Protein 4W4R (pdb70)

Secondary structure (DSSP, 8-state):
---HHHHHHHHHHHHTTSTT--HHHHHHHHHHHHHHHHHHHHHHHHHHHHH---TT-HHHHHHHHHHHHHHHHHHHHHHH--S-HHHHHHHHHHHHHTS--SSSS-HHHHHHHHHHHHH-SSTHHHHHHHHHHHHHHHHHHHHHHHHSSS----HHHHHHHHHHHT-HHHHHHHHHHHHT--HHHHTTSHHHHHHHHHHHHHHHHHHHH---HHHHHHTT-TTS-HHHHHHHHHHHHHHHHHHHHHH--PPTTHHHHHHHHHH--HHHH-/-HHHHHHHHHHHHTTSTT--HHHHHHHHHHHHHHHHHHHHHHHHHHHHH---TT-HHHHHHHHHHHHHHHHHHHHHHH-SS-HHHHHHHHHHHHHTS--SSTT-HHHHHHHHHHHHH-SSHHHHHHHHHHHHHHHHHHHHHHHHSSSSS---HHHHHHHHHHHT-HHHHHHHHHHHHT--HHHHTTSHHHHHHHHHHHHHHHHHHHT--HHHHHHHH-TTS-HHHHHHHHHHHHHHHHHHHHHH----TTHHHHHHHHHH--GGGTTTS-------

Radius of gyration: 25.9 Å; Cα contacts (8 Å, |Δi|>4): 731; chains: 2; bounding box: 73×61×70 Å

Nearest PDB structures (foldseek):
  4w4s-assembly1_A  TM=1.001E+00  e=7.995E-36  Bradyrhizobium diazoefficiens USDA 110
  4xlx-assembly2_C  TM=9.967E-01  e=1.686E-34  Bradyrhizobium diazoefficiens USDA 110
  4xlx-assembly1_B  TM=9.965E-01  e=1.294E-34  Bradyrhizobium diazoefficiens USDA 110
  4w4s-assembly1_B  TM=9.927E-01  e=1.470E-33  Bradyrhizobium diazoefficiens USDA 110
  4xlx-assembly2_D  TM=9.654E-01  e=4.823E-32  Bradyrhizobium diazoefficiens USDA 110

Structure (mmCIF, N/CA/C/O backbone):
data_4W4R
#
_entry.id   4W4R
#
_cell.length_a   65.796
_cell.length_b   65.796
_cell.length_c   135.160
_cell.angle_alpha   90.00
_cell.angle_beta   90.00
_cell.angle_gamma   90.00
#
_symmetry.space_group_name_H-M   'P 41'
#
loop_
_entity.id
_entity.type
_entity.pdbx_description
1 polymer 'Uncharacterized protein blr2150'
2 water water
#
loop_
_atom_site.group_PDB
_atom_site.id
_atom_site.type_symbol
_atom_site.label_atom_id
_atom_site.label_alt_id
_atom_site.label_comp_id
_atom_site.label_asym_id
_atom_site.label_entity_id
_atom_site.label_seq_id
_atom_site.pdbx_PDB_ins_code
_atom_site.Cartn_x
_atom_site.Cartn_y
_atom_site.Cartn_z
_atom_site.occupancy
_atom_site.B_iso_or_equiv
_atom_site.auth_seq_id
_atom_site.auth_comp_id
_atom_site.auth_asym_id
_atom_site.auth_atom_id
_atom_site.pdbx_PDB_model_num
ATOM 1 N N . MET A 1 1 ? 22.985 -9.032 -2.947 1.00 61.27 1 MET A N 1
ATOM 2 C CA . MET A 1 1 ? 23.993 -7.952 -3.156 1.00 60.67 1 MET A CA 1
ATOM 3 C C . MET A 1 1 ? 23.758 -7.215 -4.462 1.00 59.00 1 MET A C 1
ATOM 4 O O . MET A 1 1 ? 24.091 -6.036 -4.580 1.00 60.10 1 MET A O 1
ATOM 9 N N . ILE A 1 2 ? 23.193 -7.909 -5.445 1.00 55.54 2 ILE A N 1
ATOM 10 C CA . ILE A 1 2 ? 22.919 -7.287 -6.732 1.00 51.36 2 ILE A CA 1
ATOM 11 C C . ILE A 1 2 ? 22.102 -6.026 -6.458 1.00 49.25 2 ILE A C 1
ATOM 12 O O . ILE A 1 2 ? 21.222 -6.014 -5.597 1.00 48.96 2 ILE A O 1
ATOM 17 N N . GLN A 1 3 ? 22.420 -4.962 -7.184 1.00 47.01 3 GLN A N 1
ATOM 18 C CA . GLN A 1 3 ? 21.758 -3.677 -7.023 1.00 43.76 3 GLN A CA 1
ATOM 19 C C . GLN A 1 3 ? 20.353 -3.728 -7.611 1.00 41.22 3 GLN A C 1
ATOM 20 O O . GLN A 1 3 ? 20.113 -4.423 -8.595 1.00 38.90 3 GLN A O 1
ATOM 26 N N . THR A 1 4 ? 19.424 -2.996 -7.004 1.00 37.84 4 THR A N 1
ATOM 27 C CA . THR A 1 4 ? 18.049 -3.006 -7.460 1.00 35.46 4 THR A CA 1
ATOM 28 C C . THR A 1 4 ? 17.823 -2.827 -8.954 1.00 33.97 4 THR A C 1
ATOM 29 O O . THR A 1 4 ? 17.184 -3.667 -9.573 1.00 30.53 4 THR A O 1
ATOM 33 N N . GLU A 1 5 ? 18.358 -1.766 -9.554 1.00 32.00 5 GLU A N 1
ATOM 34 C CA . GLU A 1 5 ? 18.108 -1.550 -10.978 1.00 29.81 5 GLU A CA 1
ATOM 35 C C . GLU A 1 5 ? 18.767 -2.567 -11.893 1.00 28.57 5 GLU A C 1
ATOM 36 O O . GLU A 1 5 ? 18.203 -2.927 -12.919 1.00 28.04 5 GLU A O 1
ATOM 42 N N . ARG A 1 6 ? 19.960 -3.027 -11.555 1.00 29.31 6 ARG A N 1
ATOM 43 C CA . ARG A 1 6 ? 20.562 -4.046 -12.405 1.00 31.80 6 ARG A CA 1
ATOM 44 C C . ARG A 1 6 ? 19.678 -5.301 -12.359 1.00 28.68 6 ARG A C 1
ATOM 45 O O . ARG A 1 6 ? 19.506 -5.986 -13.361 1.00 29.28 6 ARG A O 1
ATOM 53 N N . ALA A 1 7 ? 19.134 -5.610 -11.186 1.00 26.64 7 ALA A N 1
ATOM 54 C CA . ALA A 1 7 ? 18.237 -6.764 -11.077 1.00 26.15 7 ALA A CA 1
ATOM 55 C C . ALA A 1 7 ? 17.005 -6.543 -11.967 1.00 25.09 7 ALA A C 1
ATOM 56 O O . ALA A 1 7 ? 16.570 -7.449 -12.658 1.00 25.38 7 ALA A O 1
ATOM 58 N N . VAL A 1 8 ? 16.436 -5.339 -11.957 1.00 25.04 8 VAL A N 1
ATOM 59 C CA . VAL A 1 8 ? 15.268 -5.076 -12.801 1.00 23.30 8 VAL A CA 1
ATOM 60 C C . VAL A 1 8 ? 15.597 -5.286 -14.284 1.00 23.07 8 VAL A C 1
ATOM 61 O O . VAL A 1 8 ? 14.792 -5.860 -15.028 1.00 22.34 8 VAL A O 1
ATOM 65 N N . GLN A 1 9 ? 16.776 -4.828 -14.699 1.00 21.16 9 GLN A N 1
ATOM 66 C CA . GLN A 1 9 ? 17.203 -4.939 -16.082 1.00 22.63 9 GLN A CA 1
ATOM 67 C C . GLN A 1 9 ? 17.351 -6.391 -16.510 1.00 23.45 9 GLN A C 1
ATOM 68 O O . GLN A 1 9 ? 16.998 -6.736 -17.636 1.00 22.60 9 GLN A O 1
ATOM 74 N N . GLN A 1 10 ? 17.899 -7.213 -15.615 1.00 25.19 10 GLN A N 1
ATOM 75 C CA . GLN A 1 10 ? 18.094 -8.643 -15.876 1.00 29.29 10 GLN A CA 1
ATOM 76 C C . GLN A 1 10 ? 16.758 -9.359 -16.009 1.00 28.06 10 GLN A C 1
ATOM 77 O O . GLN A 1 10 ? 16.601 -10.298 -16.806 1.00 29.70 10 GLN A O 1
ATOM 83 N N . VAL A 1 11 ? 15.801 -8.943 -15.190 1.00 25.63 11 VAL A N 1
ATOM 84 C CA . VAL A 1 11 ? 14.476 -9.537 -15.258 1.00 23.43 11 VAL A CA 1
ATOM 85 C C . VAL A 1 11 ? 13.808 -9.079 -16.546 1.00 25.16 11 VAL A C 1
ATOM 86 O O . VAL A 1 11 ? 13.190 -9.878 -17.248 1.00 23.87 11 VAL A O 1
ATOM 90 N N . LEU A 1 12 ? 13.944 -7.787 -16.862 1.00 23.47 12 LEU A N 1
ATOM 91 C CA . LEU A 1 12 ? 13.326 -7.237 -18.061 1.00 26.31 12 LEU A CA 1
ATOM 92 C C . LEU A 1 12 ? 13.912 -7.854 -19.326 1.00 26.07 12 LEU A C 1
ATOM 93 O O . LEU A 1 12 ? 13.189 -8.089 -20.296 1.00 25.69 12 LEU A O 1
ATOM 98 N N . GLU A 1 13 ? 15.214 -8.119 -19.305 1.00 27.30 13 GLU A N 1
ATOM 99 C CA . GLU A 1 13 ? 15.907 -8.721 -20.441 1.00 31.24 13 GLU A CA 1
ATOM 100 C C . GLU A 1 13 ? 15.253 -10.040 -20.842 1.00 29.14 13 GLU A C 1
ATOM 101 O O . GLU A 1 13 ? 15.016 -10.312 -22.026 1.00 28.83 13 GLU A O 1
ATOM 107 N N . TRP A 1 14 ? 14.975 -10.863 -19.843 1.00 25.73 14 TRP A N 1
ATOM 108 C CA . TRP A 1 14 ? 14.330 -12.138 -20.069 1.00 22.58 14 TRP A CA 1
ATOM 109 C C . TRP A 1 14 ? 12.844 -11.910 -20.393 1.00 22.63 14 TRP A C 1
ATOM 110 O O . TRP A 1 14 ? 12.278 -12.535 -21.304 1.00 20.62 14 TRP A O 1
ATOM 121 N N . GLY A 1 15 ? 12.220 -10.994 -19.656 1.00 22.70 15 GLY A N 1
ATOM 122 C CA . GLY A 1 15 ? 10.807 -10.717 -19.843 1.00 23.05 15 GLY A CA 1
ATOM 123 C C . GLY A 1 15 ? 10.397 -10.336 -21.248 1.00 23.44 15 GLY A C 1
ATOM 124 O O . GLY A 1 15 ? 9.269 -10.600 -21.664 1.00 22.29 15 GLY A O 1
ATOM 125 N N . ARG A 1 16 ? 11.302 -9.714 -21.997 1.00 25.62 16 ARG A N 1
ATOM 126 C CA . ARG A 1 16 ? 10.968 -9.326 -23.364 1.00 30.13 16 ARG A CA 1
ATOM 127 C C . ARG A 1 16 ? 10.703 -10.510 -24.269 1.00 29.69 16 ARG A C 1
ATOM 128 O O . ARG A 1 16 ? 10.179 -10.342 -25.366 1.00 31.54 16 ARG A O 1
ATOM 136 N N . SER A 1 17 ? 11.067 -11.707 -23.810 1.00 27.51 17 SER A N 1
ATOM 137 C CA . SER A 1 17 ? 10.828 -12.905 -24.599 1.00 25.54 17 SER A CA 1
ATOM 138 C C . SER A 1 17 ? 9.437 -13.481 -24.303 1.00 25.25 17 SER A C 1
ATOM 139 O O . SER A 1 17 ? 9.143 -14.613 -24.660 1.00 24.40 17 SER A O 1
ATOM 142 N N . LEU A 1 18 ? 8.599 -12.699 -23.623 1.00 23.03 18 LEU A N 1
ATOM 143 C CA . LEU A 1 18 ? 7.228 -13.105 -23.317 1.00 23.97 18 LEU A CA 1
ATOM 144 C C . LEU A 1 18 ? 6.293 -12.044 -23.849 1.00 24.77 18 LEU A C 1
ATOM 145 O O . LEU A 1 18 ? 6.398 -10.889 -23.445 1.00 27.31 18 LEU A O 1
ATOM 150 N N . THR A 1 19 ? 5.372 -12.419 -24.737 1.00 23.96 19 THR A N 1
ATOM 151 C CA . THR A 1 19 ? 4.415 -11.444 -25.287 1.00 24.84 19 THR A CA 1
ATOM 152 C C . THR A 1 19 ? 3.553 -10.910 -24.137 1.00 25.72 19 THR A C 1
ATOM 153 O O . THR A 1 19 ? 3.095 -11.683 -23.297 1.00 23.24 19 THR A O 1
ATOM 157 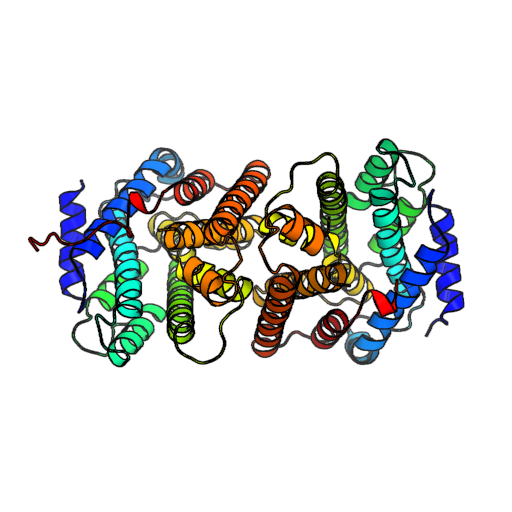N N . GLY A 1 20 ? 3.368 -9.592 -24.083 1.00 23.80 20 GLY A N 1
ATOM 158 C CA . GLY A 1 20 ? 2.562 -9.008 -23.024 1.00 25.18 20 GLY A CA 1
ATOM 159 C C . GLY A 1 20 ? 3.324 -8.578 -21.775 1.00 26.51 20 GLY A C 1
ATOM 160 O O . GLY A 1 20 ? 2.762 -7.898 -20.911 1.00 26.82 20 GLY A O 1
ATOM 161 N N . PHE A 1 21 ? 4.588 -8.966 -21.663 1.00 22.95 21 PHE A N 1
ATOM 162 C CA . PHE A 1 21 ? 5.389 -8.594 -20.501 1.00 25.52 21 PHE A CA 1
ATOM 163 C C . PHE A 1 21 ? 5.555 -7.077 -20.473 1.00 25.93 21 PHE A C 1
ATOM 164 O O . PHE A 1 21 ? 5.802 -6.465 -21.505 1.00 27.10 21 PHE A O 1
ATOM 172 N N . ALA A 1 22 ? 5.424 -6.477 -19.293 1.00 25.54 22 ALA A N 1
ATOM 173 C CA . ALA A 1 22 ? 5.553 -5.031 -19.151 1.00 24.06 22 ALA A CA 1
ATOM 174 C C . ALA A 1 22 ? 6.613 -4.725 -18.103 1.00 26.04 22 ALA A C 1
ATOM 175 O O . ALA A 1 22 ? 6.847 -5.546 -17.209 1.00 22.51 22 ALA A O 1
ATOM 177 N N . ASP A 1 23 ? 7.228 -3.542 -18.204 1.00 25.05 23 ASP A N 1
ATOM 1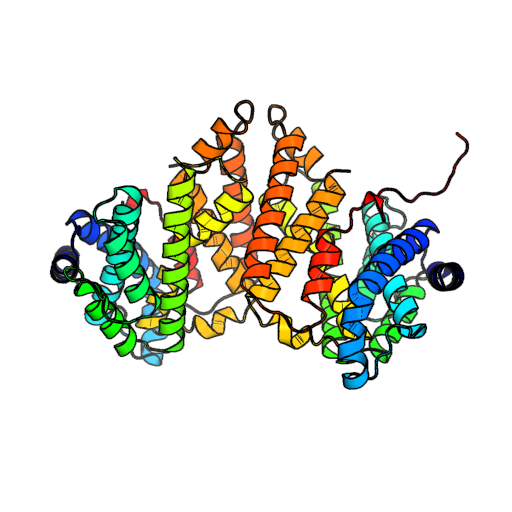78 C CA . ASP A 1 23 ? 8.268 -3.108 -17.272 1.00 27.38 23 ASP A CA 1
ATOM 179 C C . ASP A 1 23 ? 7.770 -3.263 -15.839 1.00 28.73 23 ASP A C 1
ATOM 180 O O . ASP A 1 23 ? 8.519 -3.679 -14.948 1.00 28.61 23 ASP A O 1
ATOM 185 N N . GLU A 1 24 ? 6.494 -2.946 -15.636 1.00 26.55 24 GLU A N 1
ATOM 186 C CA . GLU A 1 24 ? 5.838 -3.044 -14.323 1.00 29.86 24 GLU A CA 1
ATOM 187 C C . GLU A 1 24 ? 6.041 -4.444 -13.702 1.00 27.79 24 GLU A C 1
ATOM 188 O O . GLU A 1 24 ? 6.248 -4.590 -12.489 1.00 26.76 24 GLU A O 1
ATOM 194 N N . HIS A 1 25 ? 6.002 -5.471 -14.540 1.00 23.35 25 HIS A N 1
ATOM 195 C CA . HIS A 1 25 ? 6.154 -6.850 -14.054 1.00 24.02 25 HIS A CA 1
ATOM 196 C C . HIS A 1 25 ? 7.532 -7.094 -13.459 1.00 23.91 25 HIS A C 1
ATOM 197 O O . HIS A 1 25 ? 7.666 -7.754 -12.416 1.00 24.55 25 HIS A O 1
ATOM 204 N N . ALA A 1 26 ? 8.550 -6.552 -14.119 1.00 21.28 26 ALA A N 1
ATOM 205 C CA . ALA A 1 26 ? 9.923 -6.681 -13.655 1.00 21.33 26 ALA A CA 1
ATOM 206 C C . ALA A 1 26 ? 10.115 -5.877 -12.371 1.00 23.12 26 ALA A C 1
ATOM 207 O O . ALA A 1 26 ? 10.712 -6.345 -11.394 1.00 20.20 26 ALA A O 1
ATOM 209 N N . VAL A 1 27 ? 9.602 -4.651 -12.360 1.00 23.08 27 VAL A N 1
ATOM 210 C CA . VAL A 1 27 ? 9.742 -3.817 -11.163 1.00 23.21 27 VAL A CA 1
ATOM 211 C C . VAL A 1 27 ? 9.111 -4.428 -9.899 1.00 21.95 27 VAL A C 1
ATOM 212 O O . VAL A 1 27 ? 9.751 -4.476 -8.850 1.00 23.43 27 VAL A O 1
ATOM 216 N N . GLU A 1 28 ? 7.865 -4.876 -10.009 1.00 22.40 28 GLU A N 1
ATOM 217 C CA . GLU A 1 28 ? 7.100 -5.473 -8.910 1.00 23.70 28 GLU A CA 1
ATOM 218 C C . GLU A 1 28 ? 7.810 -6.716 -8.412 1.00 24.60 28 GLU A C 1
ATOM 219 O O . GLU A 1 28 ? 7.836 -6.994 -7.201 1.00 23.08 28 GLU A O 1
ATOM 225 N N . ALA A 1 29 ? 8.312 -7.498 -9.369 1.00 22.21 29 ALA A N 1
ATOM 226 C CA . ALA A 1 29 ? 9.024 -8.737 -9.058 1.00 23.04 29 ALA A CA 1
ATOM 227 C C . ALA A 1 29 ? 10.246 -8.467 -8.195 1.00 22.19 29 ALA A C 1
ATOM 228 O O . ALA A 1 29 ? 10.466 -9.146 -7.195 1.00 25.61 29 ALA A O 1
ATOM 230 N N . VAL A 1 30 ? 11.051 -7.490 -8.589 1.00 23.50 30 VAL A N 1
ATOM 231 C CA . VAL A 1 30 ? 12.248 -7.161 -7.832 1.00 21.45 30 VAL A CA 1
ATOM 232 C C . VAL A 1 30 ? 11.879 -6.567 -6.458 1.00 24.23 30 VAL A C 1
ATOM 233 O O . VAL A 1 30 ? 12.489 -6.913 -5.440 1.00 22.73 30 VAL A O 1
ATOM 237 N N . ARG A 1 31 ? 10.875 -5.693 -6.423 1.00 23.62 31 ARG A N 1
ATOM 238 C CA . ARG A 1 31 ? 10.455 -5.083 -5.155 1.00 26.84 31 ARG A CA 1
ATOM 239 C C . ARG A 1 31 ? 9.947 -6.136 -4.148 1.00 23.95 31 ARG A C 1
ATOM 240 O O . ARG A 1 31 ? 10.347 -6.126 -2.976 1.00 23.21 31 ARG A O 1
ATOM 248 N N . GLY A 1 32 ? 9.068 -7.028 -4.607 1.00 20.66 32 GLY A N 1
ATOM 249 C CA . GLY A 1 32 ? 8.538 -8.089 -3.754 1.00 21.63 32 GLY A CA 1
ATOM 250 C C . GLY A 1 32 ? 9.657 -9.062 -3.386 1.00 23.69 32 GLY A C 1
ATOM 251 O O . GLY A 1 32 ? 9.822 -9.452 -2.215 1.00 23.79 32 GLY A O 1
ATOM 252 N N . GLY A 1 33 ? 10.439 -9.451 -4.390 1.00 23.64 33 GLY A N 1
ATOM 253 C CA . GLY A 1 33 ? 11.547 -10.354 -4.160 1.00 24.09 33 GLY A CA 1
ATOM 254 C C . GLY A 1 33 ? 12.616 -9.842 -3.194 1.00 24.40 33 GLY A C 1
ATOM 255 O O . GLY A 1 33 ? 13.133 -10.611 -2.362 1.00 23.54 33 GLY A O 1
ATOM 256 N N . GLN A 1 34 ? 12.977 -8.563 -3.293 1.00 23.24 34 GLN A N 1
ATOM 257 C CA . GLN A 1 34 ? 13.997 -8.013 -2.386 1.00 25.02 34 GLN A CA 1
ATOM 258 C C . GLN A 1 34 ? 13.464 -7.998 -0.962 1.00 25.24 34 GLN A C 1
ATOM 259 O O . GLN A 1 34 ? 14.193 -8.247 -0.008 1.00 28.10 34 GLN A O 1
ATOM 265 N N . TYR A 1 35 ? 12.191 -7.672 -0.829 1.00 25.25 35 TYR A N 1
ATOM 266 C CA . TYR A 1 35 ? 11.560 -7.621 0.476 1.00 26.86 35 TYR A CA 1
ATOM 267 C C . TYR A 1 35 ? 11.745 -8.977 1.168 1.00 27.41 35 TYR A C 1
ATOM 268 O O . TYR A 1 35 ? 12.148 -9.049 2.328 1.00 26.36 35 TYR A O 1
ATOM 277 N N . ILE A 1 36 ? 11.453 -10.059 0.451 1.00 25.01 36 ILE A N 1
ATOM 278 C CA . ILE A 1 36 ? 11.602 -11.395 1.017 1.00 24.35 36 ILE A CA 1
ATOM 279 C C . ILE A 1 36 ? 13.064 -11.773 1.254 1.00 22.62 36 ILE A C 1
ATOM 280 O O . ILE A 1 36 ? 13.451 -12.187 2.366 1.00 25.19 36 ILE A O 1
ATOM 285 N N . LEU A 1 37 ? 13.890 -11.654 0.226 1.00 21.78 37 LEU A N 1
ATOM 286 C CA . LEU A 1 37 ? 15.280 -12.044 0.378 1.00 22.86 37 LEU A CA 1
ATOM 287 C C . LEU A 1 37 ? 15.993 -11.315 1.508 1.00 23.64 37 LEU A C 1
ATOM 288 O O . LEU A 1 37 ? 16.789 -11.919 2.228 1.00 25.37 37 LEU A O 1
ATOM 293 N N . GLN A 1 38 ? 15.711 -10.025 1.668 1.00 23.11 38 GLN A N 1
ATOM 294 C CA . GLN A 1 38 ? 16.338 -9.237 2.737 1.00 25.91 38 GLN A CA 1
ATOM 295 C C . GLN A 1 38 ? 15.944 -9.766 4.121 1.00 26.54 38 GLN A C 1
ATOM 296 O O . GLN A 1 38 ? 16.774 -9.836 5.037 1.00 28.05 38 GLN A O 1
ATOM 302 N N . ARG A 1 39 ? 14.691 -10.159 4.273 1.00 26.09 39 ARG A N 1
ATOM 303 C CA . ARG A 1 39 ? 14.234 -10.666 5.554 1.00 27.40 39 ARG A CA 1
ATOM 304 C C . ARG A 1 39 ? 14.704 -12.072 5.925 1.00 27.85 39 ARG A C 1
ATOM 305 O O . ARG A 1 39 ? 14.707 -12.433 7.106 1.00 26.64 39 ARG A O 1
ATOM 313 N N . ILE A 1 40 ? 15.131 -12.858 4.940 1.00 24.53 40 ILE A N 1
ATOM 314 C CA . ILE A 1 40 ? 15.662 -14.183 5.239 1.00 25.51 40 ILE A CA 1
ATOM 315 C C . ILE A 1 40 ? 17.184 -14.209 5.056 1.00 26.57 40 ILE A C 1
ATOM 316 O O . ILE A 1 40 ? 17.822 -15.253 5.187 1.00 27.31 40 ILE A O 1
ATOM 321 N N . HIS A 1 41 ? 17.778 -13.051 4.794 1.00 28.62 41 HIS A N 1
ATOM 322 C CA . HIS A 1 41 ? 19.220 -13.002 4.570 1.00 29.28 41 HIS A CA 1
ATOM 323 C C . HIS A 1 41 ? 20.036 -13.560 5.744 1.00 31.09 41 HIS A C 1
ATOM 324 O O . HIS A 1 41 ? 20.918 -14.386 5.531 1.00 31.14 41 HIS A O 1
ATOM 331 N N . PRO A 1 42 ? 19.753 -13.130 6.993 1.00 31.63 42 PRO A N 1
ATOM 332 C CA . PRO A 1 42 ? 20.523 -13.656 8.128 1.00 33.94 42 PRO A CA 1
ATOM 333 C C . PRO A 1 42 ? 20.491 -15.177 8.204 1.00 35.27 42 PRO A C 1
ATOM 334 O O . PRO A 1 42 ? 21.504 -15.809 8.485 1.00 37.08 42 PRO A O 1
ATOM 338 N N . SER A 1 43 ? 19.333 -15.760 7.930 1.00 37.93 43 SER A N 1
ATOM 339 C CA . SER A 1 43 ? 19.189 -17.215 7.963 1.00 39.18 43 SER A CA 1
ATOM 340 C C . SER A 1 43 ? 19.924 -17.899 6.825 1.00 39.57 43 SER A C 1
ATOM 341 O O . SER A 1 43 ? 20.636 -18.882 7.043 1.00 41.94 43 SER A O 1
ATOM 344 N N . LEU A 1 44 ? 19.742 -17.400 5.608 1.00 37.93 44 LEU A N 1
ATOM 345 C CA . LEU A 1 44 ? 20.416 -17.976 4.454 1.00 37.38 44 LEU A CA 1
ATOM 346 C C . LEU A 1 44 ? 21.931 -18.008 4.664 1.00 38.50 44 LEU A C 1
ATOM 347 O O . LEU A 1 44 ? 22.622 -18.908 4.182 1.00 38.55 44 LEU A O 1
ATOM 352 N N . ARG A 1 45 ? 22.437 -17.018 5.388 1.00 39.45 45 ARG A N 1
ATOM 353 C CA . ARG A 1 45 ? 23.860 -16.924 5.697 1.00 40.55 45 ARG A CA 1
ATOM 354 C C . ARG A 1 45 ? 24.260 -18.166 6.519 1.00 39.85 45 ARG A C 1
ATOM 355 O O . ARG A 1 45 ? 25.323 -18.742 6.319 1.00 39.71 45 ARG A O 1
ATOM 363 N N . GLY A 1 46 ? 23.383 -18.596 7.421 1.00 40.50 46 GLY A N 1
ATOM 364 C CA . GLY A 1 46 ? 23.684 -19.746 8.260 1.00 40.01 46 GLY A CA 1
ATOM 365 C C . GLY A 1 46 ? 23.549 -21.125 7.640 1.00 41.49 46 GLY A C 1
ATOM 366 O O . GLY A 1 46 ? 24.100 -22.107 8.151 1.00 40.64 46 GLY A O 1
ATOM 367 N N . THR A 1 47 ? 22.815 -21.219 6.540 1.00 40.03 47 THR A N 1
ATOM 368 C CA . THR A 1 47 ? 22.633 -22.501 5.885 1.00 39.44 47 THR A CA 1
ATOM 369 C C . THR A 1 47 ? 23.581 -22.628 4.705 1.00 38.83 47 THR A C 1
ATOM 370 O O . THR A 1 47 ? 23.738 -23.718 4.157 1.00 38.47 47 THR A O 1
ATOM 374 N N . SER A 1 48 ? 24.220 -21.519 4.335 1.00 37.78 48 SER A N 1
ATOM 375 C CA . SER A 1 48 ? 25.102 -21.483 3.167 1.00 38.93 48 SER A CA 1
ATOM 376 C C . SER A 1 48 ? 26.312 -22.418 3.106 1.00 38.82 48 SER A C 1
ATOM 377 O O . SER A 1 48 ? 26.590 -22.993 2.051 1.00 37.72 48 SER A O 1
ATOM 380 N N . ALA A 1 49 ? 27.047 -22.563 4.204 1.00 38.32 49 ALA A N 1
ATOM 381 C CA . ALA A 1 49 ? 28.216 -23.450 4.193 1.00 39.33 49 ALA A CA 1
ATOM 382 C C . ALA A 1 49 ? 27.763 -24.860 3.812 1.00 38.52 49 ALA A C 1
ATOM 383 O O . ALA A 1 49 ? 28.361 -25.506 2.952 1.00 39.54 49 ALA A O 1
ATOM 385 N N . ARG A 1 50 ? 26.691 -25.302 4.463 1.00 37.50 50 ARG A N 1
ATOM 386 C CA . ARG A 1 50 ? 26.079 -26.613 4.248 1.00 38.70 50 ARG A CA 1
ATOM 387 C C . ARG A 1 50 ? 25.615 -26.869 2.803 1.00 36.39 50 ARG A C 1
ATOM 388 O O . ARG A 1 50 ? 26.003 -27.855 2.187 1.00 36.68 50 ARG A O 1
ATOM 396 N N . THR A 1 51 ? 24.780 -25.973 2.276 1.00 33.55 51 THR A N 1
ATOM 397 C CA . THR A 1 51 ? 24.218 -26.095 0.926 1.00 29.02 51 THR A CA 1
ATOM 398 C C . THR A 1 51 ? 25.118 -25.709 -0.235 1.00 29.92 51 THR A C 1
ATOM 399 O O . THR A 1 51 ? 24.991 -26.252 -1.330 1.00 28.96 51 THR A O 1
ATOM 403 N N . GLY A 1 52 ? 26.021 -24.761 -0.009 1.00 28.66 52 GLY A N 1
ATOM 404 C CA . GLY A 1 52 ? 26.867 -24.303 -1.093 1.00 29.02 52 GLY A CA 1
ATOM 405 C C . GLY A 1 52 ? 26.136 -23.251 -1.936 1.00 28.45 52 GLY A C 1
ATOM 406 O O . GLY A 1 52 ? 26.618 -22.864 -2.998 1.00 29.16 52 GLY A O 1
ATOM 407 N N . ARG A 1 53 ? 24.972 -22.801 -1.463 1.00 27.81 53 ARG A N 1
ATOM 408 C CA . ARG A 1 53 ? 24.176 -21.780 -2.153 1.00 29.90 53 ARG A CA 1
ATOM 409 C C . ARG A 1 53 ? 24.333 -20.440 -1.416 1.00 29.75 53 ARG A C 1
ATOM 410 O O . ARG A 1 53 ? 23.926 -20.290 -0.268 1.00 31.02 53 ARG A O 1
ATOM 418 N N . ASP A 1 54 ? 24.943 -19.481 -2.097 1.00 30.52 54 ASP A N 1
ATOM 419 C CA . ASP A 1 54 ? 25.216 -18.160 -1.540 1.00 33.28 54 ASP A CA 1
ATOM 420 C C . ASP A 1 54 ? 24.014 -17.211 -1.590 1.00 32.37 54 ASP A C 1
ATOM 421 O O . ASP A 1 54 ? 23.416 -17.018 -2.640 1.00 30.62 54 ASP A O 1
ATOM 426 N N . PRO A 1 55 ? 23.667 -16.589 -0.450 1.00 32.41 55 PRO A N 1
ATOM 427 C CA . PRO A 1 55 ? 22.537 -15.655 -0.391 1.00 32.36 55 PRO A CA 1
ATOM 428 C C . PRO A 1 55 ? 22.705 -14.504 -1.383 1.00 31.08 55 PRO A C 1
ATOM 429 O O . PRO A 1 55 ? 21.728 -13.879 -1.795 1.00 31.88 55 PRO A O 1
ATOM 433 N N . GLN A 1 56 ? 23.947 -14.236 -1.775 1.00 30.80 56 GLN A N 1
ATOM 434 C CA . GLN A 1 56 ? 24.244 -13.141 -2.693 1.00 30.06 56 GLN A CA 1
ATOM 435 C C . GLN A 1 56 ? 24.549 -13.587 -4.127 1.00 30.88 56 GLN A C 1
ATOM 436 O O . GLN A 1 56 ? 24.988 -12.779 -4.947 1.00 27.47 56 GLN A O 1
ATOM 442 N N . ASP A 1 57 ? 24.309 -14.862 -4.434 1.00 27.26 57 ASP A N 1
ATOM 443 C CA . ASP A 1 57 ? 24.579 -15.387 -5.771 1.00 27.39 57 ASP A CA 1
ATOM 444 C C . ASP A 1 57 ? 23.609 -14.738 -6.761 1.00 27.95 57 ASP A C 1
ATOM 445 O O . ASP A 1 57 ? 22.405 -15.014 -6.738 1.00 26.28 57 ASP A O 1
ATOM 450 N N . GLU A 1 58 ? 24.143 -13.897 -7.639 1.00 28.65 58 GLU A N 1
ATOM 451 C CA . GLU A 1 58 ? 23.325 -13.194 -8.610 1.00 28.05 58 GLU A CA 1
ATOM 452 C C . GLU A 1 58 ? 22.480 -14.145 -9.458 1.00 27.83 58 GLU A C 1
ATOM 453 O O . GLU A 1 58 ? 21.320 -13.862 -9.737 1.00 26.25 58 GLU A O 1
ATOM 459 N N . THR A 1 59 ? 23.055 -15.280 -9.855 1.00 26.69 59 THR A N 1
ATOM 460 C CA . THR A 1 59 ? 22.325 -16.253 -10.666 1.00 24.49 59 THR A CA 1
ATOM 461 C C . THR A 1 59 ? 21.068 -16.771 -9.970 1.00 22.75 59 THR A C 1
ATOM 462 O O . THR A 1 59 ? 20.012 -16.902 -10.603 1.00 23.98 59 THR A O 1
ATOM 466 N N . LEU A 1 60 ? 21.172 -17.048 -8.674 1.00 21.67 60 LEU A N 1
ATOM 467 C CA . LEU A 1 60 ? 20.030 -17.548 -7.899 1.00 22.47 60 LEU A CA 1
ATOM 468 C C . LEU A 1 60 ? 19.020 -16.412 -7.659 1.00 22.83 60 LEU A C 1
ATOM 469 O O . LEU A 1 60 ? 17.798 -16.566 -7.794 1.00 20.76 60 LEU A O 1
ATOM 474 N N . ILE A 1 61 ? 19.548 -15.259 -7.298 1.00 23.48 61 ILE A N 1
ATOM 475 C CA . ILE A 1 61 ? 18.697 -14.110 -7.049 1.00 22.10 61 ILE A CA 1
ATOM 476 C C . ILE A 1 61 ? 17.869 -13.715 -8.275 1.00 21.27 61 ILE A C 1
ATOM 477 O O . ILE A 1 61 ? 16.662 -13.594 -8.175 1.00 21.14 61 ILE A O 1
ATOM 482 N N . VAL A 1 62 ? 18.507 -13.513 -9.429 1.00 20.06 62 VAL A N 1
ATOM 483 C CA . VAL A 1 62 ? 17.741 -13.105 -10.604 1.00 22.90 62 VAL A CA 1
ATOM 484 C C . VAL A 1 62 ? 16.742 -14.172 -11.060 1.00 21.53 62 VAL A C 1
ATOM 485 O O . VAL A 1 62 ? 15.680 -13.834 -11.555 1.00 23.24 62 VAL A O 1
ATOM 489 N N . THR A 1 63 ? 17.076 -15.453 -10.886 1.00 21.77 63 THR A N 1
ATOM 490 C CA . THR A 1 63 ? 16.155 -16.536 -11.272 1.00 19.62 63 THR A CA 1
ATOM 491 C C . THR A 1 63 ? 14.916 -16.434 -10.395 1.00 19.53 63 THR A C 1
ATOM 492 O O . THR A 1 63 ? 13.788 -16.538 -10.874 1.00 18.63 63 THR A O 1
ATOM 496 N N . PHE A 1 64 ? 15.116 -16.218 -9.103 1.00 18.11 64 PHE A N 1
ATOM 497 C CA . PHE A 1 64 ? 13.978 -16.042 -8.204 1.00 19.87 64 PHE A CA 1
ATOM 498 C C . PHE A 1 64 ? 13.077 -14.844 -8.646 1.00 17.98 64 PHE A C 1
ATOM 499 O O . PHE A 1 64 ? 11.851 -14.937 -8.672 1.00 18.53 64 PHE A O 1
ATOM 507 N N . TYR A 1 65 ? 13.690 -13.716 -8.979 1.00 18.79 65 TYR A N 1
ATOM 508 C CA . TYR A 1 65 ? 12.921 -12.550 -9.410 1.00 18.55 65 TYR A CA 1
ATOM 509 C C . TYR A 1 65 ? 12.207 -12.846 -10.721 1.00 18.76 65 TYR A C 1
ATOM 510 O O . TYR A 1 65 ? 11.094 -12.406 -10.945 1.00 18.12 65 TYR A O 1
ATOM 519 N N . ARG A 1 66 ? 12.848 -13.611 -11.594 1.00 18.28 66 ARG A N 1
ATOM 520 C CA . ARG A 1 66 ? 12.183 -13.943 -12.838 1.00 19.12 66 ARG A CA 1
ATOM 521 C C . ARG A 1 66 ? 10.965 -14.779 -12.579 1.00 18.30 66 ARG A C 1
ATOM 522 O O . ARG A 1 66 ? 9.967 -14.589 -13.249 1.00 17.69 66 ARG A O 1
ATOM 530 N N . GLU A 1 67 ? 11.018 -15.707 -11.616 1.00 18.52 67 GLU A N 1
ATOM 531 C CA . GLU A 1 67 ? 9.817 -16.520 -11.354 1.00 18.74 67 GLU A CA 1
ATOM 532 C C . GLU A 1 67 ? 8.688 -15.625 -10.816 1.00 18.04 67 GLU A C 1
ATOM 533 O O . GLU A 1 67 ? 7.498 -15.785 -11.158 1.00 18.79 67 GLU A O 1
ATOM 539 N N . LEU A 1 68 ? 9.045 -14.695 -9.945 1.00 19.13 68 LEU A N 1
ATOM 540 C CA . LEU A 1 68 ? 8.026 -13.795 -9.423 1.00 16.68 68 LEU A CA 1
ATOM 541 C C . LEU A 1 68 ? 7.433 -13.003 -10.592 1.00 18.30 68 LEU A C 1
ATOM 542 O O . LEU A 1 68 ? 6.211 -12.841 -10.669 1.00 19.95 68 LEU A O 1
ATOM 547 N N . ALA A 1 69 ? 8.287 -12.500 -11.485 1.00 18.18 69 ALA A N 1
ATOM 548 C CA . ALA A 1 69 ? 7.794 -11.712 -12.647 1.00 17.52 69 ALA A CA 1
ATOM 549 C C . ALA A 1 69 ? 6.865 -12.522 -13.512 1.00 17.47 69 ALA A C 1
ATOM 550 O O . ALA A 1 69 ? 5.879 -12.020 -14.017 1.00 19.36 69 ALA A O 1
ATOM 552 N N . LEU A 1 70 ? 7.208 -13.784 -13.707 1.00 17.31 70 LEU A N 1
ATOM 553 C CA . LEU A 1 70 ? 6.367 -14.676 -14.492 1.00 16.07 70 LEU A CA 1
ATOM 554 C C . LEU A 1 70 ? 4.981 -14.745 -13.849 1.00 15.83 70 LEU A C 1
ATOM 555 O O . LEU A 1 70 ? 3.950 -14.704 -14.530 1.00 16.28 70 LEU A O 1
ATOM 560 N N . LEU A 1 71 ? 4.947 -14.860 -12.525 1.00 14.75 71 LEU A N 1
ATOM 561 C CA . LEU A 1 71 ? 3.658 -14.965 -11.838 1.00 18.12 71 LEU A CA 1
ATOM 562 C C . LEU A 1 71 ? 2.854 -13.680 -11.961 1.00 16.79 71 LEU A C 1
ATOM 563 O O . LEU A 1 71 ? 1.634 -13.725 -12.154 1.00 20.46 71 LEU A O 1
ATOM 568 N N . PHE A 1 72 ? 3.521 -12.538 -11.840 1.00 19.25 72 PHE A N 1
ATOM 569 C CA . PHE A 1 72 ? 2.808 -11.263 -11.999 1.00 20.54 72 PHE A CA 1
ATOM 570 C C . PHE A 1 72 ? 2.261 -11.171 -13.431 1.00 21.89 72 PHE A C 1
ATOM 571 O O . PHE A 1 72 ? 1.111 -10.808 -13.656 1.00 23.07 72 PHE A O 1
ATOM 579 N N . TRP A 1 73 ? 3.106 -11.497 -14.399 1.00 21.07 73 TRP A N 1
ATOM 580 C CA . TRP A 1 73 ? 2.718 -11.442 -15.824 1.00 21.09 73 TRP A CA 1
ATOM 581 C C . TRP A 1 73 ? 1.516 -12.347 -16.105 1.00 19.73 73 TRP A C 1
ATOM 582 O O . TRP A 1 73 ? 0.558 -11.927 -16.744 1.00 22.73 73 TRP A O 1
ATOM 593 N N . LEU A 1 74 ? 1.560 -13.595 -15.644 1.00 21.01 74 LEU A N 1
ATOM 594 C CA . LEU A 1 74 ? 0.447 -14.548 -15.835 1.00 21.31 74 LEU A CA 1
ATOM 595 C C . LEU A 1 74 ? -0.876 -14.024 -15.267 1.00 22.92 74 LEU A C 1
ATOM 596 O O . LEU A 1 74 ? -1.934 -14.151 -15.886 1.00 23.82 74 LEU A O 1
ATOM 601 N N . ASP A 1 75 ? -0.808 -13.441 -14.080 1.00 22.06 75 ASP A N 1
ATOM 602 C CA . ASP A 1 75 ? -1.998 -12.886 -13.451 1.00 23.51 75 ASP A CA 1
ATOM 603 C C . ASP A 1 75 ? -2.575 -11.806 -14.373 1.00 24.12 75 ASP A C 1
ATOM 604 O O . ASP A 1 75 ? -3.769 -11.754 -14.605 1.00 26.25 75 ASP A O 1
ATOM 609 N N . ASP A 1 76 ? -1.724 -10.943 -14.901 1.00 25.56 76 ASP A N 1
ATOM 610 C CA . ASP A 1 76 ? -2.227 -9.899 -15.795 1.00 26.13 76 ASP A CA 1
ATOM 611 C C . ASP A 1 76 ? -2.735 -10.495 -17.107 1.00 25.15 76 ASP A C 1
ATOM 612 O O . ASP A 1 76 ? -3.723 -10.026 -17.659 1.00 26.76 76 ASP A O 1
ATOM 617 N N . CYS A 1 77 ? -2.059 -11.524 -17.612 1.00 24.59 77 CYS A N 1
ATOM 618 C CA . CYS A 1 77 ? -2.499 -12.171 -18.838 1.00 26.24 77 CYS A CA 1
ATOM 619 C C . CYS A 1 77 ? -3.927 -12.694 -18.665 1.00 29.49 77 CYS A C 1
ATOM 620 O O . CYS A 1 77 ? -4.792 -12.517 -19.537 1.00 27.89 77 CYS A O 1
ATOM 623 N N . ASN A 1 78 ? -4.158 -13.330 -17.516 1.00 28.77 78 ASN A N 1
ATOM 624 C CA . ASN A 1 78 ? -5.439 -13.909 -17.173 1.00 30.90 78 ASN A CA 1
ATOM 625 C C . ASN A 1 78 ? -6.529 -12.867 -16.939 1.00 32.88 78 ASN A C 1
ATOM 626 O O . ASN A 1 78 ? -7.625 -12.961 -17.501 1.00 31.89 78 ASN A O 1
ATOM 631 N N . ASP A 1 79 ? -6.234 -11.875 -16.105 1.00 32.89 79 ASP A N 1
ATOM 632 C CA . ASP A 1 79 ? -7.231 -10.867 -15.773 1.00 34.15 79 ASP A CA 1
ATOM 633 C C . ASP A 1 79 ? -7.424 -9.727 -16.751 1.00 32.35 79 ASP A C 1
ATOM 634 O O . ASP A 1 79 ? -8.522 -9.176 -16.849 1.00 30.98 79 ASP A O 1
ATOM 639 N N . LEU A 1 80 ? -6.355 -9.336 -17.436 1.00 30.61 80 LEU A N 1
ATOM 640 C CA . LEU A 1 80 ? -6.462 -8.221 -18.351 1.00 30.75 80 LEU A CA 1
ATOM 641 C C . LEU A 1 80 ? -6.472 -8.645 -19.808 1.00 31.25 80 LEU A C 1
ATOM 642 O O . LEU A 1 80 ? -6.484 -7.801 -20.698 1.00 31.78 80 LEU A O 1
ATOM 647 N N . GLY A 1 81 ? -6.468 -9.956 -20.036 1.00 31.11 81 GLY A N 1
ATOM 648 C CA . GLY A 1 81 ? -6.485 -10.509 -21.380 1.00 28.82 81 GLY A CA 1
ATOM 649 C C . GLY A 1 81 ? -5.382 -9.993 -22.285 1.00 28.99 81 GLY A C 1
ATOM 650 O O . GLY A 1 81 ? -5.651 -9.677 -23.443 1.00 27.48 81 GLY A O 1
ATOM 651 N N . LEU A 1 82 ? -4.150 -9.933 -21.765 1.00 27.47 82 LEU A N 1
ATOM 652 C CA . LEU A 1 82 ? -2.995 -9.441 -22.521 1.00 27.54 82 LEU A CA 1
ATOM 653 C C . LEU A 1 82 ? -2.608 -10.336 -23.697 1.00 27.62 82 LEU A C 1
ATOM 654 O O . LEU A 1 82 ? -1.897 -9.886 -24.593 1.00 27.85 82 LEU A O 1
ATOM 659 N N . ILE A 1 83 ? -3.030 -11.601 -23.670 1.00 26.62 83 ILE A N 1
ATOM 660 C CA . ILE A 1 83 ? -2.764 -12.535 -24.773 1.00 26.67 83 ILE A CA 1
ATOM 661 C C . ILE A 1 83 ? -4.060 -13.308 -24.977 1.00 26.87 83 ILE A C 1
ATOM 662 O O . ILE A 1 83 ? -4.964 -13.201 -24.159 1.00 28.10 83 ILE A O 1
ATOM 667 N N . SER A 1 84 ? -4.182 -14.059 -26.067 1.00 25.12 84 SER A N 1
ATOM 668 C CA . SER A 1 84 ? -5.411 -14.799 -26.329 1.00 25.72 84 SER A CA 1
ATOM 669 C C . SER A 1 84 ? -5.561 -16.045 -25.466 1.00 26.87 84 SER A C 1
ATOM 670 O O . SER A 1 84 ? -4.598 -16.511 -24.884 1.00 28.13 84 SER A O 1
ATOM 673 N N . PRO A 1 85 ? -6.784 -16.593 -25.374 1.00 27.03 85 PRO A N 1
ATOM 674 C CA . PRO A 1 85 ? -7.031 -17.799 -24.588 1.00 27.16 85 PRO A CA 1
ATOM 675 C C . PRO A 1 85 ? -6.140 -18.943 -25.083 1.00 28.29 85 PRO A C 1
ATOM 676 O O . PRO A 1 85 ? -5.585 -19.677 -24.281 1.00 27.47 85 PRO A O 1
ATOM 680 N N . GLU A 1 86 ? -6.000 -19.089 -26.401 1.00 25.84 86 GLU A N 1
ATOM 681 C CA . GLU A 1 86 ? -5.136 -20.131 -26.987 1.00 28.28 86 GLU A CA 1
ATOM 682 C C . GLU A 1 86 ? -3.687 -20.008 -26.502 1.00 24.47 86 GLU A C 1
ATOM 683 O O . GLU A 1 86 ? -3.014 -21.004 -26.216 1.00 24.00 86 GLU A O 1
ATOM 689 N N . GLN A 1 87 ? -3.209 -18.774 -26.471 1.00 25.32 87 GLN A N 1
ATOM 690 C CA . GLN A 1 87 ? -1.851 -18.483 -26.049 1.00 24.31 87 GLN A CA 1
ATOM 691 C C . GLN A 1 87 ? -1.668 -18.740 -24.547 1.00 25.79 87 GLN A C 1
ATOM 692 O O . GLN A 1 87 ? -0.666 -19.330 -24.127 1.00 23.02 87 GLN A O 1
ATOM 698 N N . LEU A 1 88 ? -2.633 -18.303 -23.746 1.00 23.00 88 LEU A N 1
ATOM 699 C CA . LEU A 1 88 ? -2.565 -18.510 -22.298 1.00 25.04 88 LEU A CA 1
ATOM 700 C C . LEU A 1 88 ? -2.524 -20.022 -21.987 1.00 24.01 88 LEU A C 1
ATOM 701 O O . LEU A 1 88 ? -1.740 -20.483 -21.145 1.00 22.79 88 LEU A O 1
ATOM 706 N N . ALA A 1 89 ? -3.361 -20.788 -22.682 1.00 22.11 89 ALA A N 1
ATOM 707 C CA . ALA A 1 89 ? -3.419 -22.241 -22.500 1.00 24.57 89 ALA A CA 1
ATOM 708 C C . ALA A 1 89 ? -2.080 -22.897 -22.834 1.00 26.34 89 ALA A C 1
ATOM 709 O O . ALA A 1 89 ? -1.589 -23.757 -22.096 1.00 23.71 89 ALA A O 1
ATOM 711 N N . ALA A 1 90 ? -1.492 -22.480 -23.950 1.00 24.70 90 ALA A N 1
ATOM 712 C CA . ALA A 1 90 ? -0.211 -23.019 -24.402 1.00 24.19 90 ALA A CA 1
ATOM 713 C C . ALA A 1 90 ? 0.898 -22.646 -23.400 1.00 24.23 90 ALA A C 1
ATOM 714 O O . ALA A 1 90 ? 1.787 -23.451 -23.069 1.00 23.30 90 ALA A O 1
ATOM 716 N N . VAL A 1 91 ? 0.836 -21.414 -22.919 1.00 23.85 91 VAL A N 1
ATOM 717 C CA . VAL A 1 91 ? 1.790 -20.927 -21.930 1.00 22.49 91 VAL A CA 1
ATOM 718 C C . VAL A 1 91 ? 1.663 -21.735 -20.624 1.00 23.08 91 VAL A C 1
ATOM 719 O O . VAL A 1 91 ? 2.661 -22.203 -20.070 1.00 21.36 91 VAL A O 1
ATOM 723 N N . GLU A 1 92 ? 0.434 -21.898 -20.134 1.00 24.71 92 GLU A N 1
ATOM 724 C CA . GLU A 1 92 ? 0.216 -22.633 -18.891 1.00 25.06 92 GLU A CA 1
ATOM 725 C C . GLU A 1 92 ? 0.609 -24.109 -19.009 1.00 27.06 92 GLU A C 1
ATOM 726 O O . GLU A 1 92 ? 1.108 -24.695 -18.050 1.00 24.48 92 GLU A O 1
ATOM 732 N N . GLN A 1 93 ? 0.425 -24.705 -20.183 1.00 26.00 93 GLN A N 1
ATOM 733 C CA . GLN A 1 93 ? 0.826 -26.101 -20.354 1.00 29.70 93 GLN A CA 1
ATOM 734 C C . GLN A 1 93 ? 2.344 -26.212 -20.261 1.00 26.86 93 GLN A C 1
ATOM 735 O O . GLN A 1 93 ? 2.886 -27.120 -19.631 1.00 29.64 93 GLN A O 1
ATOM 741 N N . ALA A 1 94 ? 3.029 -25.280 -20.901 1.00 27.55 94 ALA A N 1
ATOM 742 C CA . ALA A 1 94 ? 4.488 -25.250 -20.896 1.00 26.88 94 ALA A CA 1
ATOM 743 C C . ALA A 1 94 ? 5.047 -25.018 -19.498 1.00 25.91 94 ALA A C 1
ATOM 744 O O . ALA A 1 94 ? 5.959 -25.713 -19.046 1.00 25.91 94 ALA A O 1
ATOM 746 N N . LEU A 1 95 ? 4.519 -24.029 -18.804 1.00 22.29 95 LEU A N 1
ATOM 747 C CA . LEU A 1 95 ? 5.052 -23.751 -17.483 1.00 22.95 95 LEU A CA 1
ATOM 748 C C . LEU A 1 95 ? 4.669 -24.835 -16.475 1.00 21.51 95 LEU A C 1
ATOM 749 O O . LEU A 1 95 ? 5.398 -25.081 -15.503 1.00 20.43 95 LEU A O 1
ATOM 754 N N . GLY A 1 96 ? 3.521 -25.463 -16.716 1.00 21.42 96 GLY A N 1
ATOM 755 C CA . GLY A 1 96 ? 3.021 -26.497 -15.817 1.00 25.22 96 GLY A CA 1
ATOM 756 C C . GLY A 1 96 ? 3.638 -27.865 -16.043 1.00 26.40 96 GLY A C 1
ATOM 757 O O . GLY A 1 96 ? 3.660 -28.682 -15.135 1.00 28.43 96 GLY A O 1
ATOM 758 N N . GLN A 1 97 ? 4.134 -28.127 -17.246 1.00 27.65 97 GLN A N 1
ATOM 759 C CA . GLN A 1 97 ? 4.755 -29.429 -17.525 1.00 30.85 97 GLN A CA 1
ATOM 760 C C . GLN A 1 97 ? 6.261 -29.334 -17.630 1.00 30.06 97 GLN A C 1
ATOM 761 O O . GLN A 1 97 ? 6.948 -30.351 -17.635 1.00 30.86 97 GLN A O 1
ATOM 767 N N . GLY A 1 98 ? 6.769 -28.109 -17.716 1.00 29.69 98 GLY A N 1
ATOM 768 C CA . GLY A 1 98 ? 8.199 -27.890 -17.830 1.00 32.33 98 GLY A CA 1
ATOM 769 C C . GLY A 1 98 ? 8.740 -28.119 -19.238 1.00 34.27 98 GLY A C 1
ATOM 770 O O . GLY A 1 98 ? 9.910 -28.489 -19.414 1.00 35.06 98 GLY A O 1
ATOM 771 N N . VAL A 1 99 ? 7.901 -27.893 -20.242 1.00 32.34 99 VAL A N 1
ATOM 772 C CA . VAL A 1 99 ? 8.297 -28.079 -21.645 1.00 32.80 99 VAL A CA 1
ATOM 773 C C . VAL A 1 99 ? 8.268 -26.737 -22.388 1.00 32.72 99 VAL A C 1
ATOM 774 O O . VAL A 1 99 ? 7.753 -25.748 -21.878 1.00 33.17 99 VAL A O 1
ATOM 778 N N . PRO A 1 100 ? 8.828 -26.682 -23.606 1.00 32.32 100 PRO A N 1
ATOM 779 C CA . PRO A 1 100 ? 8.807 -25.402 -24.324 1.00 30.66 100 PRO A CA 1
ATOM 780 C C . PRO A 1 100 ? 7.386 -25.097 -24.767 1.00 28.66 100 PRO A C 1
ATOM 781 O O . PRO A 1 100 ? 6.614 -26.014 -25.019 1.00 27.69 100 PRO A O 1
ATOM 785 N N . CYS A 1 101 ? 7.031 -23.822 -24.860 1.00 28.70 101 CYS A N 1
ATOM 786 C CA . CYS A 1 101 ? 5.684 -23.467 -25.304 1.00 28.14 101 CYS A CA 1
ATOM 787 C C . CYS A 1 101 ? 5.508 -23.889 -26.783 1.00 28.81 101 CYS A C 1
ATOM 788 O O . CYS A 1 101 ? 6.417 -23.715 -27.592 1.00 27.47 101 CYS A O 1
ATOM 791 N N . ALA A 1 102 ? 4.346 -24.444 -27.130 1.00 31.26 102 ALA A N 1
ATOM 792 C CA . ALA A 1 102 ? 4.112 -24.886 -28.509 1.00 31.13 102 ALA A CA 1
ATOM 793 C C . ALA A 1 102 ? 3.769 -23.752 -29.476 1.00 30.17 102 ALA A C 1
ATOM 794 O O . ALA A 1 102 ? 3.817 -23.936 -30.688 1.00 30.55 102 ALA A O 1
ATOM 796 N N . LEU A 1 103 ? 3.412 -22.589 -28.947 1.00 27.79 103 LEU A N 1
ATOM 797 C CA . LEU A 1 103 ? 3.086 -21.433 -29.791 1.00 27.50 103 LEU A CA 1
ATOM 798 C C . LEU A 1 103 ? 4.204 -20.410 -29.674 1.00 25.50 103 LEU A C 1
ATOM 799 O O . LEU A 1 103 ? 4.830 -20.291 -28.631 1.00 28.19 103 LEU A O 1
ATOM 804 N N . PRO A 1 104 ? 4.461 -19.640 -30.740 1.00 26.40 104 PRO A N 1
ATOM 805 C CA . PRO A 1 104 ? 5.531 -18.650 -30.660 1.00 26.01 104 PRO A CA 1
ATOM 806 C C . PRO A 1 104 ? 5.208 -17.423 -29.814 1.00 26.66 104 PRO A C 1
ATOM 807 O O . PRO A 1 104 ? 4.052 -17.178 -29.463 1.00 28.17 104 PRO A O 1
ATOM 811 N N . GLY A 1 105 ? 6.255 -16.681 -29.479 1.00 24.24 105 GLY A N 1
ATOM 812 C CA . GLY A 1 105 ? 6.101 -15.449 -28.731 1.00 24.91 105 GLY A CA 1
ATOM 813 C C . GLY A 1 105 ? 6.229 -15.599 -27.231 1.00 23.82 105 GLY A C 1
ATOM 814 O O . GLY A 1 105 ? 6.025 -14.626 -26.502 1.00 24.08 105 GLY A O 1
ATOM 815 N N . PHE A 1 106 ? 6.577 -16.801 -26.776 1.00 20.95 106 PHE A N 1
ATOM 816 C CA . PHE A 1 106 ? 6.709 -17.065 -25.338 1.00 21.66 106 PHE A CA 1
ATOM 817 C C . PHE A 1 106 ? 7.961 -17.848 -25.013 1.00 21.41 106 PHE A C 1
ATOM 818 O O . PHE A 1 106 ? 7.948 -18.694 -24.120 1.00 20.60 106 PHE A O 1
ATOM 826 N N . GLU A 1 107 ? 9.054 -17.539 -25.707 1.00 21.52 107 GLU A N 1
ATOM 827 C CA . GLU A 1 107 ? 10.299 -18.290 -25.498 1.00 22.65 107 GLU A CA 1
ATOM 828 C C . GLU A 1 107 ? 10.791 -18.259 -24.065 1.00 22.27 107 GLU A C 1
ATOM 829 O O . GLU A 1 107 ? 11.408 -19.212 -23.590 1.00 22.72 107 GLU A O 1
ATOM 835 N N . GLY A 1 108 ? 10.504 -17.173 -23.366 1.00 19.82 108 GLY A N 1
ATOM 836 C CA . GLY A 1 108 ? 10.952 -17.071 -21.996 1.00 19.24 108 GLY A CA 1
ATOM 837 C C . GLY A 1 108 ? 10.473 -18.208 -21.123 1.00 18.90 108 GLY A C 1
ATOM 838 O O . GLY A 1 108 ? 11.121 -18.511 -20.127 1.00 19.22 108 GLY A O 1
ATOM 839 N N . CYS A 1 109 ? 9.344 -18.833 -21.460 1.00 19.95 109 CYS A N 1
ATOM 840 C CA . CYS A 1 109 ? 8.845 -19.928 -20.634 1.00 21.66 109 CYS A CA 1
ATOM 841 C C . CYS A 1 109 ? 9.836 -21.074 -20.580 1.00 23.25 109 CYS A C 1
ATOM 842 O O . CYS A 1 109 ? 10.204 -21.528 -19.506 1.00 24.85 109 CYS A O 1
ATOM 845 N N . ALA A 1 110 ? 10.259 -21.540 -21.746 1.00 24.80 110 ALA A N 1
ATOM 846 C CA . ALA A 1 110 ? 11.213 -22.653 -21.818 1.00 27.56 110 ALA A CA 1
ATOM 847 C C . ALA A 1 110 ? 12.541 -22.282 -21.179 1.00 24.97 110 ALA A C 1
ATOM 848 O O . ALA A 1 110 ? 13.162 -23.100 -20.509 1.00 25.69 110 ALA A O 1
ATOM 850 N N . VAL A 1 111 ? 12.977 -21.043 -21.372 1.00 24.41 111 VAL A N 1
ATOM 851 C CA . VAL A 1 111 ? 14.257 -20.631 -20.813 1.00 24.57 111 VAL A CA 1
ATOM 852 C C . VAL A 1 111 ? 14.288 -20.616 -19.280 1.00 23.98 111 VAL A C 1
ATOM 853 O O . VAL A 1 111 ? 15.244 -21.105 -18.654 1.00 23.21 111 VAL A O 1
ATOM 857 N N . LEU A 1 112 ? 13.250 -20.063 -18.669 1.00 21.16 112 LEU A N 1
ATOM 858 C CA . LEU A 1 112 ? 13.212 -20.006 -17.199 1.00 21.17 112 LEU A CA 1
ATOM 859 C C . LEU A 1 112 ? 13.045 -21.393 -16.557 1.00 22.22 112 LEU A C 1
ATOM 860 O O . LEU A 1 112 ? 13.713 -21.719 -15.564 1.00 18.48 112 LEU A O 1
ATOM 865 N N . ARG A 1 113 ? 12.151 -22.204 -17.121 1.00 19.40 113 ARG A N 1
ATOM 866 C CA . ARG A 1 113 ? 11.910 -23.535 -16.578 1.00 22.86 113 ARG A CA 1
ATOM 867 C C . ARG A 1 113 ? 13.190 -24.382 -16.677 1.00 24.58 113 ARG A C 1
ATOM 868 O O . ARG A 1 113 ? 13.501 -25.146 -15.757 1.00 25.01 113 ARG A O 1
ATOM 876 N N . ALA A 1 114 ? 13.946 -24.216 -17.762 1.00 25.19 114 ALA A N 1
ATOM 877 C CA . ALA A 1 114 ? 15.207 -24.956 -17.923 1.00 28.05 114 ALA A CA 1
ATOM 878 C C . ALA A 1 114 ? 16.235 -24.510 -16.876 1.00 27.83 114 ALA A C 1
ATOM 879 O O . ALA A 1 114 ? 16.926 -25.349 -16.274 1.00 25.46 114 ALA A O 1
ATOM 881 N N . SER A 1 115 ? 16.339 -23.198 -16.635 1.00 25.62 115 SER A N 1
ATOM 882 C CA . SER A 1 115 ? 17.271 -22.719 -15.616 1.00 24.63 115 SER A CA 1
ATOM 883 C C . SER A 1 115 ? 16.898 -23.262 -14.243 1.00 22.24 115 SER A C 1
ATOM 884 O O . SER A 1 115 ? 17.762 -23.709 -13.495 1.00 22.99 115 SER A O 1
ATOM 887 N N . LEU A 1 116 ? 15.615 -23.202 -13.899 1.00 20.91 116 LEU A N 1
ATOM 888 C CA . LEU A 1 116 ? 15.161 -23.697 -12.606 1.00 21.29 116 LEU A CA 1
ATOM 889 C C . LEU A 1 116 ? 15.526 -25.175 -12.466 1.00 21.76 116 LEU A C 1
ATOM 890 O O . LEU A 1 116 ? 16.057 -25.608 -11.441 1.00 22.68 116 LEU A O 1
ATOM 895 N N . ALA A 1 117 ? 15.221 -25.946 -13.498 1.00 21.48 117 ALA A N 1
ATOM 896 C CA . ALA A 1 117 ? 15.556 -27.375 -13.484 1.00 25.29 117 ALA A CA 1
ATOM 897 C C . ALA A 1 117 ? 17.060 -27.573 -13.224 1.00 23.25 117 ALA A C 1
ATOM 898 O O . ALA A 1 117 ? 17.464 -28.327 -12.329 1.00 25.85 117 ALA A O 1
ATOM 900 N N . THR A 1 118 ? 17.873 -26.875 -13.998 1.00 26.08 118 THR A N 1
ATOM 901 C CA . THR A 1 118 ? 19.331 -26.937 -13.897 1.00 28.22 118 THR A CA 1
ATOM 902 C C . THR A 1 118 ? 19.858 -26.512 -12.524 1.00 28.34 118 THR A C 1
ATOM 903 O O . THR A 1 118 ? 20.765 -27.145 -11.972 1.00 28.15 118 THR A O 1
ATOM 907 N N . LEU A 1 119 ? 19.269 -25.457 -11.958 1.00 26.90 119 LEU A N 1
ATOM 908 C CA . LEU A 1 119 ? 19.726 -24.916 -10.674 1.00 23.99 119 LEU A CA 1
ATOM 909 C C . LEU A 1 119 ? 19.168 -25.567 -9.418 1.00 23.55 119 LEU A C 1
ATOM 910 O O . LEU A 1 119 ? 19.656 -25.314 -8.316 1.00 22.02 119 LEU A O 1
ATOM 915 N N . ALA A 1 120 ? 18.145 -26.402 -9.572 1.00 21.79 120 ALA A N 1
ATOM 916 C CA . ALA A 1 120 ? 17.513 -27.016 -8.421 1.00 23.66 120 ALA A CA 1
ATOM 917 C C . ALA A 1 120 ? 18.483 -27.732 -7.499 1.00 24.81 120 ALA A C 1
ATOM 918 O O . ALA A 1 120 ? 19.268 -28.565 -7.939 1.00 23.08 120 ALA A O 1
ATOM 920 N N . TYR A 1 121 ? 18.432 -27.378 -6.220 1.00 22.53 121 TYR A N 1
ATOM 921 C CA . TYR A 1 121 ? 19.275 -28.023 -5.225 1.00 23.88 121 TYR A CA 1
ATOM 922 C C . TYR A 1 121 ? 18.748 -29.458 -5.016 1.00 24.66 121 TYR A C 1
ATOM 923 O O . TYR A 1 121 ? 19.496 -30.434 -5.091 1.00 24.39 121 TYR A O 1
ATOM 932 N N . ASP A 1 122 ? 17.453 -29.559 -4.744 1.00 21.99 122 ASP A N 1
ATOM 933 C CA . ASP A 1 122 ? 16.755 -30.836 -4.576 1.00 23.06 122 ASP A CA 1
ATOM 934 C C . ASP A 1 122 ? 15.735 -30.796 -5.715 1.00 23.90 122 ASP A C 1
ATOM 935 O O . ASP A 1 122 ? 14.769 -30.032 -5.656 1.00 21.29 122 ASP A O 1
ATOM 940 N N . ARG A 1 123 ? 15.943 -31.607 -6.747 1.00 22.39 123 ARG A N 1
ATOM 941 C CA . ARG A 1 123 ? 15.044 -31.576 -7.884 1.00 24.07 123 ARG A CA 1
ATOM 942 C C . ARG A 1 123 ? 13.587 -31.876 -7.582 1.00 23.11 123 ARG A C 1
ATOM 943 O O . ARG A 1 123 ? 12.723 -31.597 -8.407 1.00 25.05 123 ARG A O 1
ATOM 951 N N . ARG A 1 124 ? 13.293 -32.424 -6.408 1.00 23.62 124 ARG A N 1
ATOM 952 C CA . ARG A 1 124 ? 11.891 -32.656 -6.059 1.00 22.59 124 ARG A CA 1
ATOM 953 C C . ARG A 1 124 ? 11.190 -31.291 -6.032 1.00 23.61 124 ARG A C 1
ATOM 954 O O . ARG A 1 124 ? 9.992 -31.177 -6.347 1.00 21.98 124 ARG A O 1
ATOM 962 N N . ASP A 1 125 ? 11.938 -30.266 -5.624 1.00 22.00 125 ASP A N 1
ATOM 963 C CA . ASP A 1 125 ? 11.380 -28.911 -5.549 1.00 20.89 125 ASP A CA 1
ATOM 964 C C . ASP A 1 125 ? 11.011 -28.372 -6.927 1.00 21.26 125 ASP A C 1
ATOM 965 O O . ASP A 1 125 ? 10.140 -27.511 -7.026 1.00 21.61 125 ASP A O 1
ATOM 970 N N . TYR A 1 126 ? 11.681 -28.838 -7.982 1.00 21.88 126 TYR A N 1
ATOM 971 C CA . TYR A 1 126 ? 11.328 -28.389 -9.332 1.00 21.35 126 TYR A CA 1
ATOM 972 C C . TYR A 1 126 ? 9.982 -28.998 -9.745 1.00 21.39 126 TYR A C 1
ATOM 973 O O . TYR A 1 126 ? 9.116 -28.300 -10.308 1.00 21.35 126 TYR A O 1
ATOM 982 N N . ALA A 1 127 ? 9.785 -30.290 -9.452 1.00 23.32 127 ALA A N 1
ATOM 983 C CA . ALA A 1 127 ? 8.524 -30.970 -9.797 1.00 24.05 127 ALA A CA 1
ATOM 984 C C . ALA A 1 127 ? 7.408 -30.332 -8.998 1.00 22.56 127 ALA A C 1
ATOM 985 O O . ALA A 1 127 ? 6.295 -30.192 -9.475 1.00 20.90 127 ALA A O 1
ATOM 987 N N . GLN A 1 128 ? 7.710 -29.954 -7.763 1.00 21.36 128 GLN A N 1
ATOM 988 C CA . GLN A 1 128 ? 6.700 -29.301 -6.924 1.00 21.48 128 GLN A CA 1
ATOM 989 C C . GLN A 1 128 ? 6.350 -27.937 -7.544 1.00 21.84 128 GLN A C 1
ATOM 990 O O . GLN A 1 128 ? 5.179 -27.566 -7.620 1.00 21.34 128 GLN A O 1
ATOM 996 N N . LEU A 1 129 ? 7.367 -27.177 -7.951 1.00 20.72 129 LEU A N 1
ATOM 997 C CA . LEU A 1 129 ? 7.104 -25.875 -8.592 1.00 21.09 129 LEU A CA 1
ATOM 998 C C . LEU A 1 129 ? 6.189 -26.010 -9.834 1.00 22.66 129 LEU A C 1
ATOM 999 O O . LEU A 1 129 ? 5.320 -25.170 -10.074 1.00 19.50 129 LEU A O 1
ATOM 1004 N N . LEU A 1 130 ? 6.359 -27.073 -10.617 1.00 22.01 130 LEU A N 1
ATOM 1005 C CA . LEU A 1 130 ? 5.506 -27.277 -11.803 1.00 21.30 130 LEU A CA 1
ATOM 1006 C C . LEU A 1 130 ? 4.057 -27.553 -11.354 1.00 24.05 130 LEU A C 1
ATOM 1007 O O . LEU A 1 130 ? 3.095 -27.068 -11.963 1.00 23.16 130 LEU A O 1
ATOM 1012 N N . ASP A 1 131 ? 3.919 -28.328 -10.278 1.00 25.72 131 ASP A N 1
ATOM 1013 C CA . ASP A 1 131 ? 2.612 -28.665 -9.680 1.00 27.62 131 ASP A CA 1
ATOM 1014 C C . ASP A 1 131 ? 1.918 -27.379 -9.188 1.00 26.04 131 ASP A C 1
ATOM 1015 O O . ASP A 1 131 ? 0.746 -27.143 -9.485 1.00 24.15 131 ASP A O 1
ATOM 1020 N N . ASP A 1 132 ? 2.655 -26.563 -8.436 1.00 24.83 132 ASP A N 1
ATOM 1021 C CA . ASP A 1 132 ? 2.159 -25.300 -7.896 1.00 24.77 132 ASP A CA 1
ATOM 1022 C C . ASP A 1 132 ? 1.769 -24.335 -9.014 1.00 25.18 132 ASP A C 1
ATOM 1023 O O . ASP A 1 132 ? 0.834 -23.546 -8.852 1.00 23.03 132 ASP A O 1
ATOM 1028 N N . THR A 1 133 ? 2.519 -24.376 -10.121 1.00 24.13 133 THR A N 1
ATOM 1029 C CA . THR A 1 133 ? 2.237 -23.532 -11.283 1.00 25.60 133 THR A CA 1
ATOM 1030 C C . THR A 1 133 ? 0.897 -23.945 -11.917 1.00 26.81 133 THR A C 1
ATOM 1031 O O . THR A 1 133 ? 0.095 -23.085 -12.293 1.00 25.17 133 THR A O 1
ATOM 1035 N N . ARG A 1 134 ? 0.668 -25.253 -12.046 1.00 26.43 134 ARG A N 1
ATOM 1036 C CA . ARG A 1 134 ? -0.590 -25.747 -12.595 1.00 26.81 134 ARG A CA 1
ATOM 1037 C C . ARG A 1 134 ? -1.733 -25.337 -11.650 1.00 27.37 134 ARG A C 1
ATOM 1038 O O . ARG A 1 134 ? -2.802 -24.934 -12.109 1.00 27.47 134 ARG A O 1
ATOM 1046 N N . CYS A 1 135 ? -1.514 -25.434 -10.335 1.00 26.63 135 CYS A N 1
ATOM 1047 C CA . CYS A 1 135 ? -2.540 -25.032 -9.373 1.00 27.41 135 CYS A CA 1
ATOM 1048 C C . CYS A 1 135 ? -2.808 -23.543 -9.496 1.00 25.54 135 CYS A C 1
ATOM 1049 O O . CYS A 1 135 ? -3.970 -23.104 -9.463 1.00 26.48 135 CYS A O 1
ATOM 1052 N N . TYR A 1 136 ? -1.733 -22.769 -9.626 1.00 23.08 136 TYR A N 1
ATOM 1053 C CA . TYR A 1 136 ? -1.835 -21.319 -9.777 1.00 27.55 136 TYR A CA 1
ATOM 1054 C C . TYR A 1 136 ? -2.649 -20.990 -11.033 1.00 28.21 136 TYR A C 1
ATOM 1055 O O . TYR A 1 136 ? -3.581 -20.190 -10.973 1.00 28.51 136 TYR A O 1
ATOM 1064 N N . SER A 1 137 ? -2.301 -21.612 -12.160 1.00 29.32 137 SER A N 1
ATOM 1065 C CA . SER A 1 137 ? -3.016 -21.367 -13.424 1.00 29.36 137 SER A CA 1
ATOM 1066 C C . SER A 1 137 ? -4.507 -21.696 -13.336 1.00 30.76 137 SER A C 1
ATOM 1067 O O . SER A 1 137 ? -5.363 -20.912 -13.775 1.00 32.55 137 SER A O 1
ATOM 1070 N N . ALA A 1 138 ? -4.817 -22.860 -12.779 1.00 31.86 138 ALA A N 1
ATOM 1071 C CA . ALA A 1 138 ? -6.204 -23.290 -12.622 1.00 32.94 138 ALA A CA 1
ATOM 1072 C C . ALA A 1 138 ? -7.013 -22.271 -11.806 1.00 32.29 138 ALA A C 1
ATOM 1073 O O . ALA A 1 138 ? -8.144 -21.931 -12.164 1.00 31.86 138 ALA A O 1
ATOM 1075 N N . ALA A 1 139 ? -6.409 -21.771 -10.730 1.00 31.49 139 ALA A N 1
ATOM 1076 C CA . ALA A 1 139 ? -7.041 -20.802 -9.827 1.00 30.76 139 ALA A CA 1
ATOM 1077 C C . ALA A 1 139 ? -7.270 -19.436 -10.466 1.00 32.53 139 ALA A C 1
ATOM 1078 O O . ALA A 1 139 ? -8.295 -18.793 -10.208 1.00 31.90 139 ALA A O 1
ATOM 1080 N N . LEU A 1 140 ? -6.301 -18.974 -11.253 1.00 31.15 140 LEU A N 1
ATOM 1081 C CA . LEU A 1 140 ? -6.426 -17.686 -11.934 1.00 31.51 140 LEU A CA 1
ATOM 1082 C C . LEU A 1 140 ? -7.586 -17.713 -12.903 1.00 32.25 140 LEU A C 1
ATOM 1083 O O . LEU A 1 140 ? -8.325 -16.735 -13.031 1.00 33.42 140 LEU A O 1
ATOM 1088 N N . ARG A 1 141 ? -7.729 -18.826 -13.606 1.00 32.78 141 ARG A N 1
ATOM 1089 C CA . ARG A 1 141 ? -8.812 -18.946 -14.568 1.00 36.86 141 ARG A CA 1
ATOM 1090 C C . ARG A 1 141 ? -10.165 -19.184 -13.889 1.00 36.75 141 ARG A C 1
ATOM 1091 O O . ARG A 1 141 ? -11.184 -18.690 -14.351 1.00 37.86 141 ARG A O 1
ATOM 1099 N N . ALA A 1 142 ? -10.187 -19.915 -12.782 1.00 37.59 142 ALA A N 1
ATOM 1100 C CA . ALA A 1 142 ? -11.453 -20.154 -12.097 1.00 37.08 142 ALA A CA 1
ATOM 1101 C C . ALA A 1 142 ? -11.917 -18.865 -11.417 1.00 38.00 142 ALA A C 1
ATOM 1102 O O . ALA A 1 142 ? -13.112 -18.553 -11.384 1.00 38.78 142 ALA A O 1
ATOM 1104 N N . GLY A 1 143 ? -10.966 -18.114 -10.876 1.00 36.32 143 GLY A N 1
ATOM 1105 C CA . GLY A 1 143 ? -11.308 -16.878 -10.207 1.00 38.93 143 GLY A CA 1
ATOM 1106 C C . GLY A 1 143 ? -11.807 -15.892 -11.239 1.00 42.20 143 GLY A C 1
ATOM 1107 O O . GLY A 1 143 ? -12.799 -15.191 -11.028 1.00 42.78 143 GLY A O 1
ATOM 1108 N N . HIS A 1 144 ? -11.129 -15.849 -12.379 1.00 42.91 144 HIS A N 1
ATOM 1109 C CA . HIS A 1 144 ? -11.526 -14.927 -13.424 1.00 45.35 144 HIS A CA 1
ATOM 1110 C C . HIS A 1 144 ? -12.919 -15.251 -13.948 1.00 46.63 144 HIS A C 1
ATOM 1111 O O . HIS A 1 144 ? -13.677 -14.349 -14.295 1.00 48.05 144 HIS A O 1
ATOM 1118 N N . ALA A 1 145 ? -13.255 -16.536 -14.004 1.00 49.01 145 ALA A N 1
ATOM 1119 C CA . ALA A 1 145 ? -14.576 -16.950 -14.464 1.00 50.94 145 ALA A CA 1
ATOM 1120 C C . ALA A 1 145 ? -15.643 -16.376 -13.531 1.00 53.01 145 ALA A C 1
ATOM 1121 O O . ALA A 1 145 ? -16.636 -15.793 -13.973 1.00 52.99 145 ALA A O 1
ATOM 1123 N N . GLN A 1 146 ? -15.419 -16.541 -12.233 1.00 55.44 146 GLN A N 1
ATOM 1124 C CA . GLN A 1 146 ? -16.346 -16.074 -11.206 1.00 58.20 146 GLN A CA 1
ATOM 1125 C C . GLN A 1 146 ? -16.803 -14.627 -11.283 1.00 60.47 146 GLN A C 1
ATOM 1126 O O . GLN A 1 146 ? -18.000 -14.350 -11.314 1.00 61.03 146 GLN A O 1
ATOM 1132 N N . ALA A 1 147 ? -15.851 -13.705 -11.299 1.00 63.68 147 ALA A N 1
ATOM 1133 C CA . ALA A 1 147 ? -16.173 -12.285 -11.334 1.00 66.54 147 ALA A CA 1
ATOM 1134 C C . ALA A 1 147 ? -17.155 -11.853 -12.428 1.00 68.28 147 ALA A C 1
ATOM 1135 O O . ALA A 1 147 ? -17.848 -10.846 -12.268 1.00 68.22 147 ALA A O 1
ATOM 1137 N N . VAL A 1 148 ? -17.238 -12.607 -13.522 1.00 70.37 148 VAL A N 1
ATOM 1138 C CA . VAL A 1 148 ? -18.137 -12.221 -14.609 1.00 72.14 148 VAL A CA 1
ATOM 1139 C C . VAL A 1 148 ? -19.103 -13.276 -15.154 1.00 72.68 148 VAL A C 1
ATOM 1140 O O . VAL A 1 148 ? -20.207 -13.432 -14.632 1.00 73.07 148 VAL A O 1
ATOM 1144 N N . ALA A 1 149 ? -18.700 -13.986 -16.204 1.00 72.87 149 ALA A N 1
ATOM 1145 C CA . ALA A 1 149 ? -19.558 -14.989 -16.828 1.00 72.97 149 ALA A CA 1
ATOM 1146 C C . ALA A 1 149 ? -19.983 -16.083 -15.857 1.00 72.90 149 ALA A C 1
ATOM 1147 O O . ALA A 1 149 ? -20.103 -17.248 -16.240 1.00 73.67 149 ALA A O 1
ATOM 1149 N N . ALA A 1 150 ? -20.242 -15.707 -14.608 1.00 71.99 150 ALA A N 1
ATOM 1150 C CA . ALA A 1 150 ? -20.614 -16.687 -13.603 1.00 70.59 150 ALA A CA 1
ATOM 1151 C C . ALA A 1 150 ? -21.900 -16.473 -12.818 1.00 69.76 150 ALA A C 1
ATOM 1152 O O . ALA A 1 150 ? -22.783 -15.691 -13.176 1.00 69.01 150 ALA A O 1
ATOM 1154 N N . GLU A 1 151 ? -21.950 -17.232 -11.730 1.00 68.99 151 GLU A N 1
ATOM 1155 C CA . GLU A 1 151 ? -23.021 -17.293 -10.750 1.00 67.55 151 GLU A CA 1
ATOM 1156 C C . GLU A 1 151 ? -22.190 -17.675 -9.527 1.00 65.20 151 GLU A C 1
ATOM 1157 O O . GLU A 1 151 ? -21.945 -18.850 -9.272 1.00 65.61 151 GLU A O 1
ATOM 1163 N N . ARG A 1 152 ? -21.734 -16.659 -8.804 1.00 62.57 152 ARG A N 1
ATOM 1164 C CA . ARG A 1 152 ? -20.870 -16.809 -7.633 1.00 58.92 152 ARG A CA 1
ATOM 1165 C C . ARG A 1 152 ? -20.958 -18.061 -6.763 1.00 55.12 152 ARG A C 1
ATOM 1166 O O . ARG A 1 152 ? -22.031 -18.499 -6.348 1.00 54.25 152 ARG A O 1
ATOM 1174 N N . TRP A 1 153 ? -19.788 -18.622 -6.485 1.00 50.83 153 TRP A N 1
ATOM 1175 C CA . TRP A 1 153 ? -19.680 -19.800 -5.647 1.00 45.35 153 TRP A CA 1
ATOM 1176 C C . TRP A 1 153 ? -19.653 -19.381 -4.182 1.00 42.56 153 TRP A C 1
ATOM 1177 O O . TRP A 1 153 ? -19.785 -18.199 -3.855 1.00 41.62 153 TRP A O 1
ATOM 1188 N N . SER A 1 154 ? -19.474 -20.359 -3.303 1.00 41.13 154 SER A N 1
ATOM 1189 C CA . SER A 1 154 ? -19.432 -20.117 -1.865 1.00 39.99 154 SER A CA 1
ATOM 1190 C C . SER A 1 154 ? -18.127 -19.461 -1.440 1.00 39.93 154 SER A C 1
ATOM 1191 O O . SER A 1 154 ? -17.130 -19.505 -2.159 1.00 38.60 154 SER A O 1
ATOM 1194 N N . TYR A 1 155 ? -18.149 -18.865 -0.252 1.00 38.15 155 TYR A N 1
ATOM 1195 C CA . TYR A 1 155 ? -16.985 -18.231 0.327 1.00 37.02 155 TYR A CA 1
ATOM 1196 C C . TYR A 1 155 ? -15.893 -19.293 0.474 1.00 36.79 155 TYR A C 1
ATOM 1197 O O . TYR A 1 155 ? -14.707 -19.002 0.337 1.00 37.24 155 TYR A O 1
ATOM 1206 N N . ALA A 1 156 ? -16.314 -20.523 0.753 1.00 35.06 156 ALA A N 1
ATOM 1207 C CA . ALA A 1 156 ? -15.403 -21.661 0.916 1.00 34.08 156 ALA A CA 1
ATOM 1208 C C . ALA A 1 156 ? -14.625 -21.918 -0.364 1.00 33.78 156 ALA A C 1
ATOM 1209 O O . ALA A 1 156 ? -13.409 -22.104 -0.347 1.00 32.96 156 ALA A O 1
ATOM 1211 N N . GLU A 1 157 ? -15.351 -21.978 -1.468 1.00 35.02 157 GLU A N 1
ATOM 1212 C CA . GLU A 1 157 ? -14.740 -22.203 -2.768 1.00 36.20 157 GLU A CA 1
ATOM 1213 C C . GLU A 1 157 ? -13.830 -21.039 -3.092 1.00 35.67 157 GLU A C 1
ATOM 1214 O O . GLU A 1 157 ? -12.711 -21.223 -3.571 1.00 34.94 157 GLU A O 1
ATOM 1220 N N . TYR A 1 158 ? -14.323 -19.838 -2.813 1.00 34.41 158 TYR A N 1
ATOM 1221 C CA . TYR A 1 158 ? -13.567 -18.627 -3.039 1.00 34.23 158 TYR A CA 1
ATOM 1222 C C . TYR A 1 158 ? -12.196 -18.653 -2.354 1.00 34.27 158 TYR A C 1
ATOM 1223 O O . TYR A 1 158 ? -11.177 -18.345 -2.968 1.00 30.43 158 TYR A O 1
ATOM 1232 N N . LEU A 1 159 ? -12.191 -18.976 -1.060 1.00 31.91 159 LEU A N 1
ATOM 1233 C CA . LEU A 1 159 ? -10.961 -18.991 -0.288 1.00 30.32 159 LEU A CA 1
ATOM 1234 C C . LEU A 1 159 ? -10.030 -20.119 -0.702 1.00 29.45 159 LEU A C 1
ATOM 1235 O O . LEU A 1 159 ? -8.807 -19.937 -0.758 1.00 26.79 159 LEU A O 1
ATOM 1240 N N . HIS A 1 160 ? -10.591 -21.292 -0.980 1.00 28.73 160 HIS A N 1
ATOM 1241 C CA . HIS A 1 160 ? -9.754 -22.399 -1.388 1.00 31.56 160 HIS A CA 1
ATOM 1242 C C . HIS A 1 160 ? -9.035 -21.996 -2.685 1.00 32.04 160 HIS A C 1
ATOM 1243 O O . HIS A 1 160 ? -7.838 -22.221 -2.839 1.00 32.08 160 HIS A O 1
ATOM 1250 N N . ASN A 1 161 ? -9.765 -21.381 -3.605 1.00 29.51 161 ASN A N 1
ATOM 1251 C CA . ASN A 1 161 ? -9.164 -20.964 -4.886 1.00 30.76 161 ASN A CA 1
ATOM 1252 C C . ASN A 1 161 ? -8.145 -19.839 -4.684 1.00 29.88 161 ASN A C 1
ATOM 1253 O O . ASN A 1 161 ? -7.060 -19.823 -5.309 1.00 27.56 161 ASN A O 1
ATOM 1258 N N . GLY A 1 162 ? -8.494 -18.912 -3.793 1.00 28.70 162 GLY A N 1
ATOM 1259 C CA . GLY A 1 162 ? -7.651 -17.768 -3.510 1.00 26.51 162 GLY A CA 1
ATOM 1260 C C . GLY A 1 162 ? -6.348 -18.149 -2.854 1.00 27.77 162 GLY A C 1
ATOM 1261 O O . GLY A 1 162 ? -5.359 -17.413 -2.947 1.00 25.83 162 GLY A O 1
ATOM 1262 N N . ILE A 1 163 ? -6.357 -19.285 -2.158 1.00 27.01 163 ILE A N 1
ATOM 1263 C CA . ILE A 1 163 ? -5.158 -19.792 -1.496 1.00 28.88 163 ILE A CA 1
ATOM 1264 C C . ILE A 1 163 ? -4.163 -20.232 -2.565 1.00 26.09 163 ILE A C 1
ATOM 1265 O O . ILE A 1 163 ? -2.964 -20.059 -2.409 1.00 28.77 163 ILE A O 1
ATOM 1270 N N . ASP A 1 164 ? -4.674 -20.810 -3.648 1.00 25.42 164 ASP A N 1
ATOM 1271 C CA . ASP A 1 164 ? -3.821 -21.240 -4.754 1.00 26.27 164 ASP A CA 1
ATOM 1272 C C . ASP A 1 164 ? -3.405 -20.033 -5.605 1.00 26.83 164 ASP A C 1
ATOM 1273 O O . ASP A 1 164 ? -2.245 -19.895 -6.000 1.00 27.68 164 ASP A O 1
ATOM 1278 N N . SER A 1 165 ? -4.347 -19.133 -5.866 1.00 26.23 165 SER A N 1
ATOM 1279 C CA . SER A 1 165 ? -4.038 -17.962 -6.681 1.00 27.75 165 SER A CA 1
ATOM 1280 C C . SER A 1 165 ? -3.089 -16.955 -6.015 1.00 26.92 165 SER A C 1
ATOM 1281 O O . SER A 1 165 ? -2.475 -16.138 -6.709 1.00 28.22 165 SER A O 1
ATOM 1284 N N . ILE A 1 166 ? -2.953 -16.987 -4.689 1.00 24.13 166 ILE A N 1
ATOM 1285 C CA . ILE A 1 166 ? -2.074 -16.010 -4.052 1.00 23.82 166 ILE A CA 1
ATOM 1286 C C . ILE A 1 166 ? -0.613 -16.378 -4.313 1.00 21.51 166 ILE A C 1
ATOM 1287 O O . ILE A 1 166 ? 0.283 -15.554 -4.136 1.00 21.80 166 ILE A O 1
ATOM 1292 N N . ALA A 1 167 ? -0.392 -17.626 -4.724 1.00 21.73 167 ALA A N 1
ATOM 1293 C CA . ALA A 1 167 ? 0.945 -18.129 -5.091 1.00 20.20 167 ALA A CA 1
ATOM 1294 C C . ALA A 1 167 ? 2.058 -18.164 -4.051 1.00 20.53 167 ALA A C 1
ATOM 1295 O O . ALA A 1 167 ? 3.235 -18.268 -4.409 1.00 21.11 167 ALA A O 1
ATOM 1297 N N . TYR A 1 168 ? 1.723 -18.103 -2.770 1.00 21.80 168 TYR A N 1
ATOM 1298 C CA . TYR A 1 168 ? 2.765 -18.162 -1.742 1.00 20.97 168 TYR A CA 1
ATOM 1299 C C . TYR A 1 168 ? 3.459 -19.532 -1.809 1.00 22.32 168 TYR A C 1
ATOM 1300 O O . TYR A 1 168 ? 4.666 -19.643 -1.585 1.00 22.13 168 TYR A O 1
ATOM 1309 N N . ALA A 1 169 ? 2.697 -20.570 -2.141 1.00 22.09 169 ALA A N 1
ATOM 1310 C CA . ALA A 1 169 ? 3.296 -21.900 -2.253 1.00 24.76 169 ALA A CA 1
ATOM 1311 C C . ALA A 1 169 ? 4.416 -21.860 -3.299 1.00 23.28 169 ALA A C 1
ATOM 1312 O O . ALA A 1 169 ? 5.495 -22.440 -3.116 1.00 21.76 169 ALA A O 1
ATOM 1314 N N . ASN A 1 170 ? 4.134 -21.192 -4.418 1.00 23.47 170 ASN A N 1
ATOM 1315 C CA . ASN A 1 170 ? 5.095 -21.071 -5.502 1.00 22.84 170 ASN A CA 1
ATOM 1316 C C . ASN A 1 170 ? 6.359 -20.353 -5.036 1.00 22.62 170 ASN A C 1
ATOM 1317 O O . ASN A 1 170 ? 7.468 -20.787 -5.311 1.00 21.37 170 ASN A O 1
ATOM 1322 N N . VAL A 1 171 ? 6.176 -19.233 -4.352 1.00 21.66 171 VAL A N 1
ATOM 1323 C CA . VAL A 1 171 ? 7.297 -18.452 -3.852 1.00 19.47 171 VAL A CA 1
ATOM 1324 C C . VAL A 1 171 ? 8.170 -19.310 -2.942 1.00 21.27 171 VAL A C 1
ATOM 1325 O O . VAL A 1 171 ? 9.390 -19.346 -3.088 1.00 19.76 171 VAL A O 1
ATOM 1329 N N . PHE A 1 172 ? 7.539 -20.009 -2.005 1.00 21.49 172 PHE A N 1
ATOM 1330 C CA . PHE A 1 172 ? 8.293 -20.838 -1.073 1.00 23.88 172 PHE A CA 1
ATOM 1331 C C . PHE A 1 172 ? 9.067 -21.932 -1.789 1.00 22.22 172 PHE A C 1
ATOM 1332 O O . PHE A 1 172 ? 10.251 -22.157 -1.517 1.00 22.59 172 PHE A O 1
ATOM 1340 N N . CYS A 1 173 ? 8.387 -22.605 -2.704 1.00 21.69 173 CYS A N 1
ATOM 1341 C CA . CYS A 1 173 ? 9.008 -23.685 -3.444 1.00 21.14 173 CYS A CA 1
ATOM 1342 C C . CYS A 1 173 ? 10.200 -23.168 -4.248 1.00 19.85 173 CYS A C 1
ATOM 1343 O O . CYS A 1 173 ? 11.269 -23.761 -4.229 1.00 19.95 173 CYS A O 1
ATOM 1346 N N . CYS A 1 174 ? 10.029 -22.049 -4.947 1.00 16.87 174 CYS A N 1
ATOM 1347 C CA . CYS A 1 174 ? 11.132 -21.503 -5.711 1.00 17.03 174 CYS A CA 1
ATOM 1348 C C . CYS A 1 174 ? 12.330 -21.184 -4.791 1.00 19.48 174 CYS A C 1
ATOM 1349 O O . CYS A 1 174 ? 13.470 -21.474 -5.127 1.00 18.60 174 CYS A O 1
ATOM 1352 N N . LEU A 1 175 ? 12.080 -20.575 -3.637 1.00 18.83 175 LEU A N 1
ATOM 1353 C CA . LEU A 1 175 ? 13.206 -20.288 -2.729 1.00 17.73 175 LEU A CA 1
ATOM 1354 C C . LEU A 1 175 ? 13.885 -21.598 -2.304 1.00 18.36 175 LEU A C 1
ATOM 1355 O O . LEU A 1 175 ? 15.109 -21.684 -2.248 1.00 17.18 175 LEU A O 1
ATOM 1360 N N . SER A 1 176 ? 13.083 -22.605 -1.966 1.00 20.21 176 SER A N 1
ATOM 1361 C CA . SER A 1 176 ? 13.665 -23.877 -1.560 1.00 19.84 176 SER A CA 1
ATOM 1362 C C . SER A 1 176 ? 14.504 -24.480 -2.674 1.00 19.92 176 SER A C 1
ATOM 1363 O O . SER A 1 176 ? 15.586 -25.040 -2.433 1.00 21.46 176 SER A O 1
ATOM 1366 N N . LEU A 1 177 ? 14.020 -24.365 -3.901 1.00 18.88 177 LEU A N 1
ATOM 1367 C CA . LEU A 1 177 ? 14.738 -24.898 -5.060 1.00 21.22 177 LEU A CA 1
ATOM 1368 C C . LEU A 1 177 ? 16.140 -24.281 -5.250 1.00 20.10 177 LEU A C 1
ATOM 1369 O O . LEU A 1 177 ? 17.131 -24.967 -5.535 1.00 19.23 177 LEU A O 1
ATOM 1374 N N . LEU A 1 178 ? 16.197 -22.964 -5.099 1.00 18.68 178 LEU A N 1
ATOM 1375 C CA . LEU A 1 178 ? 17.402 -22.183 -5.297 1.00 19.44 178 LEU A CA 1
ATOM 1376 C C . LEU A 1 178 ? 18.438 -22.182 -4.173 1.00 20.83 178 LEU A C 1
ATOM 1377 O O . LEU A 1 178 ? 19.630 -22.197 -4.429 1.00 20.89 178 LEU A O 1
ATOM 1382 N N . TRP A 1 179 ? 17.963 -22.139 -2.941 1.00 23.48 179 TRP A N 1
ATOM 1383 C CA . TRP A 1 179 ? 18.836 -22.083 -1.789 1.00 23.69 179 TRP A CA 1
ATOM 1384 C C . TRP A 1 179 ? 18.935 -23.361 -0.942 1.00 24.79 179 TRP A C 1
ATOM 1385 O O . TRP A 1 179 ? 19.573 -23.365 0.121 1.00 25.38 179 TRP A O 1
ATOM 1396 N N . GLY A 1 180 ? 18.295 -24.424 -1.425 1.00 24.80 180 GLY A N 1
ATOM 1397 C CA . GLY A 1 180 ? 18.318 -25.727 -0.773 1.00 24.49 180 GLY A CA 1
ATOM 1398 C C . GLY A 1 180 ? 17.715 -25.761 0.607 1.00 25.61 180 GLY A C 1
ATOM 1399 O O . GLY A 1 180 ? 18.336 -26.239 1.565 1.00 24.17 180 GLY A O 1
ATOM 1400 N N . LEU A 1 181 ? 16.474 -25.307 0.693 1.00 24.14 181 LEU A N 1
ATOM 1401 C CA . LEU A 1 181 ? 15.772 -25.213 1.957 1.00 24.57 181 LEU A CA 1
ATOM 1402 C C . LEU A 1 181 ? 14.978 -26.445 2.403 1.00 25.47 181 LEU A C 1
ATOM 1403 O O . LEU A 1 181 ? 14.236 -26.395 3.393 1.00 25.89 181 LEU A O 1
ATOM 1408 N N . ASP A 1 182 ? 15.119 -27.539 1.659 1.00 23.37 182 ASP A N 1
ATOM 1409 C CA . ASP A 1 182 ? 14.490 -28.810 2.022 1.00 26.64 182 ASP A CA 1
ATOM 1410 C C . ASP A 1 182 ? 12.977 -28.795 2.244 1.00 26.65 182 ASP A C 1
ATOM 1411 O O . ASP A 1 182 ? 12.458 -29.482 3.131 1.00 27.44 182 ASP A O 1
ATOM 1416 N N . MET A 1 183 ? 12.265 -28.026 1.430 1.00 25.54 183 MET A N 1
ATOM 1417 C CA . MET A 1 183 ? 10.827 -27.949 1.554 1.00 24.81 183 MET A CA 1
ATOM 1418 C C . MET A 1 183 ? 10.138 -29.282 1.266 1.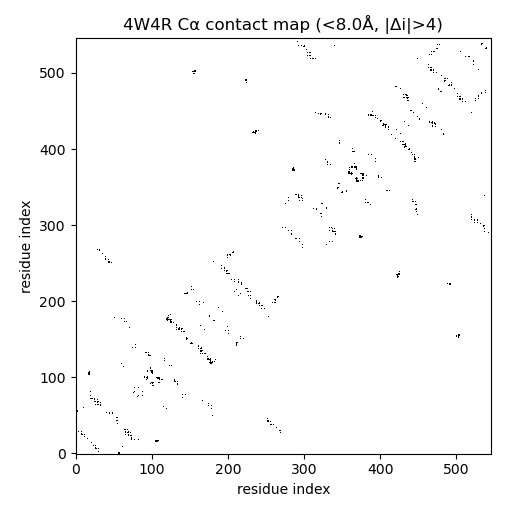00 25.25 183 MET A C 1
ATOM 1419 O O . MET A 1 183 ? 9.089 -29.570 1.834 1.00 23.53 183 MET A O 1
ATOM 1424 N N . ALA A 1 184 ? 10.729 -30.103 0.393 1.00 26.99 184 ALA A N 1
ATOM 1425 C CA . ALA A 1 184 ? 10.120 -31.383 0.047 1.00 28.69 184 ALA A CA 1
ATOM 1426 C C . ALA A 1 184 ? 10.035 -32.290 1.257 1.00 31.02 184 ALA A C 1
ATOM 1427 O O . ALA A 1 184 ? 9.106 -33.076 1.385 1.00 32.57 184 ALA A O 1
ATOM 1429 N N . THR A 1 185 ? 11.010 -32.184 2.146 1.00 32.67 185 THR A N 1
ATOM 1430 C CA . THR A 1 185 ? 11.015 -33.020 3.337 1.00 33.79 185 THR A CA 1
ATOM 1431 C C . THR A 1 185 ? 10.097 -32.420 4.396 1.00 34.92 185 THR A C 1
ATOM 1432 O O . THR A 1 185 ? 9.282 -33.116 5.019 1.00 32.65 185 THR A O 1
ATOM 1436 N N . LEU A 1 186 ? 10.225 -31.113 4.588 1.00 35.18 186 LEU A N 1
ATOM 1437 C CA . LEU A 1 186 ? 9.410 -30.403 5.555 1.00 35.92 186 LEU A CA 1
ATOM 1438 C C . LEU A 1 186 ? 7.914 -30.639 5.382 1.00 36.49 186 LEU A C 1
ATOM 1439 O O . LEU A 1 186 ? 7.179 -30.678 6.364 1.00 38.37 186 LEU A O 1
ATOM 1444 N N . ARG A 1 187 ? 7.476 -30.781 4.135 1.00 36.66 187 ARG A N 1
ATOM 1445 C CA . ARG A 1 187 ? 6.074 -31.026 3.797 1.00 38.07 187 ARG A CA 1
ATOM 1446 C C . ARG A 1 187 ? 5.520 -32.326 4.354 1.00 39.05 187 ARG A C 1
ATOM 1447 O O . ARG A 1 187 ? 4.316 -32.584 4.264 1.00 38.83 187 ARG A O 1
ATOM 1455 N N . ALA A 1 188 ? 6.393 -33.179 4.865 1.00 40.08 188 ALA A N 1
ATOM 1456 C CA . ALA A 1 188 ? 5.919 -34.438 5.414 1.00 40.81 188 ALA A CA 1
ATOM 1457 C C . ALA A 1 188 ? 5.274 -34.135 6.760 1.00 40.50 188 ALA A C 1
ATOM 1458 O O . ALA A 1 188 ? 4.556 -34.959 7.307 1.00 42.32 188 ALA A O 1
ATOM 1460 N N . ARG A 1 189 ? 5.529 -32.942 7.286 1.00 39.53 189 ARG A N 1
ATOM 1461 C CA . ARG A 1 189 ? 4.952 -32.541 8.563 1.00 40.21 189 ARG A CA 1
ATOM 1462 C C . ARG A 1 189 ? 3.563 -31.939 8.353 1.00 40.99 189 ARG A C 1
ATOM 1463 O O . ARG A 1 189 ? 3.371 -31.089 7.485 1.00 40.58 189 ARG A O 1
ATOM 1471 N N . PRO A 1 190 ? 2.580 -32.353 9.164 1.00 40.51 190 PRO A N 1
ATOM 1472 C CA . PRO A 1 190 ? 1.221 -31.820 9.020 1.00 39.87 190 PRO A CA 1
ATOM 1473 C C . PRO A 1 190 ? 1.170 -30.344 9.404 1.00 39.55 190 PRO A C 1
ATOM 1474 O O . PRO A 1 190 ? 0.472 -29.541 8.781 1.00 40.14 190 PRO A O 1
ATOM 1478 N N . ALA A 1 191 ? 1.912 -30.000 10.447 1.00 38.86 191 ALA A N 1
ATOM 1479 C CA . ALA A 1 191 ? 1.960 -28.633 10.929 1.00 38.11 191 ALA A CA 1
ATOM 1480 C C . ALA A 1 191 ? 2.510 -27.705 9.841 1.00 36.70 191 ALA A C 1
ATOM 1481 O O . ALA A 1 191 ? 2.096 -26.551 9.745 1.00 33.13 191 ALA A O 1
ATOM 1483 N N . PHE A 1 192 ? 3.438 -28.215 9.032 1.00 34.96 192 PHE A N 1
ATOM 1484 C CA . PHE A 1 192 ? 4.024 -27.408 7.952 1.00 35.31 192 PHE A CA 1
ATOM 1485 C C . PHE A 1 192 ? 2.976 -27.166 6.869 1.00 34.99 192 PHE A C 1
ATOM 1486 O O . PHE A 1 192 ? 2.730 -26.031 6.475 1.00 32.67 192 PHE A O 1
ATOM 1494 N N . ARG A 1 193 ? 2.362 -28.245 6.387 1.00 35.89 193 ARG A N 1
ATOM 1495 C CA . ARG A 1 193 ? 1.343 -28.124 5.365 1.00 34.86 193 ARG A CA 1
ATOM 1496 C C . ARG A 1 193 ? 0.274 -27.136 5.833 1.00 36.30 193 ARG A C 1
ATOM 1497 O O . ARG A 1 193 ? -0.173 -26.283 5.071 1.00 33.26 193 ARG A O 1
ATOM 1505 N N . GLN A 1 194 ? -0.125 -27.244 7.095 1.00 34.83 194 GLN A N 1
ATOM 1506 C CA . GLN A 1 194 ? -1.134 -26.336 7.638 1.00 34.27 194 GLN A CA 1
ATOM 1507 C C . GLN A 1 194 ? -0.655 -24.880 7.640 1.00 31.58 194 GLN A C 1
ATOM 1508 O O . GLN A 1 194 ? -1.421 -23.974 7.328 1.00 32.97 194 GLN A O 1
ATOM 1514 N N . VAL A 1 195 ? 0.596 -24.625 8.001 1.00 31.12 195 VAL A N 1
ATOM 1515 C CA . VAL A 1 195 ? 1.007 -23.227 8.002 1.00 32.08 195 VAL A CA 1
ATOM 1516 C C . VAL A 1 195 ? 1.046 -22.692 6.583 1.00 30.69 195 VAL A C 1
ATOM 1517 O O . VAL A 1 195 ? 0.820 -21.507 6.373 1.00 32.05 195 VAL A O 1
ATOM 1521 N N . LEU A 1 196 ? 1.329 -23.557 5.611 1.00 30.72 196 LEU A N 1
ATOM 1522 C CA . LEU A 1 196 ? 1.353 -23.112 4.225 1.00 31.67 196 LEU A CA 1
ATOM 1523 C C . LEU A 1 196 ? -0.026 -22.607 3.844 1.00 31.89 196 LEU A C 1
ATOM 1524 O O . LEU A 1 196 ? -0.166 -21.550 3.232 1.00 31.93 196 LEU A O 1
ATOM 1529 N N . ARG A 1 197 ? -1.045 -23.380 4.205 1.00 31.05 197 ARG A N 1
ATOM 1530 C CA . ARG A 1 197 ? -2.407 -23.000 3.911 1.00 29.73 197 ARG A CA 1
ATOM 1531 C C . ARG A 1 197 ? -2.760 -21.710 4.635 1.00 28.95 197 ARG A C 1
ATOM 1532 O O . ARG A 1 197 ? -3.398 -20.828 4.063 1.00 28.13 197 ARG A O 1
ATOM 1540 N N . LEU A 1 198 ? -2.330 -21.594 5.891 1.00 27.25 198 LEU A N 1
ATOM 1541 C CA . LEU A 1 198 ? -2.659 -20.420 6.692 1.00 27.89 198 LEU A CA 1
ATOM 1542 C C . LEU A 1 198 ? -2.038 -19.135 6.164 1.00 26.69 198 LEU A C 1
ATOM 1543 O O . LEU A 1 198 ? -2.734 -18.145 5.974 1.00 26.46 198 LEU A O 1
ATOM 1548 N N . ILE A 1 199 ? -0.734 -19.140 5.934 1.00 24.82 199 ILE A N 1
ATOM 1549 C CA . ILE A 1 199 ? -0.122 -17.924 5.435 1.00 26.43 199 ILE A CA 1
ATOM 1550 C C . ILE A 1 199 ? -0.716 -17.590 4.051 1.00 24.11 199 ILE A C 1
ATOM 1551 O O . ILE A 1 199 ? -0.889 -16.422 3.696 1.00 24.03 199 ILE A O 1
ATOM 1556 N N . SER A 1 200 ? -1.070 -18.601 3.280 1.00 25.21 200 SER A N 1
ATOM 1557 C CA . SER A 1 200 ? -1.678 -18.306 1.978 1.00 25.90 200 SER A CA 1
ATOM 1558 C C . SER A 1 200 ? -3.063 -17.677 2.147 1.00 28.62 200 SER A C 1
ATOM 1559 O O . SER A 1 200 ? -3.423 -16.757 1.410 1.00 28.17 200 SER A O 1
ATOM 1562 N N . ALA A 1 201 ? -3.832 -18.146 3.131 1.00 26.00 201 ALA A N 1
ATOM 1563 C CA . ALA A 1 201 ? -5.162 -17.580 3.371 1.00 27.78 201 ALA A CA 1
ATOM 1564 C C . ALA A 1 201 ? -5.019 -16.134 3.869 1.00 26.56 201 ALA A C 1
ATOM 1565 O O . ALA A 1 201 ? -5.780 -15.244 3.478 1.00 27.49 201 ALA A O 1
ATOM 1567 N N . ILE A 1 202 ? -4.042 -15.917 4.744 1.00 27.80 202 ILE A N 1
ATOM 1568 C CA . ILE A 1 202 ? -3.762 -14.594 5.293 1.00 29.38 202 ILE A CA 1
ATOM 1569 C C . ILE A 1 202 ? -3.470 -13.628 4.133 1.00 31.09 202 ILE A C 1
ATOM 1570 O O . ILE A 1 202 ? -4.032 -12.527 4.066 1.00 29.09 202 ILE A O 1
ATOM 1575 N N . GLY A 1 203 ? -2.609 -14.063 3.212 1.00 30.30 203 GLY A N 1
ATOM 1576 C CA . GLY A 1 203 ? -2.259 -13.228 2.069 1.00 31.94 203 GLY A CA 1
ATOM 1577 C C . GLY A 1 203 ? -3.429 -12.907 1.153 1.00 31.11 203 GLY A C 1
ATOM 1578 O O . GLY A 1 203 ? -3.553 -11.787 0.670 1.00 32.27 203 GLY A O 1
ATOM 1579 N N . ARG A 1 204 ? -4.282 -13.896 0.909 1.00 31.85 204 ARG A N 1
ATOM 1580 C CA . ARG A 1 204 ? -5.451 -13.729 0.052 1.00 31.92 204 ARG A CA 1
ATOM 1581 C C . ARG A 1 204 ? -6.450 -12.747 0.678 1.00 34.95 204 ARG A C 1
ATOM 1582 O O . ARG A 1 204 ? -6.970 -11.861 -0.013 1.00 33.24 204 ARG A O 1
ATOM 1590 N N . LEU A 1 205 ? -6.701 -12.898 1.982 1.00 34.32 205 LEU A N 1
ATOM 1591 C CA . LEU A 1 205 ? -7.624 -12.020 2.709 1.00 37.18 205 LEU A CA 1
ATOM 1592 C C . LEU A 1 205 ? -7.132 -10.567 2.738 1.00 38.15 205 LEU A C 1
ATOM 1593 O O . LEU A 1 205 ? -7.887 -9.634 2.440 1.00 37.53 205 LEU A O 1
ATOM 1598 N N . GLN A 1 206 ? -5.871 -10.382 3.110 1.00 38.54 206 GLN A N 1
ATOM 1599 C CA . GLN A 1 206 ? -5.274 -9.054 3.161 1.00 40.65 206 GLN A CA 1
ATOM 1600 C C . GLN A 1 206 ? -5.313 -8.340 1.799 1.00 40.24 206 GLN A C 1
ATOM 1601 O O . GLN A 1 206 ? -5.696 -7.177 1.702 1.00 41.40 206 GLN A O 1
ATOM 1607 N N . ASN A 1 207 ? -4.920 -9.040 0.746 1.00 40.31 207 ASN A N 1
ATOM 1608 C CA . ASN A 1 207 ? -4.933 -8.457 -0.594 1.00 41.36 207 ASN A CA 1
ATOM 1609 C C . ASN A 1 207 ? -6.343 -7.992 -0.988 1.00 41.02 207 ASN A C 1
ATOM 1610 O O . ASN A 1 207 ? -6.532 -6.873 -1.468 1.00 38.74 207 ASN A O 1
ATOM 1615 N N . ASP A 1 208 ? -7.331 -8.859 -0.784 1.00 40.64 208 ASP A N 1
ATOM 1616 C CA . ASP A 1 208 ? -8.716 -8.548 -1.136 1.00 42.21 208 ASP A CA 1
ATOM 1617 C C . ASP A 1 208 ? -9.328 -7.390 -0.343 1.00 43.66 208 ASP A C 1
ATOM 1618 O O . ASP A 1 208 ? -10.151 -6.640 -0.865 1.00 42.73 208 ASP A O 1
ATOM 1623 N N . LEU A 1 209 ? -8.947 -7.264 0.922 1.00 45.23 209 LEU A N 1
ATOM 1624 C CA . LEU A 1 209 ? -9.459 -6.182 1.745 1.00 48.00 209 LEU A CA 1
ATOM 1625 C C . LEU A 1 209 ? -8.850 -4.867 1.262 1.00 50.59 209 LEU A C 1
ATOM 1626 O O . LEU A 1 209 ? -9.519 -3.832 1.234 1.00 50.62 209 LEU A O 1
ATOM 1631 N N . HIS A 1 210 ? -7.582 -4.911 0.863 1.00 53.09 210 HIS A N 1
ATOM 1632 C CA . HIS A 1 210 ? -6.922 -3.712 0.366 1.00 54.79 210 HIS A CA 1
ATOM 1633 C C . HIS A 1 210 ? -7.091 -3.602 -1.148 1.00 55.58 210 HIS A C 1
ATOM 1634 O O . HIS A 1 210 ? -8.188 -3.337 -1.646 1.00 55.89 210 HIS A O 1
ATOM 1641 N N . ASP A 1 222 ? -11.881 -12.272 -8.934 1.00 53.25 222 ASP A N 1
ATOM 1642 C CA . ASP A 1 222 ? -12.648 -12.790 -7.808 1.00 53.19 222 ASP A CA 1
ATOM 1643 C C . ASP A 1 222 ? -12.106 -12.107 -6.546 1.00 51.82 222 ASP A C 1
ATOM 1644 O O . ASP A 1 222 ? -10.900 -12.122 -6.291 1.00 53.12 222 ASP A O 1
ATOM 1649 N N . ASN A 1 223 ? -12.998 -11.494 -5.771 1.00 48.56 223 ASN A N 1
ATOM 1650 C CA . ASN A 1 223 ? -12.615 -10.763 -4.563 1.00 46.42 223 ASN A CA 1
ATOM 1651 C C . ASN A 1 223 ? -13.604 -11.101 -3.430 1.00 46.53 223 ASN A C 1
ATOM 1652 O O . ASN A 1 223 ? -14.818 -11.142 -3.646 1.00 44.64 223 ASN A O 1
ATOM 1657 N N . ALA A 1 224 ? -13.079 -11.363 -2.233 1.00 45.84 224 ALA A N 1
ATOM 1658 C CA . ALA A 1 224 ? -13.907 -11.738 -1.086 1.00 46.52 224 ALA A CA 1
ATOM 1659 C C . ALA A 1 224 ? -14.995 -10.734 -0.711 1.00 47.30 224 ALA A C 1
ATOM 1660 O O . ALA A 1 224 ? -16.137 -11.122 -0.443 1.00 46.55 224 ALA A O 1
ATOM 1662 N N . VAL A 1 225 ? -14.645 -9.451 -0.681 1.00 47.50 225 VAL A N 1
ATOM 1663 C CA . VAL A 1 225 ? -15.615 -8.415 -0.328 1.00 48.38 225 VAL A CA 1
ATOM 1664 C C . VAL A 1 225 ? -16.751 -8.352 -1.349 1.00 49.01 225 VAL A C 1
ATOM 1665 O O . VAL A 1 225 ? -17.928 -8.476 -0.999 1.00 48.86 225 VAL A O 1
ATOM 1669 N N . ILE A 1 226 ? -16.385 -8.156 -2.611 1.00 49.61 226 ILE A N 1
ATOM 1670 C CA . ILE A 1 226 ? -17.349 -8.062 -3.701 1.00 51.79 226 ILE A CA 1
ATOM 1671 C C . ILE A 1 226 ? -18.275 -9.276 -3.738 1.00 51.52 226 ILE A C 1
ATOM 1672 O O . ILE A 1 226 ? -19.483 -9.148 -3.935 1.00 52.19 226 ILE A O 1
ATOM 1677 N N . LEU A 1 227 ? -17.699 -10.455 -3.545 1.00 51.24 227 LEU A N 1
ATOM 1678 C CA . LEU A 1 227 ? -18.464 -11.691 -3.552 1.00 50.88 227 LEU A CA 1
ATOM 1679 C C . LEU A 1 227 ? -19.515 -11.713 -2.442 1.00 51.27 227 LEU A C 1
ATOM 1680 O O . LEU A 1 227 ? -20.706 -11.858 -2.704 1.00 51.81 227 LEU A O 1
ATOM 1685 N N . LEU A 1 228 ? -19.072 -11.559 -1.200 1.00 51.12 228 LEU A N 1
ATOM 1686 C CA . LEU A 1 228 ? -19.989 -11.594 -0.073 1.00 51.95 228 LEU A CA 1
ATOM 1687 C C . LEU A 1 228 ? -21.048 -10.489 -0.093 1.00 53.72 228 LEU A C 1
ATOM 1688 O O . LEU A 1 228 ? -22.220 -10.753 0.159 1.00 53.25 228 LEU A O 1
ATOM 1693 N N . LEU A 1 229 ? -20.649 -9.260 -0.395 1.00 55.29 229 LEU A N 1
ATOM 1694 C CA . LEU A 1 229 ? -21.618 -8.168 -0.441 1.00 57.59 229 LEU A CA 1
ATOM 1695 C C . LEU A 1 229 ? -22.695 -8.362 -1.496 1.00 58.50 229 LEU A C 1
ATOM 1696 O O . LEU A 1 229 ? -23.836 -7.959 -1.296 1.00 59.49 229 LEU A O 1
ATOM 1701 N N . GLN A 1 230 ? -22.347 -8.983 -2.617 1.00 61.13 230 GLN A N 1
ATOM 1702 C CA . GLN A 1 230 ? -23.326 -9.182 -3.679 1.00 62.87 230 GLN A CA 1
ATOM 1703 C C . GLN A 1 230 ? -24.088 -10.490 -3.549 1.00 63.72 230 GLN A C 1
ATOM 1704 O O . GLN A 1 230 ? -24.934 -10.814 -4.380 1.00 63.77 230 GLN A O 1
ATOM 1710 N N . ARG A 1 231 ? -23.787 -11.232 -2.492 1.00 64.80 231 ARG A N 1
ATOM 1711 C CA . ARG A 1 231 ? -24.440 -12.506 -2.232 1.00 65.24 231 ARG A CA 1
ATOM 1712 C C . ARG A 1 231 ? -25.235 -12.412 -0.934 1.00 64.55 231 ARG A C 1
ATOM 1713 O O . ARG A 1 231 ? -26.294 -13.029 -0.785 1.00 63.47 231 ARG A O 1
ATOM 1721 N N . TYR A 1 232 ? -24.708 -11.623 -0.004 1.00 64.12 232 TYR A N 1
ATOM 1722 C CA . TYR A 1 232 ? -25.325 -11.416 1.299 1.00 64.56 232 TYR A CA 1
ATOM 1723 C C . TYR A 1 232 ? -25.224 -9.923 1.622 1.00 63.87 232 TYR A C 1
ATOM 1724 O O . TYR A 1 232 ? -24.497 -9.521 2.532 1.00 63.36 232 TYR A O 1
ATOM 1733 N N . PRO A 1 233 ? -25.966 -9.083 0.877 1.00 63.33 233 PRO A N 1
ATOM 1734 C CA . PRO A 1 233 ? -25.987 -7.624 1.042 1.00 62.15 233 PRO A CA 1
ATOM 1735 C C . PRO A 1 233 ? -26.228 -7.102 2.458 1.00 61.10 233 PRO A C 1
ATOM 1736 O O . PRO A 1 233 ? -25.638 -6.100 2.860 1.00 61.23 233 PRO A O 1
ATOM 1740 N N . ALA A 1 234 ? -27.084 -7.775 3.217 1.00 60.07 234 ALA A N 1
ATOM 1741 C CA . ALA A 1 234 ? -27.373 -7.352 4.585 1.00 59.49 234 ALA A CA 1
ATOM 1742 C C . ALA A 1 234 ? -26.150 -7.574 5.468 1.00 58.60 234 ALA A C 1
ATOM 1743 O O . ALA A 1 234 ? -25.866 -6.800 6.383 1.00 59.75 234 ALA A O 1
ATOM 1745 N N . MET A 1 235 ? -25.431 -8.646 5.162 1.00 57.34 235 MET A N 1
ATOM 1746 C CA . MET A 1 235 ? -24.233 -9.071 5.881 1.00 54.93 235 MET A CA 1
ATOM 1747 C C . MET A 1 235 ? -23.124 -8.024 5.976 1.00 53.02 235 MET A C 1
ATOM 1748 O O . MET A 1 235 ? -22.807 -7.356 4.994 1.00 53.44 235 MET A O 1
ATOM 1753 N N . PRO A 1 236 ? -22.533 -7.854 7.172 1.00 52.05 236 PRO A N 1
ATOM 1754 C CA . PRO A 1 236 ? -21.448 -6.884 7.347 1.00 51.21 236 PRO A CA 1
ATOM 1755 C C . PRO A 1 236 ? -20.164 -7.568 6.862 1.00 51.11 236 PRO A C 1
ATOM 1756 O O . PRO A 1 236 ? -19.292 -7.932 7.652 1.00 50.84 236 PRO A O 1
ATOM 1760 N N . VAL A 1 237 ? -20.095 -7.759 5.547 1.00 50.63 237 VAL A N 1
ATOM 1761 C CA . VAL A 1 237 ? -18.976 -8.408 4.862 1.00 50.46 237 VAL A CA 1
ATOM 1762 C C . VAL A 1 237 ? -17.568 -8.050 5.355 1.00 49.57 237 VAL A C 1
ATOM 1763 O O . VAL A 1 237 ? -16.816 -8.925 5.791 1.00 47.62 237 VAL A O 1
ATOM 1767 N N . VAL A 1 238 ? -17.213 -6.770 5.271 1.00 48.65 238 VAL A N 1
ATOM 1768 C CA . VAL A 1 238 ? -15.894 -6.296 5.682 1.00 48.02 238 VAL A CA 1
ATOM 1769 C C . VAL A 1 238 ? -15.532 -6.628 7.123 1.00 47.94 238 VAL A C 1
ATOM 1770 O O . VAL A 1 238 ? -14.368 -6.894 7.437 1.00 47.28 238 VAL A O 1
ATOM 1774 N N . GLU A 1 239 ? -16.525 -6.611 8.002 1.00 46.55 239 GLU A N 1
ATOM 1775 C CA . GLU A 1 239 ? -16.287 -6.921 9.399 1.00 45.12 239 GLU A CA 1
ATOM 1776 C C . GLU A 1 239 ? -15.921 -8.403 9.531 1.00 42.93 239 GLU A C 1
ATOM 1777 O O . GLU A 1 239 ? -14.955 -8.763 10.196 1.00 42.10 239 GLU A O 1
ATOM 1783 N N . PHE A 1 240 ? -16.721 -9.244 8.887 1.00 41.76 240 PHE A N 1
ATOM 1784 C CA . PHE A 1 240 ? -16.533 -10.692 8.870 1.00 42.20 240 PHE A CA 1
ATOM 1785 C C . PHE A 1 240 ? -15.109 -11.057 8.445 1.00 41.64 240 PHE A C 1
ATOM 1786 O O . PHE A 1 240 ? -14.398 -11.772 9.149 1.00 41.48 240 PHE A O 1
ATOM 1794 N N . LEU A 1 241 ? -14.708 -10.550 7.285 1.00 41.75 241 LEU A N 1
ATOM 1795 C CA . LEU A 1 241 ? -13.386 -10.820 6.723 1.00 40.96 241 LEU A CA 1
ATOM 1796 C C . LEU A 1 241 ? -12.225 -10.437 7.622 1.00 41.85 241 LEU A C 1
ATOM 1797 O O . LEU A 1 241 ? -11.226 -11.158 7.694 1.00 42.11 241 LEU A O 1
ATOM 1802 N N . ASN A 1 242 ? -12.332 -9.298 8.296 1.00 41.93 242 ASN A N 1
ATOM 1803 C CA . ASN A 1 242 ? -11.257 -8.886 9.177 1.00 40.82 242 ASN A CA 1
ATOM 1804 C C . ASN A 1 242 ? -11.188 -9.887 10.309 1.00 40.78 242 ASN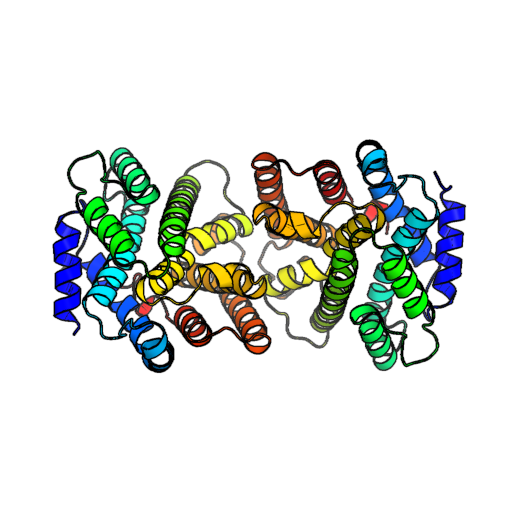 A C 1
ATOM 1805 O O . ASN A 1 242 ? -10.110 -10.231 10.787 1.00 40.77 242 ASN A O 1
ATOM 1810 N N . ASP A 1 243 ? -12.354 -10.373 10.725 1.00 41.03 243 ASP A N 1
ATOM 1811 C CA . ASP A 1 243 ? -12.413 -11.340 11.802 1.00 41.21 243 ASP A CA 1
ATOM 1812 C C . ASP A 1 243 ? -11.777 -12.630 11.317 1.00 38.64 243 ASP A C 1
ATOM 1813 O O . ASP A 1 243 ? -10.980 -13.250 12.023 1.00 37.54 243 ASP A O 1
ATOM 1818 N N . GLU A 1 244 ? -12.135 -13.012 10.098 1.00 37.41 244 GLU A N 1
ATOM 1819 C CA . GLU A 1 244 ? -11.601 -14.207 9.471 1.00 36.82 244 GLU A CA 1
ATOM 1820 C C . GLU A 1 244 ? -10.086 -14.105 9.399 1.00 37.20 244 GLU A C 1
ATOM 1821 O O . GLU A 1 244 ? -9.369 -15.066 9.715 1.00 37.11 244 GLU A O 1
ATOM 1827 N N . LEU A 1 245 ? -9.599 -12.936 8.983 1.00 35.72 245 LEU A N 1
ATOM 1828 C CA . LEU A 1 245 ? -8.164 -12.702 8.873 1.00 35.36 245 LEU A CA 1
ATOM 1829 C C . LEU A 1 245 ? -7.457 -12.817 10.224 1.00 34.93 245 LEU A C 1
ATOM 1830 O O . LEU A 1 245 ? -6.402 -13.436 10.328 1.00 33.51 245 LEU A O 1
ATOM 1835 N N . ALA A 1 246 ? -8.034 -12.216 11.262 1.00 36.14 246 ALA A N 1
ATOM 1836 C CA . ALA A 1 246 ? -7.436 -12.284 12.593 1.00 34.54 246 ALA A CA 1
ATOM 1837 C C . ALA A 1 246 ? -7.460 -13.731 13.063 1.00 33.79 246 ALA A C 1
ATOM 1838 O O . ALA A 1 246 ? -6.559 -14.185 13.758 1.00 35.20 246 ALA A O 1
ATOM 1840 N N . GLY A 1 247 ? -8.504 -14.449 12.671 1.00 35.95 247 GLY A N 1
ATOM 1841 C CA . GLY A 1 247 ? -8.630 -15.842 13.066 1.00 34.86 247 GLY A CA 1
ATOM 1842 C C . GLY A 1 247 ? -7.516 -16.679 12.473 1.00 34.86 247 GLY A C 1
ATOM 1843 O O . GLY A 1 247 ? -6.834 -17.428 13.180 1.00 33.39 247 GLY A O 1
ATOM 1844 N N . HIS A 1 248 ? -7.336 -16.556 11.161 1.00 34.46 248 HIS A N 1
ATOM 1845 C CA . HIS A 1 248 ? -6.289 -17.303 10.475 1.00 34.48 248 HIS A CA 1
ATOM 1846 C C . HIS A 1 248 ? -4.939 -16.925 11.068 1.00 33.66 248 HIS A C 1
ATOM 1847 O O . HIS A 1 248 ? -4.054 -17.762 11.178 1.00 34.42 248 HIS A O 1
ATOM 1854 N N . THR A 1 249 ? -4.780 -15.660 11.458 1.00 35.37 249 THR A N 1
ATOM 1855 C CA . THR A 1 249 ? -3.519 -15.200 12.034 1.00 35.51 249 THR A CA 1
ATOM 1856 C C . THR A 1 249 ? -3.256 -15.799 13.413 1.00 36.11 249 THR A C 1
ATOM 1857 O O . THR A 1 249 ? -2.116 -16.088 13.766 1.00 33.93 249 THR A O 1
ATOM 1861 N N . ARG A 1 250 ? -4.308 -15.973 14.204 1.00 37.39 250 ARG A N 1
ATOM 1862 C CA . ARG A 1 250 ? -4.109 -16.560 15.515 1.00 38.26 250 ARG A CA 1
ATOM 1863 C C . ARG A 1 250 ? -3.716 -18.004 15.344 1.00 38.17 250 ARG A C 1
ATOM 1864 O O . ARG A 1 250 ? -2.806 -18.481 16.016 1.00 38.93 250 ARG A O 1
ATOM 1872 N N . MET A 1 251 ? -4.377 -18.691 14.418 1.00 37.76 251 MET A N 1
ATOM 1873 C CA . MET A 1 251 ? -4.061 -20.090 14.189 1.00 37.34 251 MET A CA 1
ATOM 1874 C C . MET A 1 251 ? -2.629 -20.247 13.717 1.00 37.47 251 MET A C 1
ATOM 1875 O O . MET A 1 251 ? -1.953 -21.200 14.096 1.00 37.47 251 MET A O 1
ATOM 1880 N N . LEU A 1 252 ? -2.155 -19.320 12.886 1.00 36.55 252 LEU A N 1
ATOM 1881 C CA . LEU A 1 252 ? -0.789 -19.428 12.399 1.00 36.55 252 LEU A CA 1
ATOM 1882 C C . LEU A 1 252 ? 0.210 -19.228 13.528 1.00 38.28 252 LEU A C 1
ATOM 1883 O O . LEU A 1 252 ? 1.176 -19.988 13.652 1.00 38.67 252 LEU A O 1
ATOM 1888 N N . HIS A 1 253 ? -0.010 -18.194 14.334 1.00 39.29 253 HIS A N 1
ATOM 1889 C CA . HIS A 1 253 ? 0.888 -17.905 15.448 1.00 44.48 253 HIS A CA 1
ATOM 1890 C C . HIS A 1 253 ? 0.992 -19.141 16.330 1.00 45.85 253 HIS A C 1
ATOM 1891 O O . HIS A 1 253 ? 2.086 -19.540 16.733 1.00 47.08 253 HIS A O 1
ATOM 1898 N N . ARG A 1 254 ? -0.161 -19.747 16.601 1.00 46.26 254 ARG A N 1
ATOM 1899 C CA . ARG A 1 254 ? -0.249 -20.956 17.411 1.00 47.92 254 ARG A CA 1
ATOM 1900 C C . ARG A 1 254 ? 0.646 -22.082 16.894 1.00 47.80 254 ARG A C 1
ATOM 1901 O O . ARG A 1 254 ? 1.492 -22.603 17.625 1.00 48.22 254 ARG A O 1
ATOM 1909 N N . VAL A 1 255 ? 0.436 -22.457 15.634 1.00 46.27 255 VAL A N 1
ATOM 1910 C CA . VAL A 1 255 ? 1.187 -23.542 15.009 1.00 46.12 255 VAL A CA 1
ATOM 1911 C C . VAL A 1 255 ? 2.677 -23.274 14.915 1.00 46.59 255 VAL A C 1
ATOM 1912 O O . VAL A 1 255 ? 3.480 -24.198 15.044 1.00 46.76 255 VAL A O 1
ATOM 1916 N N . MET A 1 256 ? 3.050 -22.019 14.685 1.00 47.59 256 MET A N 1
ATOM 1917 C CA . MET A 1 256 ? 4.461 -21.675 14.584 1.00 49.39 256 MET A CA 1
ATOM 1918 C C . MET A 1 256 ? 5.091 -21.795 15.964 1.00 50.80 256 MET A C 1
ATOM 1919 O O . MET A 1 256 ? 6.280 -22.077 16.090 1.00 51.52 256 MET A O 1
ATOM 1924 N N . ALA A 1 257 ? 4.295 -21.580 17.003 1.00 52.52 257 ALA A N 1
ATOM 1925 C CA . ALA A 1 257 ? 4.817 -21.707 18.355 1.00 54.42 257 ALA A CA 1
ATOM 1926 C C . ALA A 1 257 ? 4.972 -23.201 18.638 1.00 55.43 257 ALA A C 1
ATOM 1927 O O . ALA A 1 257 ? 6.076 -23.681 18.910 1.00 56.50 257 ALA A O 1
ATOM 1929 N N . GLU A 1 258 ? 3.863 -23.930 18.547 1.00 55.80 258 GLU A N 1
ATOM 1930 C CA . GLU A 1 258 ? 3.853 -25.367 18.797 1.00 56.97 258 GLU A CA 1
ATOM 1931 C C . GLU A 1 258 ? 4.994 -26.104 18.094 1.00 56.79 258 GLU A C 1
ATOM 1932 O O . GLU A 1 258 ? 5.522 -27.085 18.617 1.00 56.30 258 GLU A O 1
ATOM 1938 N N . GLU A 1 259 ? 5.391 -25.631 16.919 1.00 56.11 259 GLU A N 1
ATOM 1939 C CA . GLU A 1 259 ? 6.472 -26.289 16.210 1.00 54.61 259 GLU A CA 1
ATOM 1940 C C . GLU A 1 259 ? 7.534 -25.343 15.689 1.00 53.62 259 GLU A C 1
ATOM 1941 O O . GLU A 1 259 ? 7.237 -24.262 15.178 1.00 55.22 259 GLU A O 1
ATOM 1947 N N . ARG A 1 260 ? 8.783 -25.757 15.846 1.00 51.06 260 ARG A N 1
ATOM 1948 C CA . ARG A 1 260 ? 9.912 -24.960 15.411 1.00 49.82 260 ARG A CA 1
ATOM 1949 C C . ARG A 1 260 ? 10.493 -25.564 14.139 1.00 47.32 260 ARG A C 1
ATOM 1950 O O . ARG A 1 260 ? 11.045 -26.676 14.142 1.00 45.76 260 ARG A O 1
ATOM 1958 N N . PHE A 1 261 ? 10.344 -24.828 13.045 1.00 43.02 261 PHE A N 1
ATOM 1959 C CA . PHE A 1 261 ? 10.841 -25.271 11.757 1.00 39.34 261 PHE A CA 1
ATOM 1960 C C . PHE A 1 261 ? 12.271 -24.843 11.597 1.00 37.25 261 PHE A C 1
ATOM 1961 O O . PHE A 1 261 ? 12.677 -23.818 12.115 1.00 39.48 261 PHE A O 1
ATOM 1969 N N . PRO A 1 262 ? 13.057 -25.628 10.863 1.00 36.98 262 PRO A N 1
ATOM 1970 C CA . PRO A 1 262 ? 14.456 -25.273 10.666 1.00 36.96 262 PRO A CA 1
ATOM 1971 C C . PRO A 1 262 ? 14.553 -23.924 9.967 1.00 36.83 262 PRO A C 1
ATOM 1972 O O . PRO A 1 262 ? 13.617 -23.490 9.266 1.00 34.30 262 PRO A O 1
ATOM 1976 N N . ALA A 1 263 ? 15.687 -23.266 10.172 1.00 35.83 263 ALA A N 1
ATOM 1977 C CA . ALA A 1 263 ? 15.958 -21.980 9.554 1.00 34.90 263 ALA A CA 1
ATOM 1978 C C . ALA A 1 263 ? 16.023 -22.273 8.060 1.00 33.98 263 ALA A C 1
ATOM 1979 O O . ALA A 1 263 ? 16.461 -23.351 7.663 1.00 35.58 263 ALA A O 1
ATOM 1981 N N . PRO A 1 264 ? 15.611 -21.321 7.204 1.00 34.10 264 PRO A N 1
ATOM 1982 C CA . PRO A 1 264 ? 15.072 -19.972 7.429 1.00 32.20 264 PRO A CA 1
ATOM 1983 C C . PRO A 1 264 ? 13.545 -19.895 7.417 1.00 32.23 264 PRO A C 1
ATOM 1984 O O . PRO A 1 264 ? 12.983 -18.811 7.272 1.00 32.81 264 PRO A O 1
ATOM 1988 N N . TRP A 1 265 ? 12.875 -21.031 7.590 1.00 31.33 265 TRP A N 1
ATOM 1989 C CA . TRP A 1 265 ? 11.421 -21.061 7.537 1.00 29.09 265 TRP A CA 1
ATOM 1990 C C . TRP A 1 265 ? 10.660 -20.151 8.495 1.00 29.97 265 TRP A C 1
ATOM 1991 O O . TRP A 1 265 ? 9.645 -19.558 8.122 1.00 28.97 265 TRP A O 1
ATOM 2002 N N . GLY A 1 266 ? 11.138 -20.020 9.725 1.00 30.71 266 GLY A N 1
ATOM 2003 C CA . GLY A 1 266 ? 10.462 -19.130 10.653 1.00 30.32 266 GLY A CA 1
ATOM 2004 C C . GLY A 1 266 ? 10.425 -17.711 10.096 1.00 29.27 266 GLY A C 1
ATOM 2005 O O . GLY A 1 266 ? 9.365 -17.139 9.899 1.00 27.90 266 GLY A O 1
ATOM 2006 N N . PRO A 1 267 ? 11.591 -17.118 9.842 1.00 29.73 267 PRO A N 1
ATOM 2007 C CA . PRO A 1 267 ? 11.713 -15.763 9.300 1.00 30.81 267 PRO A CA 1
ATOM 2008 C C . PRO A 1 267 ? 10.901 -15.571 8.006 1.00 31.08 267 PRO A C 1
ATOM 2009 O O . PRO A 1 267 ? 10.234 -14.554 7.802 1.00 30.61 267 PRO A O 1
ATOM 2013 N N . LEU A 1 268 ? 10.954 -16.576 7.144 1.00 30.63 268 LEU A N 1
ATOM 2014 C CA . LEU A 1 268 ? 10.262 -16.523 5.865 1.00 29.51 268 LEU A CA 1
ATOM 2015 C C . LEU A 1 268 ? 8.748 -16.401 6.015 1.00 30.85 268 LEU A C 1
ATOM 2016 O O . LEU A 1 268 ? 8.128 -15.539 5.400 1.00 28.18 268 LEU A O 1
ATOM 2021 N N . ILE A 1 269 ? 8.149 -17.268 6.818 1.00 31.48 269 ILE A N 1
ATOM 2022 C CA . ILE A 1 269 ? 6.711 -17.189 7.019 1.00 34.01 269 ILE A CA 1
ATOM 2023 C C . ILE A 1 269 ? 6.409 -15.835 7.654 1.00 34.40 269 ILE A C 1
ATOM 2024 O O . ILE A 1 269 ? 5.435 -15.174 7.305 1.00 34.90 269 ILE A O 1
ATOM 2029 N N . GLU A 1 270 ? 7.255 -15.422 8.594 1.00 35.93 270 GLU A N 1
ATOM 2030 C CA . GLU A 1 270 ? 7.042 -14.152 9.266 1.00 37.65 270 GLU A CA 1
ATOM 2031 C C . GLU A 1 270 ? 7.028 -13.037 8.234 1.00 37.01 270 GLU A C 1
ATOM 2032 O O . GLU A 1 270 ? 6.121 -12.211 8.218 1.00 38.05 270 GLU A O 1
ATOM 2038 N N . ALA A 1 271 ? 8.025 -13.038 7.358 1.00 35.81 271 ALA A N 1
ATOM 2039 C CA . ALA A 1 271 ? 8.131 -12.024 6.315 1.00 34.03 271 ALA A CA 1
ATOM 2040 C C . ALA A 1 271 ? 6.883 -11.938 5.427 1.00 33.57 271 ALA A C 1
ATOM 2041 O O . ALA A 1 271 ? 6.464 -10.842 5.052 1.00 32.40 271 ALA A O 1
ATOM 2043 N N . MET A 1 272 ? 6.292 -13.085 5.089 1.00 33.93 272 MET A N 1
ATOM 2044 C CA . MET A 1 272 ? 5.096 -13.103 4.236 1.00 34.82 272 MET A CA 1
ATOM 2045 C C . MET A 1 272 ? 3.844 -12.572 4.949 1.00 34.66 272 MET A C 1
ATOM 2046 O O . MET A 1 272 ? 3.028 -11.893 4.342 1.00 36.46 272 MET A O 1
ATOM 2051 N N . ALA A 1 273 ? 3.692 -12.874 6.234 1.00 36.88 273 ALA A N 1
ATOM 2052 C CA . ALA A 1 273 ? 2.525 -12.397 6.981 1.00 38.26 273 ALA A CA 1
ATOM 2053 C C . ALA A 1 273 ? 2.572 -10.876 7.028 1.00 40.49 273 ALA A C 1
ATOM 2054 O O . ALA A 1 273 ? 1.550 -10.189 6.913 1.00 41.17 273 ALA A O 1
ATOM 2056 N N . ALA A 1 274 ? 3.784 -10.361 7.179 1.00 42.01 274 ALA A N 1
ATOM 2057 C CA . ALA A 1 274 ? 4.011 -8.932 7.252 1.00 44.88 274 ALA A CA 1
ATOM 2058 C C . ALA A 1 274 ? 4.005 -8.213 5.896 1.00 46.26 274 ALA A C 1
ATOM 2059 O O . ALA A 1 274 ? 3.824 -6.995 5.839 1.00 46.99 274 ALA A O 1
ATOM 2061 N N . ILE A 1 275 ? 4.208 -8.949 4.807 1.00 47.13 275 ILE A N 1
ATOM 2062 C CA . ILE A 1 275 ? 4.248 -8.315 3.492 1.00 47.11 275 ILE A CA 1
ATOM 2063 C C . ILE A 1 275 ? 2.870 -7.817 3.093 1.00 47.45 275 ILE A C 1
ATOM 2064 O O . ILE A 1 275 ? 1.856 -8.408 3.452 1.00 48.78 275 ILE A O 1
ATOM 2069 N N . ARG A 1 276 ? 2.837 -6.711 2.362 1.00 48.77 276 ARG A N 1
ATOM 2070 C CA . ARG A 1 276 ? 1.574 -6.150 1.900 1.00 49.77 276 ARG A CA 1
ATOM 2071 C C . ARG A 1 276 ? 1.662 -5.882 0.409 1.00 48.94 276 ARG A C 1
ATOM 2072 O O . ARG A 1 276 ? 2.703 -5.458 -0.090 1.00 47.30 276 ARG A O 1
ATOM 2080 N N . VAL A 1 277 ? 0.572 -6.152 -0.301 1.00 49.03 277 VAL A N 1
ATOM 2081 C CA . VAL A 1 277 ? 0.537 -5.934 -1.741 1.00 48.66 277 VAL A CA 1
ATOM 2082 C C . VAL A 1 277 ? 1.112 -4.545 -2.003 1.00 48.40 277 VAL A C 1
ATOM 2083 O O . VAL A 1 277 ? 1.834 -4.316 -2.972 1.00 47.75 277 VAL A O 1
ATOM 2087 N N . GLN A 1 278 ? 0.810 -3.641 -1.080 1.00 48.16 278 GLN A N 1
ATOM 2088 C CA . GLN A 1 278 ? 1.228 -2.253 -1.130 1.00 48.74 278 GLN A CA 1
ATOM 2089 C C . GLN A 1 278 ? 2.749 -2.005 -1.161 1.00 47.83 278 GLN A C 1
ATOM 2090 O O . GLN A 1 278 ? 3.193 -0.972 -1.654 1.00 48.80 278 GLN A O 1
ATOM 2096 N N . TYR A 1 279 ? 3.548 -2.943 -0.654 1.00 46.89 279 TYR A N 1
ATOM 2097 C CA . TYR A 1 279 ? 5.006 -2.777 -0.649 1.00 46.83 279 TYR A CA 1
ATOM 2098 C C . TYR A 1 279 ? 5.664 -3.189 -1.966 1.00 46.19 279 TYR A C 1
ATOM 2099 O O . TYR A 1 279 ? 6.839 -2.896 -2.192 1.00 45.68 279 TYR A O 1
ATOM 2108 N N . TYR A 1 280 ? 4.925 -3.881 -2.826 1.00 45.47 280 TYR A N 1
ATOM 2109 C CA . TYR A 1 280 ? 5.504 -4.323 -4.088 1.00 45.37 280 TYR A CA 1
ATOM 2110 C C . TYR A 1 280 ? 4.698 -3.961 -5.335 1.00 46.16 280 TYR A C 1
ATOM 2111 O O . TYR A 1 280 ? 5.267 -3.551 -6.347 1.00 45.82 280 TYR A O 1
ATOM 2120 N N . ARG A 1 281 ? 3.381 -4.102 -5.254 1.00 47.15 281 ARG A N 1
ATOM 2121 C CA . ARG A 1 281 ? 2.514 -3.808 -6.385 1.00 48.98 281 ARG A CA 1
ATOM 2122 C C . ARG A 1 281 ? 2.620 -2.356 -6.816 1.00 50.03 281 ARG A C 1
ATOM 2123 O O . ARG A 1 281 ? 2.369 -2.039 -7.975 1.00 52.58 281 ARG A O 1
ATOM 2131 N N . GLN B 1 3 ? -27.558 -58.600 12.221 1.00 59.01 3 GLN B N 1
ATOM 2132 C CA . GLN B 1 3 ? -28.917 -58.332 12.675 1.00 59.14 3 GLN B CA 1
ATOM 2133 C C . GLN B 1 3 ? -28.950 -57.175 13.680 1.00 58.35 3 GLN B C 1
ATOM 2134 O O . GLN B 1 3 ? -28.175 -57.146 14.645 1.00 58.71 3 GLN B O 1
ATOM 2140 N N . THR B 1 4 ? -29.874 -56.245 13.448 1.00 55.59 4 THR B N 1
ATOM 2141 C CA . THR B 1 4 ? -30.019 -55.047 14.262 1.00 52.23 4 THR B CA 1
ATOM 2142 C C . THR B 1 4 ? -30.089 -55.180 15.778 1.00 50.00 4 THR B C 1
ATOM 2143 O O . THR B 1 4 ? -29.110 -54.876 16.455 1.00 49.78 4 THR B O 1
ATOM 2147 N N . GLU B 1 5 ? -31.213 -55.635 16.329 1.00 44.88 5 GLU B N 1
ATOM 2148 C CA . GLU B 1 5 ? -31.309 -55.679 17.782 1.00 41.58 5 GLU B CA 1
ATOM 2149 C C . GLU B 1 5 ? -30.254 -56.444 18.546 1.00 39.63 5 GLU B C 1
ATOM 2150 O O . GLU B 1 5 ? -30.012 -56.135 19.708 1.00 39.54 5 GLU B O 1
ATOM 2156 N N . ARG B 1 6 ? -29.611 -57.433 17.941 1.00 39.23 6 ARG B N 1
ATOM 2157 C CA . ARG B 1 6 ? -28.585 -58.112 18.715 1.00 39.32 6 ARG B CA 1
ATOM 2158 C C . ARG B 1 6 ? -27.369 -57.188 18.800 1.00 35.87 6 ARG B C 1
ATOM 2159 O O . ARG B 1 6 ? -26.667 -57.157 19.810 1.00 33.92 6 ARG B O 1
ATOM 2167 N N . ALA B 1 7 ? -27.135 -56.426 17.737 1.00 35.43 7 ALA B N 1
ATOM 2168 C CA . ALA B 1 7 ? -26.013 -55.491 17.712 1.00 33.58 7 ALA B CA 1
ATOM 2169 C C . ALA B 1 7 ? -26.309 -54.408 18.743 1.00 32.28 7 ALA B C 1
ATOM 2170 O O . ALA B 1 7 ? -25.483 -54.101 19.593 1.00 32.24 7 ALA B O 1
ATOM 2172 N N . VAL B 1 8 ? -27.502 -53.828 18.668 1.00 31.62 8 VAL B N 1
ATOM 2173 C CA . VAL B 1 8 ? -27.876 -52.790 19.624 1.00 28.86 8 VAL B CA 1
ATOM 2174 C C . VAL B 1 8 ? -27.685 -53.268 21.054 1.00 28.20 8 VAL B C 1
ATOM 2175 O O . VAL B 1 8 ? -27.128 -52.541 21.885 1.00 27.17 8 VAL B O 1
ATOM 2179 N N . GLN B 1 9 ? -28.135 -54.485 21.374 1.00 26.58 9 GLN B N 1
ATOM 2180 C CA . GLN B 1 9 ? -27.983 -54.960 22.753 1.00 25.99 9 GLN B CA 1
ATOM 2181 C C . GLN B 1 9 ? -26.526 -55.220 23.146 1.00 27.45 9 GLN B C 1
ATOM 2182 O O . GLN B 1 9 ? -26.170 -55.095 24.312 1.00 28.40 9 GLN B O 1
ATOM 2188 N N . GLN B 1 10 ? -25.687 -55.611 22.196 1.00 28.72 10 GLN B N 1
ATOM 2189 C CA . GLN B 1 10 ? -24.297 -55.832 22.555 1.00 30.58 10 GLN B CA 1
ATOM 2190 C C . GLN B 1 10 ? -23.619 -54.472 22.862 1.00 30.28 10 GLN B C 1
ATOM 2191 O O . GLN B 1 10 ? -22.781 -54.386 23.755 1.00 31.29 10 GLN B O 1
ATOM 2197 N N . VAL B 1 11 ? -24.001 -53.419 22.134 1.00 29.79 11 VAL B N 1
ATOM 2198 C CA . VAL B 1 11 ? -23.448 -52.068 22.341 1.00 28.66 11 VAL B CA 1
ATOM 2199 C C . VAL B 1 11 ? -23.946 -51.530 23.678 1.00 30.43 11 VAL B C 1
ATOM 2200 O O . VAL B 1 11 ? -23.218 -50.902 24.444 1.00 30.22 11 VAL B O 1
ATOM 2204 N N . LEU B 1 12 ? -25.215 -51.796 23.954 1.00 31.21 12 LEU B N 1
ATOM 2205 C CA . LEU B 1 12 ? -25.857 -51.374 25.191 1.00 30.50 12 LEU B CA 1
ATOM 2206 C C . LEU B 1 12 ? -25.214 -52.031 26.404 1.00 30.68 12 LEU B C 1
ATOM 2207 O O . LEU B 1 12 ? -24.902 -51.370 27.386 1.00 30.98 12 LEU B O 1
ATOM 2212 N N . GLU B 1 13 ? -25.060 -53.351 26.339 1.00 30.59 13 GLU B N 1
ATOM 2213 C CA . GLU B 1 13 ? -24.459 -54.126 27.418 1.00 31.69 13 GLU B CA 1
ATOM 2214 C C . GLU B 1 13 ? -23.101 -53.527 27.813 1.00 30.84 13 GLU B C 1
ATOM 2215 O O . GLU B 1 13 ? -22.803 -53.327 28.991 1.00 30.01 13 GLU B O 1
ATOM 2221 N N . TRP B 1 14 ? -22.284 -53.246 26.812 1.00 29.58 14 TRP B N 1
ATOM 2222 C CA . TRP B 1 14 ? -20.965 -52.655 27.045 1.00 28.56 14 TRP B CA 1
ATOM 2223 C C . TRP B 1 14 ? -21.139 -51.262 27.658 1.00 27.95 14 TRP B C 1
ATOM 2224 O O . TRP B 1 14 ? -20.444 -50.888 28.609 1.00 29.18 14 TRP B O 1
ATOM 2235 N N . GLY B 1 15 ? -22.088 -50.501 27.120 1.00 28.67 15 GLY B N 1
ATOM 2236 C CA . GLY B 1 15 ? -22.353 -49.163 27.626 1.00 28.53 15 GLY B CA 1
ATOM 2237 C C . GLY B 1 15 ? -22.702 -49.084 29.108 1.00 30.45 15 GLY B C 1
ATOM 2238 O O . GLY B 1 15 ? -22.565 -48.024 29.714 1.00 28.25 15 GLY B O 1
ATOM 2239 N N . ARG B 1 16 ? -23.158 -50.185 29.701 1.00 32.02 16 ARG B N 1
ATOM 2240 C CA . ARG B 1 16 ? -23.495 -50.185 31.131 1.00 31.83 16 ARG B CA 1
ATOM 2241 C C . ARG B 1 16 ? -22.221 -49.976 31.939 1.00 30.70 16 ARG B C 1
ATOM 2242 O O . ARG B 1 16 ? -22.260 -49.657 33.134 1.00 29.67 16 ARG B O 1
ATOM 2250 N N . SER B 1 17 ? -21.084 -50.181 31.285 1.00 30.60 17 SER B N 1
ATOM 2251 C CA . SER B 1 17 ? -19.805 -49.993 31.952 1.00 29.92 17 SER B CA 1
ATOM 2252 C C . SER B 1 17 ? -19.227 -48.593 31.715 1.00 28.72 17 SER B C 1
ATOM 2253 O O . SER B 1 17 ? -18.025 -48.403 31.835 1.00 27.59 17 SER B O 1
ATOM 2256 N N . LEU B 1 18 ? -20.091 -47.629 31.386 1.00 26.92 18 LEU B N 1
ATOM 2257 C CA . LEU B 1 18 ? -19.697 -46.227 31.152 1.00 25.65 18 LEU B CA 1
ATOM 2258 C C . LEU B 1 18 ? -20.748 -45.322 31.798 1.00 27.70 18 LEU B C 1
ATOM 2259 O O . LEU B 1 18 ? -21.880 -45.244 31.307 1.00 28.68 18 LEU B O 1
ATOM 2264 N N . THR B 1 19 ? -20.387 -44.645 32.883 1.00 26.45 19 THR B N 1
ATOM 2265 C CA . THR B 1 19 ? -21.327 -43.745 33.551 1.00 27.62 19 THR B CA 1
ATOM 2266 C C . THR B 1 19 ? -21.852 -42.680 32.586 1.00 27.48 19 THR B C 1
ATOM 2267 O O . THR B 1 19 ? -21.088 -42.065 31.836 1.00 24.20 19 THR B O 1
ATOM 2271 N N . GLY B 1 20 ? -23.165 -42.473 32.595 1.00 26.84 20 GLY B N 1
ATOM 2272 C CA . GLY B 1 20 ? -23.752 -41.468 31.720 1.00 27.04 20 GLY B CA 1
ATOM 2273 C C . GLY B 1 20 ? -24.174 -41.955 30.353 1.00 25.62 20 GLY B C 1
ATOM 2274 O O . GLY B 1 20 ? -24.810 -41.201 29.597 1.00 26.30 20 GLY B O 1
ATOM 2275 N N . PHE B 1 21 ? -23.831 -43.197 30.018 1.00 24.75 21 PHE B N 1
ATOM 2276 C CA . PHE B 1 21 ? -24.203 -43.762 28.725 1.00 26.53 21 PHE B CA 1
ATOM 2277 C C . PHE B 1 21 ? -25.719 -43.839 28.665 1.00 27.49 21 PHE B C 1
ATOM 2278 O O . PHE B 1 21 ? -26.347 -44.243 29.631 1.00 29.09 21 PHE B O 1
ATOM 2286 N N . ALA B 1 22 ? -26.295 -43.472 27.530 1.00 28.25 22 ALA B N 1
ATOM 2287 C CA . ALA B 1 22 ? -27.752 -43.518 27.382 1.00 28.08 22 ALA B CA 1
ATOM 2288 C C . ALA B 1 22 ? -28.116 -44.488 26.284 1.00 25.48 22 ALA B C 1
ATOM 2289 O O . ALA B 1 22 ? -27.313 -44.740 25.399 1.00 23.15 22 ALA B O 1
ATOM 2291 N N . ASP B 1 23 ? -29.338 -45.022 26.319 1.00 25.83 23 ASP B N 1
ATOM 2292 C CA . ASP B 1 23 ? -29.753 -45.946 25.265 1.00 24.93 23 ASP B CA 1
ATOM 2293 C C . ASP B 1 23 ? -29.579 -45.325 23.891 1.00 25.06 23 ASP B C 1
ATOM 2294 O O . ASP B 1 23 ? -29.230 -46.009 22.933 1.00 22.92 23 ASP B O 1
ATOM 2299 N N . GLU B 1 24 ? -29.836 -44.023 23.780 1.00 26.00 24 GLU B N 1
ATOM 2300 C CA . GLU B 1 24 ? -29.740 -43.369 22.475 1.00 27.10 24 GLU B CA 1
ATOM 2301 C C . GLU B 1 24 ? -28.349 -43.399 21.879 1.00 26.13 24 GLU B C 1
ATOM 2302 O O . GLU B 1 24 ? -28.197 -43.394 20.661 1.00 25.31 24 GLU B O 1
ATOM 2308 N N . HIS B 1 25 ? -27.335 -43.442 22.735 1.00 25.40 25 HIS B N 1
ATOM 2309 C CA . HIS B 1 25 ? -25.960 -43.493 22.244 1.00 25.07 25 HIS B CA 1
ATOM 2310 C C . HIS B 1 25 ? -25.778 -44.793 21.462 1.00 25.52 25 HIS B C 1
ATOM 2311 O O . HIS B 1 25 ? -25.205 -44.806 20.374 1.00 25.75 25 HIS B O 1
ATOM 2318 N N . ALA B 1 26 ? -26.306 -45.885 21.997 1.00 26.00 26 ALA B N 1
ATOM 2319 C CA . ALA B 1 26 ? -26.212 -47.164 21.312 1.00 26.49 26 ALA B CA 1
ATOM 2320 C C . ALA B 1 26 ? -27.080 -47.173 20.053 1.00 27.20 26 ALA B C 1
ATOM 2321 O O . ALA B 1 26 ? -26.663 -47.669 19.008 1.00 27.50 26 ALA B O 1
ATOM 2323 N N . VAL B 1 27 ? -28.291 -46.623 20.134 1.00 29.26 27 VAL B N 1
ATOM 2324 C CA . VAL B 1 27 ? -29.169 -46.617 18.956 1.00 28.40 27 VAL B CA 1
ATOM 2325 C C . VAL B 1 27 ? -28.649 -45.749 17.809 1.00 30.88 27 VAL B C 1
ATOM 2326 O O . VAL B 1 27 ? -28.721 -46.152 16.640 1.00 32.54 27 VAL B O 1
ATOM 2330 N N . GLU B 1 28 ? -28.129 -44.564 18.136 1.00 29.32 28 GLU B N 1
ATOM 2331 C CA . GLU B 1 28 ? -27.561 -43.648 17.139 1.00 30.57 28 GLU B CA 1
ATOM 2332 C C . GLU B 1 28 ? -26.369 -44.310 16.453 1.00 29.79 28 GLU B C 1
ATOM 2333 O O . GLU B 1 28 ? -26.185 -44.173 15.243 1.00 30.08 28 GLU B O 1
ATOM 2339 N N . ALA B 1 29 ? -25.559 -45.003 17.252 1.00 28.57 29 ALA B N 1
ATOM 2340 C CA . ALA B 1 29 ? -24.363 -45.714 16.793 1.00 28.99 29 ALA B CA 1
ATOM 2341 C C . ALA B 1 29 ? -24.677 -46.806 15.765 1.00 29.62 29 ALA B C 1
ATOM 2342 O O . ALA B 1 29 ? -24.135 -46.814 14.667 1.00 28.69 29 ALA B O 1
ATOM 2344 N N . VAL B 1 30 ? -25.530 -47.748 16.150 1.00 29.37 30 VAL B N 1
ATOM 2345 C CA . VAL B 1 30 ? -25.909 -48.827 15.245 1.00 32.20 30 VAL B CA 1
ATOM 2346 C C . VAL B 1 30 ? -26.601 -48.265 13.983 1.00 32.27 30 VAL B C 1
ATOM 2347 O O . VAL B 1 30 ? -26.282 -48.667 12.863 1.00 34.53 30 VAL B O 1
ATOM 2351 N N . ARG B 1 31 ? -27.510 -47.310 14.160 1.00 33.81 31 ARG B N 1
ATOM 2352 C CA . ARG B 1 31 ? -28.243 -46.713 13.038 1.00 34.99 31 ARG B CA 1
ATOM 2353 C C . ARG B 1 31 ? -27.301 -46.027 12.040 1.00 35.77 31 ARG B C 1
ATOM 2354 O O . ARG B 1 31 ? -27.429 -46.188 10.830 1.00 35.70 31 ARG B O 1
ATOM 2362 N N . GLY B 1 32 ? -26.355 -45.246 12.543 1.00 33.43 32 GLY B N 1
ATOM 2363 C CA . GLY B 1 32 ? -25.422 -44.599 11.640 1.00 32.53 32 GLY B CA 1
ATOM 2364 C C . GLY B 1 32 ? -24.445 -45.628 11.097 1.00 31.27 32 GLY B C 1
ATOM 2365 O O . GLY B 1 32 ? -24.141 -45.635 9.905 1.00 32.26 32 GLY B O 1
ATOM 2366 N N . GLY B 1 33 ? -23.957 -46.502 11.976 1.00 32.51 33 GLY B N 1
ATOM 2367 C CA . GLY B 1 33 ? -23.020 -47.539 11.579 1.00 33.19 33 GLY B CA 1
ATOM 2368 C C . GLY B 1 33 ? -23.572 -48.524 10.556 1.00 34.33 33 GLY B C 1
ATOM 2369 O O . GLY B 1 33 ? -22.867 -48.915 9.623 1.00 31.83 33 GLY B O 1
ATOM 2370 N N . GLN B 1 34 ? -24.827 -48.936 10.732 1.00 36.35 34 GLN B N 1
ATOM 2371 C CA . GLN B 1 34 ? -25.461 -49.873 9.804 1.00 38.67 34 GLN B CA 1
ATOM 2372 C C . GLN B 1 34 ? -25.516 -49.241 8.427 1.00 37.66 34 GLN B C 1
ATOM 2373 O O . GLN B 1 34 ? -25.271 -49.893 7.418 1.00 39.23 34 GLN B O 1
ATOM 2379 N N . TYR B 1 35 ? -25.854 -47.961 8.407 1.00 37.37 35 TYR B N 1
ATOM 2380 C CA . TYR B 1 35 ? -25.958 -47.197 7.179 1.00 39.02 35 TYR B CA 1
ATOM 2381 C C . TYR B 1 35 ? -24.635 -47.202 6.428 1.00 39.17 35 TYR B C 1
ATOM 2382 O O . TYR B 1 35 ? -24.597 -47.426 5.219 1.00 38.82 35 TYR B O 1
ATOM 2391 N N . ILE B 1 36 ? -23.546 -46.954 7.145 1.00 38.05 36 ILE B N 1
ATOM 2392 C CA . ILE B 1 36 ? -22.230 -46.918 6.514 1.00 37.43 36 ILE B CA 1
ATOM 2393 C C . ILE B 1 36 ? -21.778 -48.286 6.003 1.00 36.58 36 ILE B C 1
ATOM 2394 O O . ILE B 1 36 ? -21.303 -48.398 4.872 1.00 36.18 36 ILE B O 1
ATOM 2399 N N . LEU B 1 37 ? -21.931 -49.320 6.829 1.00 36.55 37 LEU B N 1
ATOM 2400 C CA . LEU B 1 37 ? -21.505 -50.670 6.465 1.00 37.84 37 LEU B CA 1
ATOM 2401 C C . LEU B 1 37 ? -22.306 -51.279 5.304 1.00 41.76 37 LEU B C 1
ATOM 2402 O O . LEU B 1 37 ? -21.753 -51.995 4.469 1.00 41.88 37 LEU B O 1
ATOM 2407 N N . GLN B 1 38 ? -23.598 -50.997 5.230 1.00 43.18 38 GLN B N 1
ATOM 2408 C CA . GLN B 1 38 ? -24.362 -51.568 4.131 1.00 46.48 38 GLN B CA 1
ATOM 2409 C C . GLN B 1 38 ? -24.057 -50.823 2.822 1.00 47.11 38 GLN B C 1
ATOM 2410 O O . GLN B 1 38 ? -24.038 -51.428 1.754 1.00 47.22 38 GLN B O 1
ATOM 2416 N N . ARG B 1 39 ? -23.761 -49.528 2.909 1.00 48.10 39 ARG B N 1
ATOM 2417 C CA . ARG B 1 39 ? -23.427 -48.744 1.723 1.00 49.30 39 ARG B CA 1
ATOM 2418 C C . ARG B 1 39 ? -22.087 -49.146 1.089 1.00 50.11 39 ARG B C 1
ATOM 2419 O O . ARG B 1 39 ? -21.937 -49.103 -0.136 1.00 49.48 39 ARG B O 1
ATOM 2427 N N . ILE B 1 40 ? -21.117 -49.532 1.914 1.00 49.07 40 ILE B N 1
ATOM 2428 C CA . ILE B 1 40 ? -19.795 -49.909 1.412 1.00 49.82 40 ILE B CA 1
ATOM 2429 C C . ILE B 1 40 ? -19.626 -51.414 1.219 1.00 50.50 40 ILE B C 1
ATOM 2430 O O . ILE B 1 40 ? -18.589 -51.874 0.748 1.00 50.26 40 ILE B O 1
ATOM 2435 N N . HIS B 1 41 ? -20.651 -52.176 1.578 1.00 51.30 41 HIS B N 1
ATOM 2436 C CA . HIS B 1 41 ? -20.605 -53.627 1.478 1.00 53.83 41 HIS B CA 1
ATOM 2437 C C . HIS B 1 41 ? -20.097 -54.231 0.159 1.00 54.39 41 HIS B C 1
ATOM 2438 O O . HIS B 1 41 ? -19.097 -54.949 0.149 1.00 54.19 41 HIS B O 1
ATOM 2445 N N . PRO B 1 42 ? -20.764 -53.941 -0.969 1.00 55.08 42 PRO B N 1
ATOM 2446 C CA . PRO B 1 42 ? -20.289 -54.522 -2.232 1.00 55.56 42 PRO B CA 1
ATOM 2447 C C . PRO B 1 42 ? -18.819 -54.206 -2.485 1.00 56.13 42 PRO B C 1
ATOM 2448 O O . PRO B 1 42 ? -18.096 -54.968 -3.127 1.00 55.94 42 PRO B O 1
ATOM 2452 N N . SER B 1 43 ? -18.396 -53.066 -1.958 1.00 56.63 43 SER B N 1
ATOM 2453 C CA . SER B 1 43 ? -17.035 -52.596 -2.094 1.00 56.67 43 SER B CA 1
ATOM 2454 C C . SER B 1 43 ? -16.130 -53.393 -1.157 1.00 56.54 43 SER B C 1
ATOM 2455 O O . SER B 1 43 ? -15.032 -53.800 -1.531 1.00 56.45 43 SER B O 1
ATOM 2458 N N . LEU B 1 44 ? -16.611 -53.626 0.060 1.00 56.53 44 LEU B N 1
ATOM 2459 C CA . LEU B 1 44 ? -15.858 -54.360 1.071 1.00 56.83 44 LEU B CA 1
ATOM 2460 C C . LEU B 1 44 ? -15.719 -55.845 0.740 1.00 57.63 44 LEU B C 1
ATOM 2461 O O . LEU B 1 44 ? -14.921 -56.552 1.357 1.00 57.21 44 LEU B O 1
ATOM 2466 N N . ARG B 1 45 ? -16.504 -56.319 -0.222 1.00 58.08 45 ARG B N 1
ATOM 2467 C CA . ARG B 1 45 ? -16.441 -57.723 -0.623 1.00 58.62 45 ARG B CA 1
ATOM 2468 C C . ARG B 1 45 ? -15.173 -58.012 -1.422 1.00 57.46 45 ARG B C 1
ATOM 2469 O O . ARG B 1 45 ? -14.562 -59.067 -1.278 1.00 58.79 45 ARG B O 1
ATOM 2477 N N . GLY B 1 46 ? -14.773 -57.058 -2.252 1.00 56.97 46 GLY B N 1
ATOM 2478 C CA . GLY B 1 46 ? -13.579 -57.226 -3.058 1.00 57.06 46 GLY B CA 1
ATOM 2479 C C . GLY B 1 46 ? -12.279 -57.188 -2.275 1.00 56.97 46 GLY B C 1
ATOM 2480 O O . GLY B 1 46 ? -11.287 -57.793 -2.688 1.00 57.35 46 GLY B O 1
ATOM 2481 N N . THR B 1 47 ? -12.271 -56.470 -1.153 1.00 56.32 47 THR B N 1
ATOM 2482 C CA . THR B 1 47 ? -11.080 -56.370 -0.312 1.00 55.05 47 THR B CA 1
ATOM 2483 C C . THR B 1 47 ? -11.096 -57.546 0.652 1.00 55.41 47 THR B C 1
ATOM 2484 O O . THR B 1 47 ? -10.080 -57.899 1.253 1.00 55.12 47 THR B O 1
ATOM 2488 N N . SER B 1 48 ? -12.270 -58.156 0.761 1.00 56.43 48 SER B N 1
ATOM 2489 C CA . SER B 1 48 ? -12.528 -59.275 1.663 1.00 57.59 48 SER B CA 1
ATOM 2490 C C . SER B 1 48 ? -11.613 -60.508 1.586 1.00 58.56 48 SER B C 1
ATOM 2491 O O . SER B 1 48 ? -11.125 -60.980 2.616 1.00 57.57 48 SER B O 1
ATOM 2494 N N . ALA B 1 49 ? -11.391 -61.048 0.390 1.00 59.20 49 ALA B N 1
ATOM 2495 C CA . ALA B 1 49 ? -10.537 -62.228 0.267 1.00 60.08 49 ALA B CA 1
ATOM 2496 C C . ALA B 1 49 ? -9.093 -61.855 0.576 1.00 60.32 49 ALA B C 1
ATOM 2497 O O . ALA B 1 49 ? -8.372 -62.597 1.246 1.00 60.77 49 ALA B O 1
ATOM 2499 N N . ARG B 1 50 ? -8.694 -60.683 0.090 1.00 60.50 50 ARG B N 1
ATOM 2500 C CA . ARG B 1 50 ? -7.347 -60.157 0.273 1.00 59.83 50 ARG B CA 1
ATOM 2501 C C . ARG B 1 50 ? -6.977 -59.971 1.749 1.00 58.69 50 ARG B C 1
ATOM 2502 O O . ARG B 1 50 ? -5.866 -60.312 2.157 1.00 58.33 50 ARG B O 1
ATOM 2510 N N . THR B 1 51 ? -7.909 -59.451 2.548 1.00 55.88 51 THR B N 1
ATOM 2511 C CA . THR B 1 51 ? -7.658 -59.209 3.973 1.00 53.74 51 THR B CA 1
ATOM 2512 C C . THR B 1 51 ? -8.130 -60.310 4.922 1.00 53.25 51 THR B C 1
ATOM 2513 O O . THR B 1 51 ? -7.618 -60.442 6.029 1.00 52.87 51 THR B O 1
ATOM 2517 N N . GLY B 1 52 ? -9.108 -61.099 4.499 1.00 53.68 52 GLY B N 1
ATOM 2518 C CA . GLY B 1 52 ? -9.609 -62.143 5.373 1.00 52.78 52 GLY B CA 1
ATOM 2519 C C . GLY B 1 52 ? -10.537 -61.554 6.420 1.00 52.51 52 GLY B C 1
ATOM 2520 O O . GLY B 1 52 ? -10.947 -62.237 7.365 1.00 53.44 52 GLY B O 1
ATOM 2521 N N . ARG B 1 53 ? -10.855 -60.272 6.264 1.00 51.28 53 ARG B N 1
ATOM 2522 C CA . ARG B 1 53 ? -11.759 -59.592 7.185 1.00 50.35 53 ARG B CA 1
ATOM 2523 C C . ARG B 1 53 ? -13.141 -59.661 6.571 1.00 50.42 53 ARG B C 1
ATOM 2524 O O . ARG B 1 53 ? -13.416 -59.011 5.565 1.00 50.68 53 ARG B O 1
ATOM 2532 N N . ASP B 1 54 ? -14.013 -60.456 7.172 1.00 51.18 54 ASP B N 1
ATOM 2533 C CA . ASP B 1 54 ? -15.345 -60.598 6.623 1.00 51.63 54 ASP B CA 1
ATOM 2534 C C . ASP B 1 54 ? -16.282 -59.472 7.022 1.00 50.35 54 ASP B C 1
ATOM 2535 O O . ASP B 1 54 ? -16.417 -59.144 8.197 1.00 50.13 54 ASP B O 1
ATOM 2540 N N . PRO B 1 55 ? -16.945 -58.870 6.028 1.00 49.80 55 PRO B N 1
ATOM 2541 C CA . PRO B 1 55 ? -17.898 -57.767 6.162 1.00 48.54 55 PRO B CA 1
ATOM 2542 C C . PRO B 1 55 ? -19.012 -58.104 7.140 1.00 48.57 55 PRO B C 1
ATOM 2543 O O . PRO B 1 55 ? -19.497 -57.246 7.874 1.00 48.03 55 PRO B O 1
ATOM 2547 N N . GLN B 1 56 ? -19.415 -59.365 7.157 1.00 47.50 56 GLN B N 1
ATOM 2548 C CA . GLN B 1 56 ? -20.482 -59.784 8.051 1.00 47.04 56 GLN B CA 1
ATOM 2549 C C . GLN B 1 56 ? -19.915 -60.210 9.396 1.00 46.54 56 GLN B C 1
ATOM 2550 O O . GLN B 1 56 ? -20.647 -60.714 10.242 1.00 45.16 56 GLN B O 1
ATOM 2556 N N . ASP B 1 57 ? -18.612 -60.028 9.594 1.00 46.40 57 ASP B N 1
ATOM 2557 C CA . ASP B 1 57 ? -18.008 -60.428 10.856 1.00 46.06 57 ASP B CA 1
ATOM 2558 C C . ASP B 1 57 ? -18.687 -59.664 11.985 1.00 46.47 57 ASP B C 1
ATOM 2559 O O . ASP B 1 57 ? -18.569 -58.439 12.094 1.00 45.11 57 ASP B O 1
ATOM 2564 N N . GLU B 1 58 ? -19.396 -60.409 12.822 1.00 46.50 58 GLU B N 1
ATOM 2565 C CA . GLU B 1 58 ? -20.134 -59.850 13.940 1.00 47.14 58 GLU B CA 1
ATOM 2566 C C . GLU B 1 58 ? -19.230 -59.112 14.924 1.00 46.01 58 GLU B C 1
ATOM 2567 O O . GLU B 1 58 ? -19.583 -58.052 15.446 1.00 44.27 58 GLU B O 1
ATOM 2573 N N . THR B 1 59 ? -18.064 -59.689 15.174 1.00 44.76 59 THR B N 1
ATOM 2574 C CA . THR B 1 59 ? -17.107 -59.119 16.109 1.00 42.70 59 THR B CA 1
ATOM 2575 C C . THR B 1 59 ? -16.545 -57.783 15.661 1.00 39.30 59 THR B C 1
ATOM 2576 O O . THR B 1 59 ? -16.271 -56.913 16.483 1.00 38.77 59 THR B O 1
ATOM 2580 N N . LEU B 1 60 ? -16.362 -57.632 14.358 1.00 38.23 60 LEU B N 1
ATOM 2581 C CA . LEU B 1 60 ? -15.826 -56.399 13.807 1.00 36.62 60 LEU B CA 1
ATOM 2582 C C . LEU B 1 60 ? -16.945 -55.371 13.782 1.00 37.01 60 LEU B C 1
ATOM 2583 O O . LEU B 1 60 ? -16.718 -54.188 14.029 1.00 34.22 60 LEU B O 1
ATOM 2588 N N . ILE B 1 61 ? -18.162 -55.834 13.498 1.00 34.61 61 ILE B N 1
ATOM 2589 C CA . ILE B 1 61 ? -19.316 -54.944 13.448 1.00 34.43 61 ILE B CA 1
ATOM 2590 C C . ILE B 1 61 ? -19.611 -54.322 14.794 1.00 33.09 61 ILE B C 1
ATOM 2591 O O . ILE B 1 61 ? -19.707 -53.105 14.891 1.00 34.91 61 ILE B O 1
ATOM 2596 N N . VAL B 1 62 ? -19.769 -55.158 15.823 1.00 32.33 62 VAL B N 1
ATOM 2597 C CA . VAL B 1 62 ? -20.072 -54.680 17.176 1.00 31.67 62 VAL B CA 1
ATOM 2598 C C . VAL B 1 62 ? -18.974 -53.734 17.696 1.00 29.73 62 VAL B C 1
ATOM 2599 O O . VAL B 1 62 ? -19.252 -52.767 18.407 1.00 24.72 62 VAL B O 1
ATOM 2603 N N . THR B 1 63 ? -17.721 -54.025 17.358 1.00 28.86 63 THR B N 1
ATOM 2604 C CA . THR B 1 63 ? -16.624 -53.167 17.793 1.00 26.8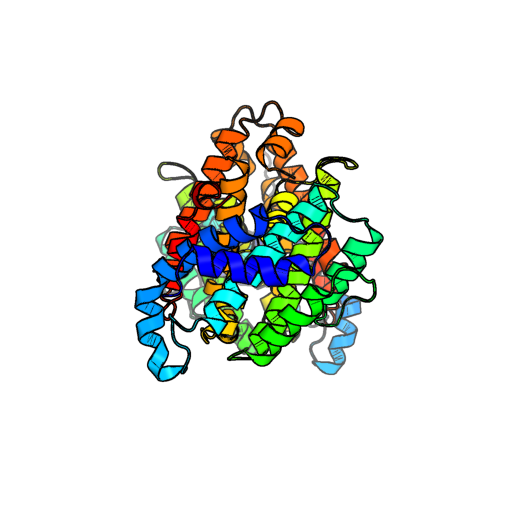2 63 THR B CA 1
ATOM 2605 C C . THR B 1 63 ? -16.767 -51.802 17.114 1.00 26.21 63 THR B C 1
ATOM 2606 O O . THR B 1 6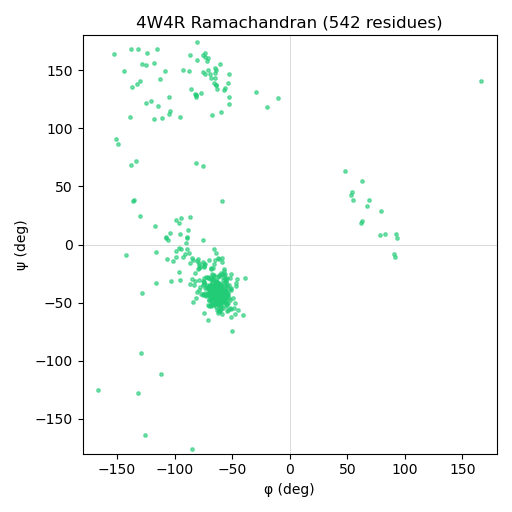3 ? -16.661 -50.754 17.759 1.00 25.22 63 THR B O 1
ATOM 2610 N N . PHE B 1 64 ? -17.021 -51.808 15.810 1.00 26.49 64 PHE B N 1
ATOM 2611 C CA . PHE B 1 64 ? -17.178 -50.549 15.105 1.00 26.59 64 PHE B CA 1
ATOM 2612 C C . PHE B 1 64 ? -18.305 -49.737 15.722 1.00 26.85 64 PHE B C 1
ATOM 2613 O O . PHE B 1 64 ? -18.157 -48.540 15.952 1.00 25.54 64 PHE B O 1
ATOM 2621 N N . TYR B 1 65 ? -19.433 -50.381 16.013 1.00 26.90 65 TYR B N 1
ATOM 2622 C CA . TYR B 1 65 ? -20.550 -49.634 16.572 1.00 26.59 65 TYR B CA 1
ATOM 2623 C C . TYR B 1 65 ? -20.231 -49.081 17.953 1.00 24.63 65 TYR B C 1
ATOM 2624 O O . TYR B 1 65 ? -20.637 -47.961 18.280 1.00 24.62 65 TYR B O 1
ATOM 2633 N N . ARG B 1 66 ? -19.538 -49.868 18.775 1.00 24.57 66 ARG B N 1
ATOM 2634 C CA . ARG B 1 66 ? -19.170 -49.425 20.124 1.00 23.99 66 ARG B CA 1
ATOM 2635 C C . ARG B 1 66 ? -18.291 -48.174 20.068 1.00 23.74 66 ARG B C 1
ATOM 2636 O O . ARG B 1 66 ? -18.423 -47.276 20.906 1.00 23.54 66 ARG B O 1
ATOM 2644 N N . GLU B 1 67 ? -17.411 -48.104 19.065 1.00 24.67 67 GLU B N 1
ATOM 2645 C CA . GLU B 1 67 ? -16.550 -46.932 18.896 1.00 23.23 67 GLU B CA 1
ATOM 2646 C C . GLU B 1 67 ? -17.448 -45.741 18.532 1.00 22.37 67 GLU B C 1
ATOM 2647 O O . GLU B 1 67 ? -17.288 -44.655 19.051 1.00 22.35 67 GLU B O 1
ATOM 2653 N N . LEU B 1 68 ? -18.406 -45.938 17.634 1.00 22.42 68 LEU B N 1
ATOM 2654 C CA . LEU B 1 68 ? -19.300 -44.833 17.298 1.00 21.79 68 LEU B CA 1
ATOM 2655 C C . LEU B 1 68 ? -20.049 -44.358 18.555 1.00 19.90 68 LEU B C 1
ATOM 2656 O O . LEU B 1 68 ? -20.177 -43.151 18.794 1.00 19.59 68 LEU B O 1
ATOM 2661 N N . ALA B 1 69 ? -20.544 -45.304 19.355 1.00 21.43 69 ALA B N 1
ATOM 2662 C CA . ALA B 1 69 ? -21.292 -44.978 20.571 1.00 22.07 69 ALA B CA 1
ATOM 2663 C C . ALA B 1 69 ? -20.403 -44.247 21.556 1.00 23.80 69 ALA B C 1
ATOM 2664 O O . ALA B 1 69 ? -20.849 -43.349 22.280 1.00 22.75 69 ALA B O 1
ATOM 2666 N N . LEU B 1 70 ? -19.145 -44.667 21.610 1.00 24.58 70 LEU B N 1
ATOM 2667 C CA . LEU B 1 70 ? -18.170 -44.032 22.500 1.00 25.18 70 LEU B CA 1
ATOM 2668 C C . LEU B 1 70 ? -18.080 -42.568 22.110 1.00 23.19 70 LEU B C 1
ATOM 2669 O O . LEU B 1 70 ? -18.112 -41.678 22.958 1.00 24.09 70 LEU B O 1
ATOM 2674 N N . LEU B 1 71 ? -17.989 -42.322 20.808 1.00 23.83 71 LEU B N 1
ATOM 2675 C CA . LEU B 1 71 ? -17.870 -40.949 20.304 1.00 24.95 71 LEU B CA 1
ATOM 2676 C C . LEU B 1 71 ? -19.109 -40.108 20.603 1.00 24.83 71 LEU B C 1
ATOM 2677 O O . LEU B 1 71 ? -19.005 -38.944 21.006 1.00 25.81 71 LEU B O 1
ATOM 2682 N N . PHE B 1 72 ? -20.287 -40.688 20.414 1.00 25.94 72 PHE B N 1
ATOM 2683 C CA . PHE B 1 72 ? -21.525 -39.960 20.700 1.00 25.97 72 PHE B CA 1
ATOM 2684 C C . PHE B 1 72 ? -21.625 -39.631 22.191 1.00 25.50 72 PHE B C 1
ATOM 2685 O O . PHE B 1 72 ? -22.021 -38.525 22.581 1.00 24.42 72 PHE B O 1
ATOM 2693 N N . TRP B 1 73 ? -21.328 -40.629 23.016 1.00 22.80 73 TRP B N 1
ATOM 2694 C CA . TRP B 1 73 ? -21.388 -40.483 24.474 1.00 21.92 73 TRP B CA 1
ATOM 2695 C C . TRP B 1 73 ? -20.426 -39.379 24.920 1.00 22.57 73 TRP B C 1
ATOM 2696 O O . TRP B 1 73 ? -20.785 -38.459 25.658 1.00 21.75 73 TRP B O 1
ATOM 2707 N N . LEU B 1 74 ? -19.196 -39.466 24.436 1.00 22.61 74 LEU B N 1
ATOM 2708 C CA . LEU B 1 74 ? -18.184 -38.471 24.753 1.00 24.94 74 LEU B CA 1
ATOM 2709 C C . LEU B 1 74 ? -18.688 -37.066 24.395 1.00 25.22 74 LEU B C 1
ATOM 2710 O O . LEU B 1 74 ? -18.491 -36.110 25.156 1.00 25.60 74 LEU B O 1
ATOM 2715 N N . ASP B 1 75 ? -19.328 -36.932 23.239 1.00 24.22 75 ASP B N 1
ATOM 2716 C CA . ASP B 1 75 ? -19.824 -35.607 22.831 1.00 26.42 75 ASP B CA 1
ATOM 2717 C C . ASP B 1 75 ? -20.851 -35.088 23.830 1.00 26.93 75 ASP B C 1
ATOM 2718 O O . ASP B 1 75 ? -20.779 -33.940 24.292 1.00 29.13 75 ASP B O 1
ATOM 2723 N N . ASP B 1 76 ? -21.804 -35.944 24.175 1.00 28.07 76 ASP B N 1
ATOM 2724 C CA . ASP B 1 76 ? -22.841 -35.578 25.114 1.00 27.68 76 ASP B CA 1
ATOM 2725 C C . ASP B 1 76 ? -22.284 -35.277 26.492 1.00 26.69 76 ASP B C 1
ATOM 2726 O O . ASP B 1 76 ? -22.745 -34.352 27.163 1.00 27.16 76 ASP B O 1
ATOM 2731 N N . CYS B 1 77 ? -21.277 -36.036 26.909 1.00 25.91 77 CYS B N 1
ATOM 2732 C CA . CYS B 1 77 ? -20.687 -35.800 28.212 1.00 25.62 77 CYS B CA 1
ATOM 2733 C C . CYS B 1 77 ? -20.128 -34.384 28.255 1.00 27.71 77 CYS B C 1
ATOM 2734 O O . CYS B 1 77 ? -20.306 -33.650 29.238 1.00 28.85 77 CYS B O 1
ATOM 2737 N N . ASN B 1 78 ? -19.461 -34.007 27.168 1.00 27.28 78 ASN B N 1
ATOM 2738 C CA . ASN B 1 78 ? -18.825 -32.703 27.027 1.00 29.82 78 ASN B CA 1
ATOM 2739 C C . ASN B 1 78 ? -19.846 -31.568 26.955 1.00 32.13 78 ASN B C 1
ATOM 2740 O O . ASN B 1 78 ? -19.703 -30.542 27.627 1.00 34.31 78 ASN B O 1
ATOM 2745 N N . ASP B 1 79 ? -20.881 -31.759 26.150 1.00 34.22 79 ASP B N 1
ATOM 2746 C CA . ASP B 1 79 ? -21.908 -30.737 25.963 1.00 38.45 79 ASP B CA 1
ATOM 2747 C C . ASP B 1 79 ? -22.964 -30.655 27.054 1.00 39.25 79 ASP B C 1
ATOM 2748 O O . ASP B 1 79 ? -23.354 -29.553 27.469 1.00 40.42 79 ASP B O 1
ATOM 2753 N N . LEU B 1 80 ? -23.413 -31.812 27.530 1.00 38.38 80 LEU B N 1
ATOM 2754 C CA . LEU B 1 80 ? -24.465 -31.847 28.533 1.00 37.72 80 LEU B CA 1
ATOM 2755 C C . LEU B 1 80 ? -24.033 -32.033 29.984 1.00 37.92 80 LEU B C 1
ATOM 2756 O O . LEU B 1 80 ? -24.853 -31.940 30.900 1.00 38.98 80 LEU B O 1
ATOM 2761 N N . GLY B 1 81 ? -22.746 -32.267 30.209 1.00 36.97 81 GLY B N 1
ATOM 2762 C CA . GLY B 1 81 ? -22.277 -32.461 31.566 1.00 34.79 81 GLY B CA 1
ATOM 2763 C C . GLY B 1 81 ? -22.813 -33.746 32.181 1.00 34.60 81 GLY B C 1
ATOM 2764 O O . GLY B 1 81 ? -23.050 -33.815 33.396 1.00 35.15 81 GLY B O 1
ATOM 2765 N N . LEU B 1 82 ? -23.004 -34.770 31.353 1.00 31.92 82 LEU B N 1
ATOM 2766 C CA . LEU B 1 82 ? -23.502 -36.055 31.849 1.00 29.74 82 LEU B CA 1
ATOM 2767 C C . LEU B 1 82 ? -22.574 -36.614 32.934 1.00 30.58 82 LEU B C 1
ATOM 2768 O O . LEU B 1 82 ? -23.012 -37.371 33.792 1.00 28.60 82 LEU B O 1
ATOM 2773 N N . ILE B 1 83 ? -21.288 -36.269 32.892 1.00 31.38 83 ILE B N 1
ATOM 2774 C CA . ILE B 1 83 ? -20.374 -36.703 33.949 1.00 30.81 83 ILE B CA 1
ATOM 2775 C C . ILE B 1 83 ? -19.589 -35.478 34.379 1.00 31.47 83 ILE B C 1
ATOM 2776 O O . ILE B 1 83 ? -19.658 -34.456 33.715 1.00 28.76 83 ILE B O 1
ATOM 2781 N N . SER B 1 84 ? -18.863 -35.567 35.491 1.00 31.80 84 SER B N 1
ATOM 2782 C CA . SER B 1 84 ? -18.109 -34.419 35.990 1.00 33.46 84 SER B CA 1
ATOM 2783 C C . SER B 1 84 ? -16.909 -34.091 35.119 1.00 33.11 84 SER B C 1
ATOM 2784 O O . SER B 1 84 ? -16.459 -34.929 34.348 1.00 32.72 84 SER B O 1
ATOM 2787 N N . PRO B 1 85 ? -16.388 -32.853 35.220 1.00 34.54 85 PRO B N 1
ATOM 2788 C CA . PRO B 1 85 ? -15.225 -32.445 34.427 1.00 33.00 85 PRO B CA 1
ATOM 2789 C C . PRO B 1 85 ? -14.031 -33.343 34.802 1.00 32.05 85 PRO B C 1
ATOM 2790 O O . PRO B 1 85 ? -13.213 -33.697 33.959 1.00 30.17 85 PRO B O 1
ATOM 2794 N N . GLU B 1 86 ? -13.950 -33.711 36.076 1.00 31.47 86 GLU B N 1
ATOM 2795 C CA . GLU B 1 86 ? -12.887 -34.594 36.550 1.00 32.79 86 GLU B CA 1
ATOM 2796 C C . GLU B 1 86 ? -13.014 -35.962 35.865 1.00 31.01 86 GLU B C 1
ATOM 2797 O O . GLU B 1 86 ? -12.019 -36.548 35.412 1.00 31.60 86 GLU B O 1
ATOM 2803 N N . GLN B 1 87 ? -14.239 -36.484 35.827 1.00 28.92 87 GLN B N 1
ATOM 2804 C CA . GLN B 1 87 ? -14.469 -37.786 35.208 1.00 26.39 87 GLN B CA 1
ATOM 2805 C C . GLN B 1 87 ? -14.189 -37.722 33.716 1.00 26.06 87 GLN B C 1
ATOM 2806 O O . GLN B 1 87 ? -13.623 -38.668 33.151 1.00 26.49 87 GLN B O 1
ATOM 2812 N N . LEU B 1 88 ? -14.565 -36.608 33.078 1.00 25.25 88 LEU B N 1
ATOM 2813 C CA . LEU B 1 88 ? -14.337 -36.465 31.645 1.00 26.02 88 LEU B CA 1
ATOM 2814 C C . LEU B 1 88 ? -12.838 -36.458 31.365 1.00 25.34 88 LEU B C 1
ATOM 2815 O O . LEU B 1 88 ? -12.380 -37.083 30.419 1.00 27.15 88 LEU B O 1
ATOM 2820 N N . ALA B 1 89 ? -12.063 -35.766 32.187 1.00 25.92 89 ALA B N 1
ATOM 2821 C CA . ALA B 1 89 ? -10.618 -35.738 31.984 1.00 26.36 89 ALA B CA 1
ATOM 2822 C C . ALA B 1 89 ? -9.978 -37.127 32.162 1.00 25.16 89 ALA B C 1
ATOM 2823 O O . ALA B 1 89 ? -9.134 -37.536 31.372 1.00 25.93 89 ALA B O 1
ATOM 2825 N N . ALA B 1 90 ? -10.389 -37.861 33.191 1.00 25.44 90 ALA B N 1
ATOM 2826 C CA . ALA B 1 90 ? -9.861 -39.196 33.424 1.00 23.93 90 ALA B CA 1
ATOM 2827 C C . ALA B 1 90 ? -10.229 -40.122 32.265 1.00 23.94 90 ALA B C 1
ATOM 2828 O O . ALA B 1 90 ? -9.427 -40.964 31.842 1.00 25.46 90 ALA B O 1
ATOM 2830 N N . VAL B 1 91 ? -11.444 -39.958 31.746 1.00 23.40 91 VAL B N 1
ATOM 2831 C CA . VAL B 1 91 ? -11.902 -40.787 30.647 1.00 22.10 91 VAL B CA 1
ATOM 2832 C C . VAL B 1 91 ? -11.115 -40.466 29.385 1.00 23.70 91 VAL B C 1
ATOM 2833 O O . VAL B 1 91 ? -10.561 -41.363 28.738 1.00 25.27 91 VAL B O 1
ATOM 2837 N N . GLU B 1 92 ? -11.054 -39.191 29.026 1.00 23.59 92 GLU B N 1
ATOM 2838 C CA . GLU B 1 92 ? -10.320 -38.828 27.824 1.00 24.83 92 GLU B CA 1
ATOM 2839 C C . GLU B 1 92 ? -8.845 -39.259 27.925 1.00 26.14 92 GLU B C 1
ATOM 2840 O O . GLU B 1 92 ? -8.232 -39.717 26.941 1.00 23.32 92 GLU B O 1
ATOM 2846 N N . GLN B 1 93 ? -8.284 -39.156 29.126 1.00 27.28 93 GLN B N 1
ATOM 2847 C CA . GLN B 1 93 ? -6.898 -39.551 29.329 1.00 27.86 93 GLN B CA 1
ATOM 2848 C C . GLN B 1 93 ? -6.703 -41.022 28.993 1.00 27.80 93 GLN B C 1
ATOM 2849 O O . GLN B 1 93 ? -5.799 -41.374 28.246 1.00 28.87 93 GLN B O 1
ATOM 2855 N N . ALA B 1 94 ? -7.576 -41.867 29.534 1.00 25.16 94 ALA B N 1
ATOM 2856 C CA . ALA B 1 94 ? -7.545 -43.311 29.333 1.00 23.28 94 ALA B CA 1
ATOM 2857 C C . ALA B 1 94 ? -7.689 -43.697 27.870 1.00 24.30 94 ALA B C 1
ATOM 2858 O O . ALA B 1 94 ? -6.905 -44.468 27.328 1.00 22.99 94 ALA B O 1
ATOM 2860 N N . LEU B 1 95 ? -8.723 -43.158 27.241 1.00 24.37 95 LEU B N 1
ATOM 2861 C CA . LEU B 1 95 ? -9.014 -43.481 25.853 1.00 22.62 95 LEU B CA 1
ATOM 2862 C C . LEU B 1 95 ? -7.907 -43.038 24.917 1.00 24.08 95 LEU B C 1
ATOM 2863 O O . LEU B 1 95 ? -7.669 -43.676 23.892 1.00 22.80 95 LEU B O 1
ATOM 2868 N N . GLY B 1 96 ? -7.245 -41.936 25.273 1.00 23.93 96 GLY B N 1
ATOM 2869 C CA . GLY B 1 96 ? -6.173 -41.422 24.440 1.00 26.01 96 GLY B CA 1
ATOM 2870 C C . GLY B 1 96 ? -4.892 -42.238 24.529 1.00 26.79 96 GLY B C 1
ATOM 2871 O O . GLY B 1 96 ? -4.023 -42.128 23.672 1.00 28.11 96 GLY B O 1
ATOM 2872 N N . GLN B 1 97 ? -4.771 -43.062 25.558 1.00 27.67 97 GLN B N 1
ATOM 2873 C CA . GLN B 1 97 ? -3.569 -43.862 25.739 1.00 30.04 97 GLN B CA 1
ATOM 2874 C C . GLN B 1 97 ? -3.865 -45.343 25.637 1.00 30.11 97 GLN B C 1
ATOM 2875 O O . GLN B 1 97 ? -2.954 -46.170 25.637 1.00 31.45 97 GLN B O 1
ATOM 2881 N N . GLY B 1 98 ? -5.148 -45.676 25.532 1.00 30.08 98 GLY B N 1
ATOM 2882 C CA . GLY B 1 98 ? -5.542 -47.061 25.430 1.00 30.06 98 GLY B CA 1
ATOM 2883 C C . GLY B 1 98 ? -5.302 -47.822 26.719 1.00 30.84 98 GLY B C 1
ATOM 2884 O O . GLY B 1 98 ? -4.880 -48.982 26.694 1.00 33.41 98 GLY B O 1
ATOM 2885 N N . VAL B 1 99 ? -5.542 -47.169 27.851 1.00 27.43 99 VAL B N 1
ATOM 2886 C CA . VAL B 1 99 ? -5.374 -47.819 29.152 1.00 26.43 99 VAL B CA 1
ATOM 2887 C C . VAL B 1 99 ? -6.701 -47.699 29.901 1.00 26.57 99 VAL B C 1
ATOM 2888 O O . VAL B 1 99 ? -7.557 -46.907 29.514 1.00 26.09 99 VAL B O 1
ATOM 2892 N N . PRO B 1 100 ? -6.889 -48.480 30.978 1.00 25.01 100 PRO B N 1
ATOM 2893 C CA . PRO B 1 100 ? -8.148 -48.370 31.710 1.00 24.31 100 PRO B CA 1
ATOM 2894 C C . PRO B 1 100 ? -8.278 -46.995 32.343 1.00 23.12 100 PRO B C 1
ATOM 2895 O O . PRO B 1 100 ? -7.275 -46.363 32.677 1.00 24.61 100 PRO B O 1
ATOM 2899 N N . CYS B 1 101 ? -9.512 -46.536 32.521 1.00 21.62 101 CYS B N 1
ATOM 2900 C CA . CYS B 1 101 ? -9.764 -45.255 33.179 1.00 22.63 101 CYS B CA 1
ATOM 2901 C C . CYS B 1 101 ? -9.361 -45.471 34.650 1.00 23.60 101 CYS B C 1
ATOM 2902 O O . CYS B 1 101 ? -9.568 -46.542 35.182 1.00 23.92 101 CYS B O 1
ATOM 2905 N N . ALA B 1 102 ? -8.783 -44.463 35.291 1.00 25.70 102 ALA B N 1
ATOM 2906 C CA . ALA B 1 102 ? -8.353 -44.572 36.687 1.00 25.86 102 ALA B CA 1
ATOM 2907 C C . ALA B 1 102 ? -9.487 -44.404 37.704 1.00 26.93 102 ALA B C 1
ATOM 2908 O O . ALA B 1 102 ? -9.362 -44.833 38.854 1.00 26.58 102 ALA B O 1
ATOM 2910 N N . LEU B 1 103 ? -10.577 -43.767 37.279 1.00 27.86 103 LEU B N 1
ATOM 2911 C CA . LEU B 1 103 ? -11.749 -43.556 38.128 1.00 28.05 103 LEU B CA 1
ATOM 2912 C C . LEU B 1 103 ? -12.745 -44.685 37.942 1.00 28.10 103 LEU B C 1
ATOM 2913 O O . LEU B 1 103 ? -12.847 -45.266 36.855 1.00 28.67 103 LEU B O 1
ATOM 2918 N N . PRO B 1 104 ? -13.517 -45.004 39.000 1.00 30.41 104 PRO B N 1
ATOM 2919 C CA . PRO B 1 104 ? -14.497 -46.081 38.882 1.00 30.64 104 PRO B CA 1
ATOM 2920 C C . PRO B 1 104 ? -15.673 -45.666 38.006 1.00 28.74 104 PRO B C 1
ATOM 2921 O O . PRO B 1 104 ? -15.933 -44.474 37.832 1.00 30.16 104 PRO B O 1
ATOM 2925 N N . GLY B 1 105 ? -16.375 -46.654 37.465 1.00 28.58 105 GLY B N 1
ATOM 2926 C CA . GLY B 1 105 ? -17.549 -46.392 36.646 1.00 28.31 105 GLY B CA 1
ATOM 2927 C C . GLY B 1 105 ? -17.312 -46.268 35.151 1.00 28.28 105 GLY B C 1
ATOM 2928 O O . GLY B 1 105 ? -18.214 -45.883 34.404 1.00 26.24 105 GLY B O 1
ATOM 2929 N N . PHE B 1 106 ? -16.108 -46.595 34.697 1.00 26.13 106 PHE B N 1
ATOM 2930 C CA . PHE B 1 106 ? -15.818 -46.471 33.268 1.00 26.55 106 PHE B CA 1
ATOM 2931 C C . PHE B 1 106 ? -15.058 -47.664 32.701 1.00 27.39 106 PHE B C 1
ATOM 2932 O O . PHE B 1 106 ? -14.203 -47.482 31.833 1.00 25.16 106 PHE B O 1
ATOM 2940 N N . GLU B 1 107 ? -15.375 -48.878 33.160 1.00 28.86 107 GLU B N 1
ATOM 2941 C CA . GLU B 1 107 ? -14.645 -50.068 32.696 1.00 29.19 107 GLU B CA 1
ATOM 2942 C C . GLU B 1 107 ? -14.739 -50.253 31.202 1.00 28.45 107 GLU B C 1
ATOM 2943 O O . GLU B 1 107 ? -13.883 -50.891 30.611 1.00 27.39 107 GLU B O 1
ATOM 2949 N N . GLY B 1 108 ? -15.795 -49.717 30.597 1.00 27.74 108 GLY B N 1
ATOM 2950 C CA . GLY B 1 108 ? -15.968 -49.842 29.156 1.00 27.95 108 GLY B CA 1
ATOM 2951 C C . GLY B 1 108 ? -14.777 -49.320 28.364 1.00 25.49 108 GLY B C 1
ATOM 2952 O O . GLY B 1 108 ? -14.476 -49.820 27.281 1.00 26.05 108 GLY B O 1
ATOM 2953 N N . CYS B 1 109 ? -14.096 -48.313 28.896 1.00 23.87 109 CYS B N 1
ATOM 2954 C CA . CYS B 1 109 ? -12.935 -47.758 28.198 1.00 24.40 109 CYS B CA 1
ATOM 2955 C C . CYS B 1 109 ? -11.870 -48.836 27.972 1.00 26.06 109 CYS B C 1
ATOM 2956 O O . CYS B 1 109 ? -11.375 -49.003 26.860 1.00 25.85 109 CYS B O 1
ATOM 2959 N N . ALA B 1 110 ? -11.562 -49.580 29.033 1.00 27.06 110 ALA B N 1
ATOM 2960 C CA . ALA B 1 110 ? -10.556 -50.648 28.982 1.00 27.83 110 ALA B CA 1
ATOM 2961 C C . ALA B 1 110 ? -10.929 -51.739 27.999 1.00 26.96 110 ALA B C 1
ATOM 2962 O O . ALA B 1 110 ? -10.115 -52.170 27.175 1.00 27.02 110 ALA B O 1
ATOM 2964 N N . VAL B 1 111 ? -12.178 -52.186 28.097 1.00 27.29 111 VAL B N 1
ATOM 2965 C CA . VAL B 1 111 ? -12.672 -53.251 27.251 1.00 26.59 111 VAL B CA 1
ATOM 2966 C C . VAL B 1 111 ? -12.637 -52.913 25.775 1.00 24.99 111 VAL B C 1
ATOM 2967 O O . VAL B 1 111 ? -12.191 -53.717 24.973 1.00 23.99 111 VAL B O 1
ATOM 2971 N N . LEU B 1 112 ? -13.086 -51.718 25.415 1.00 23.45 112 LEU B N 1
ATOM 2972 C CA . LEU B 1 112 ? -13.103 -51.329 24.010 1.00 23.87 112 LEU B CA 1
ATOM 2973 C C . LEU B 1 112 ? -11.686 -51.153 23.439 1.00 22.40 112 LEU B C 1
ATOM 2974 O O . LEU B 1 112 ? -11.391 -51.629 22.341 1.00 24.01 112 LEU B O 1
ATOM 2979 N N . ARG B 1 113 ? -10.817 -50.465 24.164 1.00 26.01 113 ARG B N 1
ATOM 2980 C CA . ARG B 1 113 ? -9.461 -50.250 23.650 1.00 25.87 113 ARG B CA 1
ATOM 2981 C C . ARG B 1 113 ? -8.674 -51.585 23.534 1.00 27.57 113 ARG B C 1
ATOM 2982 O O . ARG B 1 113 ? -7.900 -51.788 22.591 1.00 28.21 113 ARG B O 1
ATOM 2990 N N . ALA B 1 114 ? -8.914 -52.514 24.451 1.00 26.73 114 ALA B N 1
ATOM 2991 C CA . ALA B 1 114 ? -8.268 -53.820 24.394 1.00 29.31 114 ALA B CA 1
ATOM 2992 C C . ALA B 1 114 ? -8.745 -54.579 23.148 1.00 30.81 114 ALA B C 1
ATOM 2993 O O . ALA B 1 114 ? -7.949 -55.246 22.483 1.00 30.67 114 ALA B O 1
ATOM 2995 N N . SER B 1 115 ? -10.042 -54.481 22.836 1.00 32.31 115 SER B N 1
ATOM 2996 C CA . SER B 1 115 ? -10.619 -55.137 21.642 1.00 30.63 115 SER B CA 1
ATOM 2997 C C . SER B 1 115 ? -10.033 -54.570 20.360 1.00 29.18 115 SER B C 1
ATOM 2998 O O . SER B 1 115 ? -9.778 -55.295 19.385 1.00 27.97 115 SER B O 1
ATOM 3001 N N . LEU B 1 116 ? -9.910 -53.249 20.328 1.00 25.54 116 LEU B N 1
ATOM 3002 C CA . LEU B 1 116 ? -9.388 -52.577 19.159 1.00 26.13 116 LEU B CA 1
ATOM 3003 C C . LEU B 1 116 ? -7.920 -52.970 18.938 1.00 26.67 116 LEU B C 1
ATOM 3004 O O . LEU B 1 116 ? -7.490 -53.198 17.811 1.00 26.51 116 LEU B O 1
ATOM 3009 N N . ALA B 1 117 ? -7.169 -53.061 20.025 1.00 26.82 117 ALA B N 1
ATOM 3010 C CA . ALA B 1 117 ? -5.762 -53.455 19.942 1.00 31.00 117 ALA B CA 1
ATOM 3011 C C . ALA B 1 117 ? -5.676 -54.905 19.438 1.00 32.88 117 ALA B C 1
ATOM 3012 O O . ALA B 1 117 ? -4.862 -55.242 18.573 1.00 32.76 117 ALA B O 1
ATOM 3014 N N . THR B 1 118 ? -6.545 -55.755 19.963 1.00 32.89 118 THR B N 1
ATOM 3015 C CA . THR B 1 118 ? -6.562 -57.163 19.570 1.00 35.18 118 THR B CA 1
ATOM 3016 C C . THR B 1 118 ? -6.994 -57.410 18.118 1.00 34.57 118 THR B C 1
ATOM 3017 O O . THR B 1 118 ? -6.461 -58.298 17.446 1.00 35.19 118 THR B O 1
ATOM 3021 N N . LEU B 1 119 ? -7.933 -56.613 17.624 1.00 29.99 119 LEU B N 1
ATOM 3022 C CA . LEU B 1 119 ? -8.464 -56.790 16.274 1.00 30.57 119 LEU B CA 1
ATOM 3023 C C . LEU B 1 119 ? -7.803 -56.000 15.138 1.00 31.45 119 LEU B C 1
ATOM 3024 O O . LEU B 1 119 ? -8.087 -56.246 13.959 1.00 32.52 119 LEU B O 1
ATOM 3029 N N . ALA B 1 120 ? -6.942 -55.050 15.483 1.00 30.78 120 ALA B N 1
ATOM 3030 C CA . ALA B 1 120 ? -6.297 -54.211 14.490 1.00 31.23 120 ALA B CA 1
ATOM 3031 C C . ALA B 1 120 ? -5.604 -55.011 13.395 1.00 31.84 120 ALA B C 1
ATOM 3032 O O . ALA B 1 120 ? -4.720 -55.810 13.671 1.00 32.17 120 ALA B O 1
ATOM 3034 N N . TYR B 1 121 ? -6.011 -54.786 12.152 1.00 32.61 121 TYR B N 1
ATOM 3035 C CA . TYR B 1 121 ? -5.401 -55.467 11.018 1.00 33.97 121 TYR B CA 1
ATOM 3036 C C . TYR B 1 121 ? -3.931 -55.051 10.980 1.00 33.01 121 TYR B C 1
ATOM 3037 O O . TYR B 1 121 ? -3.013 -55.885 11.067 1.00 33.29 121 TYR B O 1
ATOM 3046 N N . ASP B 1 122 ? -3.746 -53.741 10.851 1.00 31.77 122 ASP B N 1
ATOM 3047 C CA . ASP B 1 122 ? -2.450 -53.073 10.835 1.00 32.69 122 ASP B CA 1
ATOM 3048 C C . ASP B 1 122 ? -2.399 -52.284 12.153 1.00 31.32 122 ASP B C 1
ATOM 3049 O O . ASP B 1 122 ? -3.101 -51.295 12.301 1.00 31.89 122 ASP B O 1
ATOM 3054 N N . ARG B 1 123 ? -1.577 -52.695 13.108 1.00 30.16 123 ARG B N 1
ATOM 3055 C CA . ARG B 1 123 ? -1.559 -51.983 14.377 1.00 29.25 123 ARG B CA 1
ATOM 3056 C C . ARG B 1 123 ? -1.213 -50.498 14.295 1.00 30.81 123 ARG B C 1
ATOM 3057 O O . ARG B 1 123 ? -1.377 -49.772 15.264 1.00 29.23 123 ARG B O 1
ATOM 3065 N N . ARG B 1 124 ? -0.741 -50.028 13.143 1.00 30.88 124 ARG B N 1
ATOM 3066 C CA . ARG B 1 124 ? -0.458 -48.605 13.019 1.00 31.49 124 ARG B CA 1
ATOM 3067 C C . ARG B 1 124 ? -1.793 -47.851 13.073 1.00 31.23 124 ARG B C 1
ATOM 3068 O O . ARG B 1 124 ? -1.852 -46.670 13.431 1.00 30.49 124 ARG B O 1
ATOM 3076 N N . ASP B 1 125 ? -2.870 -48.534 12.701 1.00 29.89 125 ASP B N 1
ATOM 3077 C CA . ASP B 1 125 ? -4.189 -47.917 12.743 1.00 29.07 125 ASP B CA 1
ATOM 3078 C C . ASP B 1 125 ? -4.671 -47.780 14.194 1.00 27.06 125 ASP B C 1
ATOM 3079 O O . ASP B 1 125 ? -5.455 -46.890 14.503 1.00 26.82 125 ASP B O 1
ATOM 3084 N N . TYR B 1 126 ? -4.212 -48.668 15.072 1.00 26.36 126 TYR B N 1
ATOM 3085 C CA . TYR B 1 126 ? -4.617 -48.603 16.470 1.00 26.90 126 TYR B CA 1
ATOM 3086 C C . TYR B 1 126 ? -3.969 -47.386 17.087 1.00 26.67 126 TYR B C 1
ATOM 3087 O O . TYR B 1 126 ? -4.630 -46.586 17.759 1.00 24.58 126 TYR B O 1
ATOM 3096 N N . ALA B 1 127 ? -2.670 -47.217 16.856 1.00 26.40 127 ALA B N 1
ATOM 3097 C CA . ALA B 1 127 ? -2.010 -46.047 17.427 1.00 26.05 127 ALA B CA 1
ATOM 3098 C C . ALA B 1 127 ? -2.635 -44.782 16.857 1.00 27.46 127 ALA B C 1
ATOM 3099 O O . ALA B 1 127 ? -2.842 -43.787 17.580 1.00 26.18 127 ALA B O 1
ATOM 3101 N N . GLN B 1 128 ? -2.951 -44.810 15.560 1.00 26.25 128 GLN B N 1
ATOM 3102 C CA . GLN B 1 128 ? -3.568 -43.647 14.936 1.00 27.73 128 GLN B CA 1
ATOM 3103 C C . GLN B 1 128 ? -4.940 -43.366 15.548 1.00 26.81 128 GLN B C 1
ATOM 3104 O O . GLN B 1 128 ? -5.334 -42.204 15.684 1.00 26.40 128 GLN B O 1
ATOM 3110 N N . LEU B 1 129 ? -5.676 -44.420 15.896 1.00 26.42 129 LEU B N 1
ATOM 3111 C CA . LEU B 1 129 ? -6.999 -44.204 16.488 1.00 27.16 129 LEU B CA 1
ATOM 3112 C C . LEU B 1 129 ? -6.811 -43.524 17.846 1.00 26.56 129 LEU B C 1
ATOM 3113 O O . LEU B 1 129 ? -7.548 -42.608 18.187 1.00 23.70 129 LEU B O 1
ATOM 3118 N N . LEU B 1 130 ? -5.807 -43.952 18.612 1.00 27.33 130 LEU B N 1
ATOM 3119 C CA . LEU B 1 130 ? -5.559 -43.313 19.906 1.00 27.48 130 LEU B CA 1
ATOM 3120 C C . LEU B 1 130 ? -5.252 -41.830 19.649 1.00 28.14 130 LEU B C 1
ATOM 3121 O O . LEU B 1 130 ? -5.757 -40.949 20.337 1.00 27.22 130 LEU B O 1
ATOM 3126 N N . ASP B 1 131 ? -4.425 -41.573 18.642 1.00 29.53 131 ASP B N 1
ATOM 3127 C CA . ASP B 1 131 ? -4.054 -40.218 18.261 1.00 32.32 131 ASP B CA 1
ATOM 3128 C C . ASP B 1 131 ? -5.280 -39.376 17.949 1.00 31.76 131 ASP B C 1
ATOM 3129 O O . ASP B 1 131 ? -5.398 -38.236 18.417 1.00 30.15 131 ASP B O 1
ATOM 3134 N N . ASP B 1 132 ? -6.174 -39.944 17.138 1.00 30.07 132 ASP B N 1
ATOM 3135 C CA . ASP B 1 132 ? -7.409 -39.274 16.739 1.00 28.70 132 ASP B CA 1
ATOM 3136 C C . ASP B 1 132 ? -8.290 -39.083 17.959 1.00 26.45 132 ASP B C 1
ATOM 3137 O O . ASP B 1 132 ? -9.017 -38.100 18.074 1.00 26.42 132 ASP B O 1
ATOM 3142 N N . THR B 1 133 ? -8.245 -40.037 18.879 1.00 27.08 133 THR B N 1
ATOM 3143 C CA . THR B 1 133 ? -9.063 -39.894 20.060 1.00 26.68 133 THR B CA 1
ATOM 3144 C C . THR B 1 133 ? -8.575 -38.698 20.878 1.00 27.90 133 THR B C 1
ATOM 3145 O O . THR B 1 133 ? -9.379 -37.946 21.405 1.00 29.95 133 THR B O 1
ATOM 3149 N N . ARG B 1 134 ? -7.260 -38.527 20.985 1.00 29.08 134 ARG B N 1
ATOM 3150 C CA . ARG B 1 134 ? -6.709 -37.385 21.723 1.00 30.80 134 ARG B CA 1
ATOM 3151 C C . ARG B 1 134 ? -7.081 -36.084 21.012 1.00 32.00 134 ARG B C 1
ATOM 3152 O O . ARG B 1 134 ? -7.412 -35.077 21.638 1.00 31.83 134 ARG B O 1
ATOM 3160 N N . CYS B 1 135 ? -7.025 -36.114 19.687 1.00 31.30 135 CYS B N 1
ATOM 3161 C CA . CYS B 1 135 ? -7.354 -34.945 18.889 1.00 31.75 135 CYS B CA 1
ATOM 3162 C C . CYS B 1 135 ? -8.838 -34.584 19.047 1.00 30.13 135 CYS B C 1
ATOM 3163 O O . CYS B 1 135 ? -9.201 -33.414 19.185 1.00 28.46 135 CYS B O 1
ATOM 3166 N N . TYR B 1 136 ? -9.689 -35.601 19.061 1.00 28.21 136 TYR B N 1
ATOM 3167 C CA . TYR B 1 136 ? -11.122 -35.419 19.217 1.00 28.10 136 TYR B CA 1
ATOM 3168 C C . TYR B 1 136 ? -11.422 -34.811 20.589 1.00 29.40 136 TYR B C 1
ATOM 3169 O O . TYR B 1 136 ? -12.194 -33.847 20.710 1.00 27.40 136 TYR B O 1
ATOM 3178 N N . SER B 1 137 ? -10.822 -35.401 21.617 1.00 29.07 137 SER B N 1
ATOM 3179 C CA . SER B 1 137 ? -11.007 -34.915 22.977 1.00 32.15 137 SER B CA 1
ATOM 3180 C C . SER B 1 137 ? -10.566 -33.462 23.070 1.00 31.51 137 SER B C 1
ATOM 3181 O O . SER B 1 137 ? -11.272 -32.645 23.635 1.00 33.37 137 SER B O 1
ATOM 3184 N N . ALA B 1 138 ? -9.406 -33.149 22.497 1.00 32.40 138 ALA B N 1
ATOM 3185 C CA . ALA B 1 138 ? -8.897 -31.785 22.522 1.00 32.83 138 ALA B CA 1
ATOM 3186 C C . ALA B 1 138 ? -9.843 -30.811 21.823 1.00 32.31 138 ALA B C 1
ATOM 3187 O O . ALA B 1 138 ? -10.000 -29.684 22.276 1.00 36.25 138 ALA B O 1
ATOM 3189 N N . ALA B 1 139 ? -10.459 -31.235 20.715 1.00 32.11 139 ALA B N 1
ATOM 3190 C CA . ALA B 1 139 ? -11.404 -30.398 19.969 1.00 30.55 139 ALA B CA 1
ATOM 3191 C C . ALA B 1 139 ? -12.693 -30.232 20.789 1.00 31.99 139 ALA B C 1
ATOM 3192 O O . ALA B 1 139 ? -13.317 -29.168 20.792 1.00 30.50 139 ALA B O 1
ATOM 3194 N N . LEU B 1 140 ? -13.111 -31.296 21.467 1.00 31.79 140 LEU B N 1
ATOM 3195 C CA . LEU B 1 140 ? -14.290 -31.190 22.317 1.00 33.15 140 LEU B CA 1
ATOM 3196 C C . LEU B 1 140 ? -13.991 -30.141 23.404 1.00 34.72 140 LEU B C 1
ATOM 3197 O O . LEU B 1 140 ? -14.783 -29.237 23.641 1.00 35.81 140 LEU B O 1
ATOM 3202 N N . ARG B 1 141 ? -12.847 -30.276 24.068 1.00 39.32 141 ARG B N 1
ATOM 3203 C CA . ARG B 1 141 ? -12.484 -29.335 25.125 1.00 42.42 141 ARG B CA 1
ATOM 3204 C C . ARG B 1 141 ? -12.616 -27.910 24.610 1.00 44.56 141 ARG B C 1
ATOM 3205 O O . ARG B 1 141 ? -13.443 -27.133 25.097 1.00 43.13 141 ARG B O 1
ATOM 3213 N N . ALA B 1 142 ? -11.810 -27.597 23.601 1.00 45.50 142 ALA B N 1
ATOM 3214 C CA . ALA B 1 142 ? -11.770 -26.280 22.972 1.00 47.11 142 ALA B CA 1
ATOM 32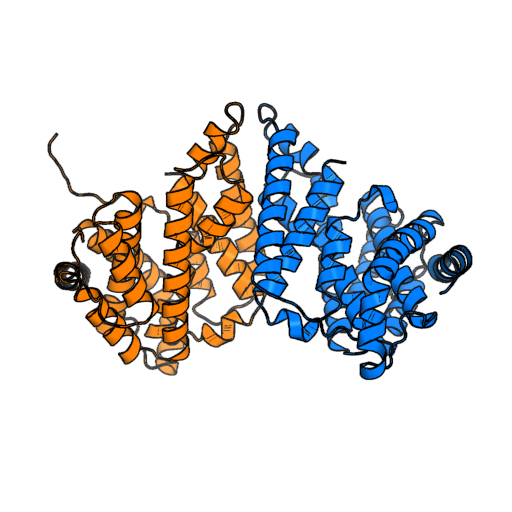15 C C . ALA B 1 142 ? -13.115 -25.668 22.599 1.00 48.95 142 ALA B C 1
ATOM 3216 O O . ALA B 1 142 ? -13.388 -24.512 22.927 1.00 51.02 142 ALA B O 1
ATOM 3218 N N . GLY B 1 143 ? -13.946 -26.429 21.898 1.00 50.13 143 GLY B N 1
ATOM 3219 C CA . GLY B 1 143 ? -15.241 -25.926 21.472 1.00 52.53 143 GLY B CA 1
ATOM 3220 C C . GLY B 1 143 ? -16.261 -25.683 22.568 1.00 55.01 143 GLY B C 1
ATOM 3221 O O . GLY B 1 143 ? -17.217 -24.928 22.379 1.00 54.55 143 GLY B O 1
ATOM 3222 N N . HIS B 1 144 ? -16.075 -26.330 23.712 1.00 57.83 144 HIS B N 1
ATOM 3223 C CA . HIS B 1 144 ? -16.995 -26.148 24.827 1.00 60.47 144 HIS B CA 1
ATOM 3224 C C . HIS B 1 144 ? -16.535 -24.903 25.571 1.00 62.07 144 HIS B C 1
ATOM 3225 O O . HIS B 1 144 ? -17.320 -23.992 25.836 1.00 62.41 144 HIS B O 1
ATOM 3232 N N . ALA B 1 145 ? -15.242 -24.866 25.874 1.00 64.09 145 ALA B N 1
ATOM 3233 C CA . ALA B 1 145 ? -14.638 -23.744 26.583 1.00 66.84 145 ALA B CA 1
ATOM 3234 C C . ALA B 1 145 ? -14.753 -22.434 25.811 1.00 68.70 145 ALA B C 1
ATOM 3235 O O . ALA B 1 145 ? -14.512 -21.360 26.365 1.00 68.40 145 ALA B O 1
ATOM 3237 N N . GLN B 1 146 ? -15.126 -22.524 24.537 1.00 70.86 146 GLN B N 1
ATOM 3238 C CA . GLN B 1 146 ? -15.242 -21.340 23.695 1.00 73.31 146 GLN B CA 1
ATOM 3239 C C . GLN B 1 146 ? -16.597 -20.669 23.780 1.00 74.77 146 GLN B C 1
ATOM 3240 O O . GLN B 1 146 ? -16.700 -19.448 23.676 1.00 74.95 146 GLN B O 1
ATOM 3246 N N . ALA B 1 147 ? -17.643 -21.462 23.956 1.00 76.94 147 ALA B N 1
ATOM 3247 C CA . ALA B 1 147 ? -18.976 -20.897 24.067 1.00 78.91 147 ALA B CA 1
ATOM 3248 C C . ALA B 1 147 ? -19.081 -20.295 25.465 1.00 79.97 147 ALA B C 1
ATOM 3249 O O . ALA B 1 147 ? -20.134 -19.794 25.863 1.00 80.00 147 ALA B O 1
ATOM 3251 N N . VAL B 1 148 ? -17.967 -20.344 26.197 1.00 81.19 148 VAL B N 1
ATOM 3252 C CA . VAL B 1 148 ? -17.898 -19.830 27.565 1.00 82.08 148 VAL B CA 1
ATOM 3253 C C . VAL B 1 148 ? -16.507 -19.300 27.935 1.00 82.20 148 VAL B C 1
ATOM 3254 O O . VAL B 1 148 ? -15.675 -20.017 28.496 1.00 82.66 148 VAL B O 1
ATOM 3258 N N . ALA B 1 149 ? -16.275 -18.032 27.617 1.00 82.35 149 ALA B N 1
ATOM 3259 C CA . ALA B 1 149 ? -15.013 -17.363 27.900 1.00 82.29 149 ALA B CA 1
ATOM 3260 C C . ALA B 1 149 ? -15.249 -15.866 27.712 1.00 82.32 149 ALA B C 1
ATOM 3261 O O . ALA B 1 149 ? -16.160 -15.299 28.322 1.00 82.52 149 ALA B O 1
ATOM 3263 N N . ALA B 1 150 ? -14.442 -15.232 26.864 1.00 81.39 150 ALA B N 1
ATOM 3264 C CA . ALA B 1 150 ? -14.577 -13.801 26.595 1.00 79.92 150 ALA B CA 1
ATOM 3265 C C . ALA B 1 150 ? -15.063 -13.561 25.164 1.00 78.66 150 ALA B C 1
ATOM 3266 O O . ALA B 1 150 ? -16.211 -13.863 24.837 1.00 78.52 150 ALA B O 1
ATOM 3268 N N . GLU B 1 151 ? -14.193 -13.012 24.317 1.00 76.94 151 GLU B N 1
ATOM 3269 C CA . GLU B 1 151 ? -14.542 -12.750 22.923 1.00 74.61 151 GLU B CA 1
ATOM 3270 C C . GLU B 1 151 ? -14.534 -14.081 22.174 1.00 72.49 151 GLU B C 1
ATOM 3271 O O . GLU B 1 151 ? -13.752 -14.978 22.497 1.00 72.46 151 GLU B O 1
ATOM 3277 N N . ARG B 1 152 ? -15.393 -14.191 21.165 1.00 68.81 152 ARG B N 1
ATOM 3278 C CA . ARG B 1 152 ? -15.556 -15.424 20.400 1.00 65.00 152 ARG B CA 1
ATOM 3279 C C . ARG B 1 152 ? -14.562 -15.768 19.283 1.00 61.50 152 ARG B C 1
ATOM 3280 O O . ARG B 1 152 ? -13.674 -14.986 18.929 1.00 60.96 152 ARG B O 1
ATOM 3288 N N . TRP B 1 153 ? -14.749 -16.972 18.743 1.00 56.60 153 TRP B N 1
ATOM 3289 C CA . TRP B 1 153 ? -13.945 -17.535 17.663 1.00 50.91 153 TRP B CA 1
ATOM 3290 C C . TRP B 1 153 ? -14.392 -17.004 16.322 1.00 48.25 153 TRP B C 1
ATOM 3291 O O . TRP B 1 153 ? -15.540 -16.578 16.160 1.00 47.43 153 TRP B O 1
ATOM 3302 N N . SER B 1 154 ? -13.491 -17.085 15.348 1.00 44.01 154 SER B N 1
ATOM 3303 C CA . SER B 1 154 ? -13.821 -16.700 13.992 1.00 41.06 154 SER B CA 1
ATOM 3304 C C . SER B 1 154 ? -14.420 -17.976 13.419 1.00 40.36 154 SER B C 1
ATOM 3305 O O . SER B 1 154 ? -14.232 -19.063 13.967 1.00 40.59 154 SER B O 1
ATOM 3308 N N . TYR B 1 155 ? -15.127 -17.842 12.314 1.00 38.14 155 TYR B N 1
ATOM 3309 C CA . TYR B 1 155 ? -15.720 -18.981 11.645 1.00 36.14 155 TYR B CA 1
ATOM 3310 C C . TYR B 1 155 ? -14.596 -19.934 11.220 1.00 34.47 155 TYR B C 1
ATOM 3311 O O . TYR B 1 155 ? -14.750 -21.153 11.276 1.00 31.56 155 TYR B O 1
ATOM 3320 N N . ALA B 1 156 ? -13.459 -19.375 10.813 1.00 32.03 156 ALA B N 1
ATOM 3321 C CA . ALA B 1 156 ? -12.329 -20.201 10.391 1.00 31.90 156 ALA B CA 1
ATOM 3322 C C . ALA B 1 156 ? -11.835 -21.076 11.541 1.00 30.86 156 ALA B C 1
ATOM 3323 O O . ALA B 1 156 ? -11.583 -22.259 11.358 1.00 27.56 156 ALA B O 1
ATOM 3325 N N . GLU B 1 157 ? -11.684 -20.483 12.721 1.00 31.35 157 GLU B N 1
ATOM 3326 C CA . GLU B 1 157 ? -11.219 -21.238 13.878 1.00 33.56 157 GLU B CA 1
ATOM 3327 C C . GLU B 1 157 ? -12.252 -22.279 14.266 1.00 32.75 157 GLU B C 1
ATOM 3328 O O . GLU B 1 157 ? -11.918 -23.430 14.546 1.00 34.39 157 GLU B O 1
ATOM 3334 N N . TYR B 1 158 ? -13.513 -21.875 14.269 1.00 35.07 158 TYR B N 1
ATOM 3335 C CA . TYR B 1 158 ? -14.584 -22.795 14.609 1.00 35.28 158 TYR B CA 1
ATOM 3336 C C . TYR B 1 158 ? -14.571 -24.008 13.686 1.00 34.04 158 TYR B C 1
ATOM 3337 O O . TYR B 1 158 ? -14.639 -25.148 14.147 1.00 30.49 158 TYR B O 1
ATOM 3346 N N . LEU B 1 159 ? -14.501 -23.751 12.382 1.00 31.40 159 LEU B N 1
ATOM 3347 C CA . LEU B 1 159 ? -14.528 -24.832 11.402 1.00 33.26 159 LEU B CA 1
ATOM 3348 C C . LEU B 1 159 ? -13.299 -25.720 11.480 1.00 32.14 159 LEU B C 1
ATOM 3349 O O . LEU B 1 159 ? -13.386 -26.931 11.270 1.00 33.73 159 LEU B O 1
ATOM 3354 N N . HIS B 1 160 ? -12.154 -25.119 11.766 1.00 32.14 160 HIS B N 1
ATOM 3355 C CA . HIS B 1 160 ? -10.925 -25.885 11.882 1.00 32.80 160 HIS B CA 1
ATOM 3356 C C . HIS B 1 160 ? -11.056 -26.843 13.073 1.00 32.99 160 HIS B C 1
ATOM 3357 O O . HIS B 1 160 ? -10.668 -28.016 12.999 1.00 30.19 160 HIS B O 1
ATOM 3364 N N . ASN B 1 161 ? -11.605 -26.341 14.172 1.00 30.46 161 ASN B N 1
ATOM 3365 C CA . ASN B 1 161 ? -11.786 -27.199 15.339 1.00 30.30 161 ASN B CA 1
ATOM 3366 C C . ASN B 1 161 ? -12.887 -28.201 15.047 1.00 29.33 161 ASN B C 1
ATOM 3367 O O . ASN B 1 161 ? -12.782 -29.388 15.385 1.00 32.51 161 ASN B O 1
ATOM 3372 N N . GLY B 1 162 ? -13.941 -27.706 14.406 1.00 27.80 162 GLY B N 1
ATOM 3373 C CA . GLY B 1 162 ? -15.081 -28.528 14.056 1.00 29.73 162 GLY B CA 1
ATOM 3374 C C . GLY B 1 162 ? -14.743 -29.749 13.217 1.00 31.47 162 GLY B C 1
ATOM 3375 O O . GLY B 1 162 ? -15.422 -30.769 13.283 1.00 29.35 162 GLY B O 1
ATOM 3376 N N . ILE B 1 163 ? -13.689 -29.645 12.422 1.00 30.60 163 ILE B N 1
ATOM 3377 C CA . ILE B 1 163 ? -13.288 -30.755 11.587 1.00 30.85 163 ILE B CA 1
ATOM 3378 C C . ILE B 1 163 ? -12.784 -31.891 12.467 1.00 30.06 163 ILE B C 1
ATOM 3379 O O . ILE B 1 163 ? -12.971 -33.055 12.138 1.00 30.83 163 ILE B O 1
ATOM 3384 N N . ASP B 1 164 ? -12.170 -31.545 13.594 1.00 27.86 164 ASP B N 1
ATOM 3385 C CA . ASP B 1 164 ? -11.663 -32.539 14.521 1.00 28.97 164 ASP B CA 1
ATOM 3386 C C . ASP B 1 164 ? -12.775 -33.039 15.448 1.00 29.18 164 ASP B C 1
ATOM 3387 O O . ASP B 1 164 ? -12.782 -34.208 15.835 1.00 28.77 164 ASP B O 1
ATOM 3392 N N . SER B 1 165 ? -13.700 -32.149 15.807 1.00 28.38 165 SER B N 1
ATOM 3393 C CA . SER B 1 165 ? -14.791 -32.502 16.718 1.00 29.11 165 SER B CA 1
ATOM 3394 C C . SER B 1 165 ? -15.888 -33.358 16.096 1.00 29.33 165 SER B C 1
ATOM 3395 O O . SER B 1 165 ? -16.656 -33.994 16.821 1.00 28.60 165 SER B O 1
ATOM 3398 N N . ILE B 1 166 ? -15.982 -33.392 14.766 1.00 27.30 166 ILE B N 1
ATOM 3399 C CA . ILE B 1 166 ? -17.009 -34.228 14.132 1.00 28.91 166 ILE B CA 1
ATOM 3400 C C . ILE B 1 166 ? -16.579 -35.704 14.097 1.00 28.27 166 ILE B C 1
ATOM 3401 O O . ILE B 1 166 ? -17.370 -36.597 13.804 1.00 29.43 166 ILE B O 1
ATOM 3406 N N . ALA B 1 167 ? -15.306 -35.944 14.380 1.00 28.63 167 ALA B N 1
ATOM 3407 C CA . ALA B 1 167 ? -14.755 -37.290 14.478 1.00 28.44 167 ALA B CA 1
ATOM 3408 C C . ALA B 1 167 ? -14.750 -38.201 13.250 1.00 28.60 167 ALA B C 1
ATOM 3409 O O . ALA B 1 167 ? -14.643 -39.414 13.387 1.00 28.00 167 ALA B O 1
ATOM 3411 N N . TYR B 1 168 ? -14.850 -37.650 12.053 1.00 28.43 168 TYR B N 1
ATOM 3412 C CA . TYR B 1 168 ? -14.853 -38.507 10.871 1.00 28.87 168 TYR B CA 1
ATOM 3413 C C . TYR B 1 168 ? -13.509 -39.199 10.698 1.00 29.21 168 TYR B C 1
ATOM 3414 O O . TYR B 1 168 ? -13.435 -40.311 10.189 1.00 29.94 168 TYR B O 1
ATOM 3423 N N . ALA B 1 169 ? -12.441 -38.551 11.150 1.00 29.28 169 ALA B N 1
ATOM 3424 C CA . ALA B 1 169 ? -11.117 -39.138 11.054 1.00 28.83 169 ALA B CA 1
ATOM 3425 C C . ALA B 1 169 ? -11.126 -40.434 11.863 1.00 28.34 169 ALA B C 1
ATOM 3426 O O . ALA B 1 169 ? -10.666 -41.491 11.396 1.00 28.38 169 ALA B O 1
ATOM 3428 N N . ASN B 1 170 ? -11.683 -40.354 13.069 1.00 27.20 170 ASN B N 1
ATOM 3429 C CA . ASN B 1 170 ? -11.776 -41.508 13.962 1.00 25.27 170 ASN B CA 1
ATOM 3430 C C . ASN B 1 170 ? -12.589 -42.635 13.314 1.00 26.30 170 ASN B C 1
ATOM 3431 O O . ASN B 1 170 ? -12.221 -43.804 13.429 1.00 25.24 170 ASN B O 1
ATOM 3436 N N . VAL B 1 171 ? -13.698 -42.277 12.660 1.00 26.25 171 VAL B N 1
ATOM 3437 C CA . VAL B 1 171 ? -14.549 -43.266 12.013 1.00 27.37 171 VAL B CA 1
ATOM 3438 C C . VAL B 1 171 ? -13.773 -44.016 10.937 1.00 26.66 171 VAL B C 1
ATOM 3439 O O . VAL B 1 171 ? -13.730 -45.237 10.940 1.00 28.26 171 VAL B O 1
ATOM 3443 N N . PHE B 1 172 ? -13.189 -43.278 10.002 1.00 28.07 172 PHE B N 1
ATOM 3444 C CA . PHE B 1 172 ? -12.386 -43.884 8.936 1.00 29.24 172 PHE B CA 1
ATOM 3445 C C . PHE B 1 172 ? -11.274 -44.768 9.506 1.00 27.96 172 PHE B C 1
ATOM 3446 O O . PHE B 1 172 ? -11.036 -45.890 9.048 1.00 27.71 172 PHE B O 1
ATOM 3454 N N . CYS B 1 173 ? -10.584 -44.258 10.515 1.00 27.06 173 CYS B N 1
ATOM 3455 C CA . CYS B 1 173 ? -9.511 -45.026 11.109 1.00 26.20 173 CYS B CA 1
ATOM 3456 C C . CYS B 1 173 ? -9.997 -46.338 11.721 1.00 28.04 173 CYS B C 1
ATOM 3457 O O . CYS B 1 173 ? -9.346 -47.393 11.584 1.00 26.62 173 CYS B O 1
ATOM 3460 N N . CYS B 1 174 ? -11.130 -46.285 12.415 1.00 24.89 174 CYS B N 1
ATOM 3461 C CA . CYS B 1 174 ? -11.651 -47.493 13.049 1.00 26.91 174 CYS B CA 1
ATOM 3462 C C . CYS B 1 174 ? -12.017 -48.521 11.972 1.00 25.73 174 CYS B C 1
ATOM 3463 O O . CYS B 1 174 ? -11.789 -49.720 12.154 1.00 25.87 174 CYS B O 1
ATOM 3466 N N . LEU B 1 175 ? -12.579 -48.035 10.867 1.00 26.22 175 LEU B N 1
ATOM 3467 C CA . LEU B 1 175 ? -12.970 -48.907 9.752 1.00 28.45 175 LEU B CA 1
ATOM 3468 C C . LEU B 1 175 ? -11.740 -49.592 9.171 1.00 28.89 175 LEU B C 1
ATOM 3469 O O . LEU B 1 175 ? -11.742 -50.799 8.959 1.00 31.11 175 LEU B O 1
ATOM 3474 N N . SER B 1 176 ? -10.690 -48.815 8.921 1.00 30.58 176 SER B N 1
ATOM 3475 C CA . SER B 1 176 ? -9.432 -49.365 8.403 1.00 32.41 176 SER B CA 1
ATOM 3476 C C . SER B 1 176 ? -8.869 -50.403 9.384 1.00 32.73 176 SER B C 1
ATOM 3477 O O . SER B 1 176 ? -8.407 -51.473 8.989 1.00 33.33 176 SER B O 1
ATOM 3480 N N . LEU B 1 177 ? -8.914 -50.083 10.673 1.00 31.39 177 LEU B N 1
ATOM 3481 C CA . LEU B 1 177 ? -8.400 -50.976 11.700 1.00 31.04 177 LEU B CA 1
ATOM 3482 C C . LEU B 1 177 ? -9.088 -52.342 11.728 1.00 32.02 177 LEU B C 1
ATOM 3483 O O . LEU B 1 177 ? -8.442 -53.375 11.905 1.00 32.01 177 LEU B O 1
ATOM 3488 N N . LEU B 1 178 ? -10.406 -52.348 11.558 1.00 30.87 178 LEU B N 1
ATOM 3489 C CA . LEU B 1 178 ? -11.153 -53.594 11.608 1.00 33.10 178 LEU B CA 1
ATOM 3490 C C . LEU B 1 178 ? -11.195 -54.366 10.299 1.00 33.55 178 LEU B C 1
ATOM 3491 O O . LEU B 1 178 ? -11.266 -55.588 10.295 1.00 34.29 178 LEU B O 1
ATOM 3496 N N . TRP B 1 179 ? -11.133 -53.654 9.187 1.00 36.41 179 TRP B N 1
ATOM 3497 C CA . TRP B 1 179 ? -11.215 -54.304 7.891 1.00 38.50 179 TRP B CA 1
ATOM 3498 C C . TRP B 1 179 ? -9.978 -54.160 7.007 1.00 39.04 179 TRP B C 1
ATOM 3499 O O . TRP B 1 179 ? -10.034 -54.423 5.806 1.00 40.18 179 TRP B O 1
ATOM 3510 N N . GLY B 1 180 ? -8.871 -53.752 7.623 1.00 38.68 180 GLY B N 1
ATOM 3511 C CA . GLY B 1 180 ? -7.604 -53.590 6.928 1.00 39.11 180 GLY B CA 1
ATOM 3512 C C . GLY B 1 180 ? -7.677 -52.816 5.634 1.00 39.64 180 GLY B C 1
ATOM 3513 O O . GLY B 1 180 ? -7.349 -53.348 4.574 1.00 41.16 180 GLY B O 1
ATOM 3514 N N . LEU B 1 181 ? -8.060 -51.547 5.723 1.00 38.15 181 LEU B N 1
ATOM 3515 C CA . LEU B 1 181 ? -8.217 -50.711 4.546 1.00 36.50 181 LEU B CA 1
ATOM 3516 C C . LEU B 1 181 ? -7.012 -49.841 4.200 1.00 37.06 181 LEU B C 1
ATOM 3517 O O . LEU B 1 181 ? -7.092 -48.975 3.326 1.00 35.23 181 LEU B O 1
ATOM 3522 N N . ASP B 1 182 ? -5.905 -50.087 4.896 1.00 36.64 182 ASP B N 1
ATOM 3523 C CA . ASP B 1 182 ? -4.635 -49.387 4.679 1.00 38.66 182 ASP B CA 1
ATOM 3524 C C . ASP B 1 182 ? -4.673 -47.855 4.719 1.00 38.70 182 ASP B C 1
ATOM 3525 O O . ASP B 1 182 ? -4.038 -47.180 3.903 1.00 37.82 182 ASP B O 1
ATOM 3530 N N . MET B 1 183 ? -5.401 -47.293 5.674 1.00 37.81 183 MET B N 1
ATOM 3531 C CA . MET B 1 183 ? -5.459 -45.839 5.764 1.00 37.87 183 MET B CA 1
ATOM 3532 C C . MET B 1 183 ? -4.085 -45.320 6.179 1.00 38.22 183 MET B C 1
ATOM 3533 O O . MET B 1 183 ? -3.707 -44.195 5.858 1.00 36.87 183 MET B O 1
ATOM 3538 N N . ALA B 1 184 ? -3.332 -46.155 6.887 1.00 40.59 184 ALA B N 1
ATOM 3539 C CA . ALA B 1 184 ? -2.017 -45.753 7.357 1.00 43.61 184 ALA B CA 1
ATOM 3540 C C . ALA B 1 184 ? -1.104 -45.323 6.218 1.00 43.50 184 ALA B C 1
ATOM 3541 O O . ALA B 1 184 ? -0.267 -44.443 6.398 1.00 44.92 184 ALA B O 1
ATOM 3543 N N . THR B 1 185 ? -1.249 -45.930 5.045 1.00 45.99 185 THR B N 1
ATOM 3544 C CA . THR B 1 185 ? -0.399 -45.536 3.927 1.00 46.44 185 THR B CA 1
ATOM 3545 C C . THR B 1 185 ? -1.115 -44.502 3.071 1.00 47.00 185 THR B C 1
ATOM 3546 O O . THR B 1 185 ? -0.474 -43.651 2.455 1.00 46.81 185 THR B O 1
ATOM 3550 N N . LEU B 1 186 ? -2.443 -44.580 3.030 1.00 46.56 186 LEU B N 1
ATOM 3551 C CA . LEU B 1 186 ? -3.243 -43.632 2.256 1.00 46.99 186 LEU B CA 1
ATOM 3552 C C . LEU B 1 186 ? -3.200 -42.194 2.782 1.00 48.06 186 LEU B C 1
ATOM 3553 O O . LEU B 1 186 ? -3.234 -41.251 1.996 1.00 48.61 186 LEU B O 1
ATOM 3558 N N . ARG B 1 187 ? -3.146 -42.014 4.099 1.00 47.53 187 ARG B N 1
ATOM 3559 C CA . ARG B 1 187 ? -3.118 -40.658 4.639 1.00 50.31 187 ARG B CA 1
ATOM 3560 C C . ARG B 1 187 ? -1.856 -39.913 4.213 1.00 49.98 187 ARG B C 1
ATOM 3561 O O . ARG B 1 187 ? -1.727 -38.719 4.451 1.00 50.51 187 ARG B O 1
ATOM 3569 N N . ALA B 1 188 ? -0.936 -40.626 3.569 1.00 50.87 188 ALA B N 1
ATOM 3570 C CA . ALA B 1 188 ? 0.301 -40.028 3.082 1.00 51.30 188 ALA B CA 1
ATOM 3571 C C . ALA B 1 188 ? 0.011 -39.314 1.762 1.00 51.68 188 ALA B C 1
ATOM 3572 O O . ALA B 1 188 ? 0.824 -38.528 1.272 1.00 52.65 188 ALA B O 1
ATOM 3574 N N . ARG B 1 189 ? -1.151 -39.604 1.187 1.00 51.76 189 ARG B N 1
ATOM 3575 C CA . ARG B 1 189 ? -1.579 -38.979 -0.060 1.00 52.10 189 ARG B CA 1
ATOM 3576 C C . ARG B 1 189 ? -2.171 -37.614 0.279 1.00 52.26 189 ARG B C 1
ATOM 3577 O O . ARG B 1 189 ? -3.058 -37.513 1.129 1.00 51.68 189 ARG B O 1
ATOM 3585 N N . PRO B 1 190 ? -1.689 -36.542 -0.374 1.00 52.55 190 PRO B N 1
ATOM 3586 C CA . PRO B 1 190 ? -2.215 -35.201 -0.092 1.00 51.68 190 PRO B CA 1
ATOM 3587 C C . PRO B 1 190 ? -3.678 -35.026 -0.477 1.00 50.61 190 PRO B C 1
ATOM 3588 O O . PRO B 1 190 ? -4.407 -34.251 0.148 1.00 51.31 190 PRO B O 1
ATOM 3592 N N . ALA B 1 191 ? -4.110 -35.733 -1.513 1.00 48.44 191 ALA B N 1
ATOM 3593 C CA . ALA B 1 191 ? -5.494 -35.612 -1.936 1.00 46.00 191 ALA B CA 1
ATOM 3594 C C . ALA B 1 191 ? -6.412 -36.353 -0.966 1.00 44.66 191 ALA B C 1
ATOM 3595 O O . ALA B 1 191 ? -7.563 -35.977 -0.805 1.00 45.70 191 ALA B O 1
ATOM 3597 N N . PHE B 1 192 ? -5.909 -37.401 -0.317 1.00 43.85 192 PHE B N 1
ATOM 3598 C CA . PHE B 1 192 ? -6.732 -38.148 0.630 1.00 43.14 192 PHE B CA 1
ATOM 3599 C C . PHE B 1 192 ? -6.945 -37.309 1.889 1.00 42.59 192 PHE B C 1
ATOM 3600 O O . PHE B 1 192 ? -8.021 -37.340 2.488 1.00 39.38 192 PHE B O 1
ATOM 3608 N N . ARG B 1 193 ? -5.907 -36.567 2.279 1.00 42.67 193 ARG B N 1
ATOM 3609 C CA . ARG B 1 193 ? -5.959 -35.698 3.454 1.00 43.54 193 ARG B CA 1
ATOM 3610 C C . ARG B 1 193 ? -6.923 -34.551 3.197 1.00 43.11 193 ARG B C 1
ATOM 3611 O O . ARG B 1 193 ? -7.703 -34.159 4.064 1.00 43.72 193 ARG B O 1
ATOM 3619 N N . GLN B 1 194 ? -6.860 -34.023 1.984 1.00 42.25 194 GLN B N 1
ATOM 3620 C CA . GLN B 1 194 ? -7.713 -32.925 1.575 1.00 41.77 194 GLN B CA 1
ATOM 3621 C C . GLN B 1 194 ? -9.206 -33.283 1.615 1.00 41.47 194 GLN B C 1
ATOM 3622 O O . GLN B 1 194 ? -10.024 -32.483 2.069 1.00 38.85 194 GLN B O 1
ATOM 3628 N N . VAL B 1 195 ? -9.565 -34.478 1.147 1.00 40.81 195 VAL B N 1
ATOM 3629 C CA . VAL B 1 195 ? -10.977 -34.865 1.147 1.00 40.49 195 VAL B CA 1
ATOM 3630 C C . VAL B 1 195 ? -11.476 -35.208 2.537 1.00 38.89 195 VAL B C 1
ATOM 3631 O O . VAL B 1 195 ? -12.647 -34.990 2.843 1.00 38.80 195 VAL B O 1
ATOM 3635 N N . LEU B 1 196 ? -10.598 -35.759 3.368 1.00 37.98 196 LEU B N 1
ATOM 3636 C CA . LEU B 1 196 ? -10.996 -36.091 4.723 1.00 38.77 196 LEU B CA 1
ATOM 3637 C C . LEU B 1 196 ? -11.392 -34.776 5.378 1.00 37.61 196 LEU B C 1
ATOM 3638 O O . LEU B 1 196 ? -12.387 -34.713 6.099 1.00 36.65 196 LEU B O 1
ATOM 3643 N N . ARG B 1 197 ? -10.620 -33.721 5.115 1.00 36.61 197 ARG B N 1
ATOM 3644 C CA . ARG B 1 197 ? -10.943 -32.418 5.666 1.00 35.21 197 ARG B CA 1
ATOM 3645 C C . ARG B 1 197 ? -12.266 -31.894 5.096 1.00 34.08 197 ARG B C 1
ATOM 3646 O O . ARG B 1 197 ? -13.077 -31.319 5.822 1.00 30.97 197 ARG B O 1
ATOM 3654 N N . LEU B 1 198 ? -12.510 -32.118 3.811 1.00 32.33 198 LEU B N 1
ATOM 3655 C CA . LEU B 1 198 ? -13.754 -31.642 3.213 1.00 31.68 198 LEU B CA 1
ATOM 3656 C C . LEU B 1 198 ? -14.967 -32.396 3.762 1.00 31.70 198 LEU B C 1
ATOM 3657 O O . LEU B 1 198 ? -15.986 -31.789 4.094 1.00 30.70 198 LEU B O 1
ATOM 3662 N N . ILE B 1 199 ? -14.857 -33.714 3.870 1.00 31.80 199 ILE B N 1
ATOM 3663 C CA . ILE B 1 199 ? -15.961 -34.508 4.369 1.00 32.95 199 ILE B CA 1
ATOM 3664 C C . ILE B 1 199 ? -16.243 -34.151 5.841 1.00 33.85 199 ILE B C 1
ATOM 3665 O O . ILE B 1 199 ? -17.401 -34.106 6.256 1.00 35.53 199 ILE B O 1
ATOM 3670 N N . SER B 1 200 ? -15.201 -33.861 6.618 1.00 30.95 200 SER B N 1
ATOM 3671 C CA . SER B 1 200 ? -15.395 -33.487 8.014 1.00 31.31 200 SER B CA 1
ATOM 3672 C C . SER B 1 200 ? -16.091 -32.117 8.112 1.00 33.31 200 SER B C 1
ATOM 3673 O O . SER B 1 200 ? -16.982 -31.928 8.945 1.00 33.27 200 SER B O 1
ATOM 3676 N N . ALA B 1 201 ? -15.696 -31.161 7.269 1.00 31.79 201 ALA B N 1
ATOM 3677 C CA . ALA B 1 201 ? -16.337 -29.840 7.294 1.00 32.88 201 ALA B CA 1
ATOM 3678 C C . ALA B 1 201 ? -17.820 -29.984 6.926 1.00 32.41 201 ALA B C 1
ATOM 3679 O O . ALA B 1 201 ? -18.689 -29.301 7.478 1.00 32.72 201 ALA B O 1
ATOM 3681 N N . ILE B 1 202 ? -18.101 -30.870 5.980 1.00 32.77 202 ILE B N 1
ATOM 3682 C CA . ILE B 1 202 ? -19.473 -31.161 5.549 1.00 32.37 202 ILE B CA 1
ATOM 3683 C C . ILE B 1 202 ? -20.264 -31.725 6.751 1.00 35.00 202 ILE B C 1
ATOM 3684 O O . ILE B 1 202 ? -21.377 -31.281 7.060 1.00 34.54 202 ILE B O 1
ATOM 3689 N N . GLY B 1 203 ? -19.670 -32.698 7.438 1.00 34.38 203 GLY B N 1
ATOM 3690 C CA . GLY B 1 203 ? -20.340 -33.286 8.582 1.00 37.01 203 GLY B CA 1
ATOM 3691 C C . GLY B 1 203 ? -20.606 -32.262 9.675 1.00 37.96 203 GLY B C 1
ATOM 3692 O O . GLY B 1 203 ? -21.712 -32.222 10.238 1.00 37.85 203 GLY B O 1
ATOM 3693 N N . ARG B 1 204 ? -19.604 -31.436 9.984 1.00 37.67 204 ARG B N 1
ATOM 3694 C CA . ARG B 1 204 ? -19.780 -30.424 11.017 1.00 37.94 204 ARG B CA 1
ATOM 3695 C C . ARG B 1 204 ? -20.907 -29.449 10.682 1.00 38.39 204 ARG B C 1
ATOM 3696 O O . ARG B 1 204 ? -21.738 -29.146 11.541 1.00 37.62 204 ARG B O 1
ATOM 3704 N N . LEU B 1 205 ? -20.935 -28.960 9.443 1.00 38.11 205 LEU B N 1
ATOM 3705 C CA . LEU B 1 205 ? -21.969 -28.019 9.014 1.00 39.12 205 LEU B CA 1
ATOM 3706 C C . LEU B 1 205 ? -23.357 -28.651 9.073 1.00 40.48 205 LEU B C 1
ATOM 3707 O O . LEU B 1 205 ? -24.314 -28.011 9.514 1.00 40.62 205 LEU B O 1
ATOM 3712 N N . GLN B 1 206 ? -23.464 -29.898 8.623 1.00 40.67 206 GLN B N 1
ATOM 3713 C CA . GLN B 1 206 ? -24.735 -30.618 8.638 1.00 43.69 206 GLN B CA 1
ATOM 3714 C C . GLN B 1 206 ? -25.241 -30.766 10.072 1.00 43.42 206 GLN B C 1
ATOM 3715 O O . GLN B 1 206 ? -26.394 -30.474 10.362 1.00 45.41 206 GLN B O 1
ATOM 3721 N N . ASN B 1 207 ? -24.380 -31.237 10.965 1.00 44.30 207 ASN B N 1
ATOM 3722 C CA . ASN B 1 207 ? -24.762 -31.411 12.365 1.00 44.98 207 ASN B CA 1
ATOM 3723 C C . ASN B 1 207 ? -25.273 -30.070 12.898 1.00 46.46 207 ASN B C 1
ATOM 3724 O O . ASN B 1 207 ? -26.374 -29.979 13.443 1.00 45.54 207 ASN B O 1
ATOM 3729 N N . ASP B 1 208 ? -24.460 -29.035 12.718 1.00 45.97 208 ASP B N 1
ATOM 3730 C CA . ASP B 1 208 ? -24.778 -27.685 13.173 1.00 47.85 208 ASP B CA 1
ATOM 3731 C C . ASP B 1 208 ? -26.030 -27.045 12.572 1.00 49.72 208 ASP B C 1
ATOM 3732 O O . ASP B 1 208 ? -26.631 -26.174 13.195 1.00 51.25 208 ASP B O 1
ATOM 3737 N N . LEU B 1 209 ? -26.422 -27.457 11.370 1.00 51.78 209 LEU B N 1
ATOM 3738 C CA . LEU B 1 209 ? -27.609 -26.888 10.736 1.00 53.23 209 LEU B CA 1
ATOM 3739 C C . LEU B 1 209 ? -28.877 -27.619 11.167 1.00 55.40 209 LEU B C 1
ATOM 3740 O O . LEU B 1 209 ? -29.894 -27.593 10.472 1.00 55.91 209 LEU B O 1
ATOM 3745 N N . HIS B 1 210 ? -28.802 -28.261 12.329 1.00 57.63 210 HIS B N 1
ATOM 3746 C CA . HIS B 1 210 ? -29.929 -28.998 12.897 1.00 59.17 210 HIS B CA 1
ATOM 3747 C C . HIS B 1 210 ? -29.973 -28.841 14.413 1.00 58.85 210 HIS B C 1
ATOM 3748 O O . HIS B 1 210 ? -28.946 -28.933 15.085 1.00 58.88 210 HIS B O 1
ATOM 3755 N N . ASN B 1 223 ? -21.449 -24.057 18.283 1.00 55.11 223 ASN B N 1
ATOM 3756 C CA . ASN B 1 223 ? -22.328 -24.185 17.127 1.00 55.71 223 ASN B CA 1
ATOM 3757 C C . ASN B 1 223 ? -22.071 -23.034 16.153 1.00 55.66 223 ASN B C 1
ATOM 3758 O O . ASN B 1 223 ? -21.871 -21.896 16.574 1.00 55.25 223 ASN B O 1
ATOM 3763 N N . ALA B 1 224 ? -22.092 -23.336 14.856 1.00 55.59 224 ALA B N 1
ATOM 3764 C CA . ALA B 1 224 ? -21.840 -22.335 13.820 1.00 55.32 224 ALA B CA 1
ATOM 3765 C C . ALA B 1 224 ? -22.926 -21.273 13.680 1.00 55.23 224 ALA B C 1
ATOM 3766 O O . ALA B 1 224 ? -22.630 -20.078 13.676 1.00 54.39 224 ALA B O 1
ATOM 3768 N N . VAL B 1 225 ? -24.176 -21.711 13.546 1.00 55.34 225 VAL B N 1
ATOM 3769 C CA . VAL B 1 225 ? -25.301 -20.790 13.384 1.00 56.01 225 VAL B CA 1
ATOM 3770 C C . VAL B 1 225 ? -25.333 -19.749 14.502 1.00 55.54 225 VAL B C 1
ATOM 3771 O O . VAL B 1 225 ? -25.320 -18.543 14.252 1.00 55.02 225 VAL B O 1
ATOM 3775 N N . ILE B 1 226 ? -25.374 -20.230 15.736 1.00 55.66 226 ILE B N 1
ATOM 3776 C CA . ILE B 1 226 ? -25.408 -19.358 16.894 1.00 55.98 226 ILE B CA 1
ATOM 3777 C C . ILE B 1 226 ? -24.151 -18.499 16.958 1.00 56.75 226 ILE B C 1
ATOM 3778 O O . ILE B 1 226 ? -24.202 -17.342 17.369 1.00 56.28 226 ILE B O 1
ATOM 3783 N N . LEU B 1 227 ? -23.023 -19.068 16.543 1.00 57.06 227 LEU B N 1
ATOM 3784 C CA . LEU B 1 227 ? -21.762 -18.337 16.540 1.00 56.16 227 LEU B CA 1
ATOM 3785 C C . LEU B 1 227 ? -21.897 -17.112 15.655 1.00 55.38 227 LEU B C 1
ATOM 3786 O O . LEU B 1 227 ? -21.658 -15.987 16.086 1.00 54.38 227 LEU B O 1
ATOM 3791 N N . LEU B 1 228 ? -22.289 -17.349 14.409 1.00 54.77 228 LEU B N 1
ATOM 3792 C CA . LEU B 1 228 ? -22.446 -16.284 13.432 1.00 55.49 228 LEU B CA 1
ATOM 3793 C C . LEU B 1 228 ? -23.570 -15.287 13.734 1.00 56.26 228 LEU B C 1
ATOM 3794 O O . LEU B 1 228 ? -23.382 -14.085 13.570 1.00 56.57 228 LEU B O 1
ATOM 3799 N N . LEU B 1 229 ? -24.730 -15.758 14.177 1.00 58.07 229 LEU B N 1
ATOM 3800 C CA . LEU B 1 229 ? -25.815 -14.823 14.476 1.00 59.62 229 LEU B CA 1
ATOM 3801 C C . LEU B 1 229 ? -25.496 -13.927 15.666 1.00 60.94 229 LEU B C 1
ATOM 3802 O O . LEU B 1 229 ? -25.953 -12.788 15.727 1.00 61.68 229 LEU B O 1
ATOM 3807 N N . GLN B 1 230 ? -24.706 -14.431 16.608 1.00 63.05 230 GLN B N 1
ATOM 3808 C CA . GLN B 1 230 ? -24.342 -13.634 17.770 1.00 65.60 230 GLN B CA 1
ATOM 3809 C C . GLN B 1 230 ? -23.245 -12.620 17.475 1.00 67.07 230 GLN B C 1
ATOM 3810 O O . GLN B 1 230 ? -23.048 -11.679 18.240 1.00 67.69 230 GLN B O 1
ATOM 3816 N N . ARG B 1 231 ? -22.523 -12.815 16.375 1.00 68.26 231 ARG B N 1
ATOM 3817 C CA . ARG B 1 231 ? -21.468 -11.879 15.996 1.00 68.79 231 ARG B CA 1
ATOM 3818 C C . ARG B 1 231 ? -21.950 -10.985 14.861 1.00 68.09 231 ARG B C 1
ATOM 3819 O O . ARG B 1 231 ? -21.550 -9.826 14.761 1.00 68.30 231 ARG B O 1
ATOM 3827 N N . TYR B 1 232 ? -22.822 -11.524 14.013 1.00 67.16 232 TYR B N 1
ATOM 3828 C CA . TYR B 1 232 ? -23.325 -10.786 12.859 1.00 65.94 232 TYR B CA 1
ATOM 3829 C C . TYR B 1 232 ? -24.845 -10.889 12.699 1.00 64.83 232 TYR B C 1
ATOM 3830 O O . TYR B 1 232 ? -25.334 -11.547 11.782 1.00 64.61 232 TYR B O 1
ATOM 3839 N N . PRO B 1 233 ? -25.609 -10.225 13.583 1.00 64.23 233 PRO B N 1
ATOM 3840 C CA . PRO B 1 233 ? -27.076 -10.225 13.568 1.00 63.13 233 PRO B CA 1
ATOM 3841 C C . PRO B 1 233 ? -27.763 -9.870 12.247 1.00 62.14 233 PRO B C 1
ATOM 3842 O O . PRO B 1 233 ? -28.870 -10.333 11.986 1.00 63.10 233 PRO B O 1
ATOM 3846 N N . ALA B 1 234 ? -27.124 -9.058 11.413 1.00 60.88 234 ALA B N 1
ATOM 3847 C CA . ALA B 1 234 ? -27.736 -8.672 10.142 1.00 59.83 234 ALA B CA 1
ATOM 3848 C C . ALA B 1 234 ? -27.405 -9.647 9.017 1.00 58.68 234 ALA B C 1
ATOM 3849 O O . ALA B 1 234 ? -27.911 -9.525 7.896 1.00 58.49 234 ALA B O 1
ATOM 3851 N N . MET B 1 235 ? -26.564 -10.622 9.332 1.00 57.03 235 MET B N 1
ATOM 3852 C CA . MET B 1 235 ? -26.126 -11.623 8.369 1.00 54.99 235 MET B CA 1
ATOM 3853 C C . MET B 1 235 ? -27.106 -12.775 8.188 1.00 53.29 235 MET B C 1
ATOM 3854 O O . MET B 1 235 ? -27.563 -13.362 9.160 1.00 51.50 235 MET B O 1
ATOM 3859 N N . PRO B 1 236 ? -27.463 -13.097 6.935 1.00 52.88 236 PRO B N 1
ATOM 3860 C CA . PRO B 1 236 ? -28.389 -14.211 6.721 1.00 53.20 236 PRO B CA 1
ATOM 3861 C C . PRO B 1 236 ? -27.576 -15.488 6.935 1.00 53.68 236 PRO B C 1
ATOM 3862 O O . PRO B 1 236 ? -27.314 -16.246 6.001 1.00 54.69 236 PRO B O 1
ATOM 3866 N N . VAL B 1 237 ? -27.170 -15.687 8.185 1.00 53.68 237 VAL B N 1
ATOM 3867 C CA . VAL B 1 237 ? -26.356 -16.815 8.616 1.00 54.96 237 VAL B CA 1
ATOM 3868 C C . VAL B 1 237 ? -26.738 -18.190 8.106 1.00 55.65 237 VAL B C 1
ATOM 3869 O O . VAL B 1 237 ? -25.905 -18.889 7.527 1.00 55.97 237 VAL B O 1
ATOM 3873 N N . VAL B 1 238 ? -27.979 -18.597 8.342 1.00 55.53 238 VAL B N 1
ATOM 3874 C CA . VAL B 1 238 ? -28.411 -19.918 7.905 1.00 55.77 238 VAL B CA 1
ATOM 3875 C C . VAL B 1 238 ? -28.319 -20.069 6.388 1.00 55.32 238 VAL B C 1
ATOM 3876 O O . VAL B 1 238 ? -28.150 -21.173 5.882 1.00 55.21 238 VAL B O 1
ATOM 3880 N N . GLU B 1 239 ? -28.420 -18.966 5.658 1.00 55.30 239 GLU B N 1
ATOM 3881 C CA . GLU B 1 239 ? -28.305 -19.044 4.206 1.00 55.48 239 GLU B CA 1
ATOM 3882 C C . GLU B 1 239 ? -26.830 -19.232 3.844 1.00 54.01 239 GLU B C 1
ATOM 3883 O O . GLU B 1 239 ? -26.483 -20.036 2.982 1.00 53.75 239 GLU B O 1
ATOM 3889 N N . PHE B 1 240 ? -25.973 -18.475 4.518 1.00 52.29 240 PHE B N 1
ATOM 3890 C CA . PHE B 1 240 ? -24.531 -18.534 4.309 1.00 52.22 240 PHE B CA 1
ATOM 3891 C C . PHE B 1 240 ? -23.986 -19.934 4.605 1.00 50.97 240 PHE B C 1
ATOM 3892 O O . PHE B 1 240 ? -23.220 -20.501 3.816 1.00 51.12 240 PHE B O 1
ATOM 3900 N N . LEU B 1 241 ? -24.383 -20.488 5.746 1.00 50.15 241 LEU B N 1
ATOM 3901 C CA . LEU B 1 241 ? -23.911 -21.805 6.136 1.00 49.06 241 LEU B CA 1
ATOM 3902 C C . LEU B 1 241 ? -24.378 -22.871 5.166 1.00 49.40 241 LEU B C 1
ATOM 3903 O O . LEU B 1 241 ? -23.652 -23.828 4.882 1.00 50.29 241 LEU B O 1
ATOM 3908 N N . ASN B 1 242 ? -25.585 -22.701 4.644 1.00 48.31 242 ASN B N 1
ATOM 3909 C CA . ASN B 1 242 ? -26.122 -23.650 3.688 1.00 47.69 242 ASN B CA 1
ATOM 3910 C C . ASN B 1 242 ? -25.338 -23.554 2.381 1.00 46.88 242 ASN B C 1
ATOM 3911 O O . ASN B 1 242 ? -25.123 -24.558 1.704 1.00 46.54 242 ASN B O 1
ATOM 3916 N N . ASP B 1 243 ? -24.906 -22.346 2.030 1.00 45.90 243 ASP B N 1
ATOM 3917 C CA . ASP B 1 243 ? -24.122 -22.163 0.810 1.00 44.80 243 ASP B CA 1
ATOM 3918 C C . ASP B 1 243 ? -22.738 -22.755 1.021 1.00 42.33 243 ASP B C 1
ATOM 3919 O O . ASP B 1 243 ? -22.146 -23.298 0.096 1.00 42.61 243 ASP B O 1
ATOM 3924 N N . GLU B 1 244 ? -22.226 -22.645 2.243 1.00 41.80 244 GLU B N 1
ATOM 3925 C CA . GLU B 1 244 ? -20.917 -23.207 2.565 1.00 40.53 244 GLU B CA 1
ATOM 3926 C C . GLU B 1 244 ? -20.961 -24.727 2.443 1.00 40.95 244 GLU B C 1
ATOM 3927 O O . GLU B 1 244 ? -20.021 -25.345 1.942 1.00 40.90 244 GLU B O 1
ATOM 3933 N N . LEU B 1 245 ? -22.062 -25.326 2.891 1.00 40.64 245 LEU B N 1
ATOM 3934 C CA . LEU B 1 245 ? -22.210 -26.778 2.839 1.00 39.68 245 LEU B CA 1
ATOM 3935 C C . LEU B 1 245 ? -22.278 -27.242 1.394 1.00 39.28 245 LEU B C 1
ATOM 3936 O O . LEU B 1 245 ? -21.715 -28.274 1.035 1.00 38.91 245 LEU B O 1
ATOM 3941 N N . ALA B 1 246 ? -22.985 -26.476 0.572 1.00 38.97 246 ALA B N 1
ATOM 3942 C CA . ALA B 1 246 ? -23.110 -26.786 -0.844 1.00 39.21 246 ALA B CA 1
ATOM 3943 C C . ALA B 1 246 ? -21.725 -26.671 -1.486 1.00 37.88 246 ALA B C 1
ATOM 3944 O O . ALA B 1 246 ? -21.323 -27.509 -2.301 1.00 37.23 246 ALA B O 1
ATOM 3946 N N . GLY B 1 247 ? -21.007 -25.620 -1.098 1.00 36.59 247 GLY B N 1
ATOM 3947 C CA . GLY B 1 247 ? -19.679 -25.368 -1.621 1.00 36.29 247 GLY B CA 1
ATOM 3948 C C . GLY B 1 247 ? -18.689 -26.465 -1.304 1.00 35.11 247 GLY B C 1
ATOM 3949 O O . GLY B 1 247 ? -17.974 -26.921 -2.186 1.00 33.72 247 GLY B O 1
ATOM 3950 N N . HIS B 1 248 ? -18.628 -26.885 -0.040 1.00 35.48 248 HIS B N 1
ATOM 3951 C CA . HIS B 1 248 ? -17.716 -27.953 0.329 1.00 34.23 248 HIS B CA 1
ATOM 3952 C C . HIS B 1 248 ? -18.129 -29.201 -0.422 1.00 34.26 248 HIS B C 1
ATOM 3953 O O . HIS B 1 248 ? -17.288 -29.995 -0.848 1.00 33.93 248 HIS B O 1
ATOM 3960 N N . THR B 1 249 ? -19.431 -29.385 -0.596 1.00 34.85 249 THR B N 1
ATOM 3961 C CA . THR B 1 249 ? -19.882 -30.582 -1.272 1.00 37.24 249 THR B CA 1
ATOM 3962 C C . THR B 1 249 ? -19.422 -30.596 -2.725 1.00 37.19 249 THR B C 1
ATOM 3963 O O . THR B 1 249 ? -19.073 -31.643 -3.263 1.00 38.19 249 THR B O 1
ATOM 3967 N N . ARG B 1 250 ? -19.391 -29.433 -3.354 1.00 39.32 250 ARG B N 1
ATOM 3968 C CA . ARG B 1 250 ? -18.940 -29.363 -4.736 1.00 40.10 250 ARG B CA 1
ATOM 3969 C C . ARG B 1 250 ? -17.440 -29.620 -4.798 1.00 39.90 250 ARG B C 1
ATOM 3970 O O . ARG B 1 250 ? -16.970 -30.327 -5.687 1.00 39.96 250 ARG B O 1
ATOM 3978 N N . MET B 1 251 ? -16.688 -29.058 -3.851 1.00 40.33 251 MET B N 1
ATOM 3979 C CA . MET B 1 251 ? -15.246 -29.269 -3.840 1.00 39.95 251 MET B CA 1
ATOM 3980 C C . MET B 1 251 ? -14.930 -30.741 -3.620 1.00 41.33 251 MET B C 1
ATOM 3981 O O . MET B 1 251 ? -13.987 -31.275 -4.212 1.00 41.74 251 MET B O 1
ATOM 3986 N N . LEU B 1 252 ? -15.723 -31.404 -2.783 1.00 42.47 252 LEU B N 1
ATOM 3987 C CA . LEU B 1 252 ? -15.505 -32.821 -2.523 1.00 43.93 252 LEU B CA 1
ATOM 3988 C C . LEU B 1 252 ? -15.673 -33.594 -3.821 1.00 45.55 252 LEU B C 1
ATOM 3989 O O . LEU B 1 252 ? -14.871 -34.473 -4.134 1.00 45.18 252 LEU B O 1
ATOM 3994 N N . HIS B 1 253 ? -16.718 -33.251 -4.573 1.00 47.59 253 HIS B N 1
ATOM 3995 C CA . HIS B 1 253 ? -17.013 -33.913 -5.844 1.00 50.26 253 HIS B CA 1
ATOM 3996 C C . HIS B 1 253 ? -15.933 -33.696 -6.902 1.00 50.93 253 HIS B C 1
ATOM 3997 O O . HIS B 1 253 ? -15.614 -34.610 -7.670 1.00 51.17 253 HIS B O 1
ATOM 4004 N N . ARG B 1 254 ? -15.383 -32.485 -6.934 1.00 51.26 254 ARG B N 1
ATOM 4005 C CA . ARG B 1 254 ? -14.341 -32.123 -7.890 1.00 52.86 254 ARG B CA 1
ATOM 4006 C C . ARG B 1 254 ? -13.121 -33.000 -7.682 1.00 53.05 254 ARG B C 1
ATOM 4007 O O . ARG B 1 254 ? -12.582 -33.563 -8.636 1.00 54.07 254 ARG B O 1
ATOM 4015 N N . VAL B 1 255 ? -12.685 -33.105 -6.431 1.00 52.22 255 VAL B N 1
ATOM 4016 C CA . VAL B 1 255 ? -11.532 -33.917 -6.087 1.00 51.30 255 VAL B CA 1
ATOM 4017 C C . VAL B 1 255 ? -11.813 -35.390 -6.366 1.00 52.11 255 VAL B C 1
ATOM 4018 O O . VAL B 1 255 ? -11.022 -36.051 -7.028 1.00 52.41 255 VAL B O 1
ATOM 4022 N N . MET B 1 256 ? -12.938 -35.901 -5.869 1.00 53.29 256 MET B N 1
ATOM 4023 C CA . MET B 1 256 ? -13.299 -37.302 -6.093 1.00 54.25 256 MET B CA 1
ATOM 4024 C C . MET B 1 256 ? -13.179 -37.661 -7.569 1.00 55.24 256 MET B C 1
ATOM 4025 O O . MET B 1 256 ? -12.616 -38.696 -7.924 1.00 56.49 256 MET B O 1
ATOM 4030 N N . ALA B 1 257 ? -13.712 -36.794 -8.419 1.00 55.50 257 ALA B N 1
ATOM 4031 C CA . ALA B 1 257 ? -13.682 -37.002 -9.860 1.00 57.43 257 ALA B CA 1
ATOM 4032 C C . ALA B 1 257 ? -12.270 -37.022 -10.441 1.00 57.64 257 ALA B C 1
ATOM 4033 O O . ALA B 1 257 ? -12.016 -37.726 -11.416 1.00 58.20 257 ALA B O 1
ATOM 4035 N N . GLU B 1 258 ? -11.350 -36.263 -9.850 1.00 58.78 258 GLU B N 1
ATOM 4036 C CA . GLU B 1 258 ? -9.981 -36.211 -10.364 1.00 59.75 258 GLU B CA 1
ATOM 4037 C C . GLU B 1 258 ? -8.998 -37.181 -9.691 1.00 59.55 258 GLU B C 1
ATOM 4038 O O . GLU B 1 258 ? -7.845 -37.281 -10.098 1.00 59.41 258 GLU B O 1
ATOM 4044 N N . GLU B 1 259 ? -9.449 -37.911 -8.678 1.00 59.34 259 GLU B N 1
ATOM 4045 C CA . GLU B 1 259 ? -8.568 -38.856 -8.002 1.00 58.39 259 GLU B CA 1
ATOM 4046 C C . GLU B 1 259 ? -9.205 -40.241 -7.914 1.00 57.94 259 GLU B C 1
ATOM 4047 O O . GLU B 1 259 ? -10.426 -40.381 -7.946 1.00 57.85 259 GLU B O 1
ATOM 4053 N N . ARG B 1 260 ? -8.365 -41.263 -7.810 1.00 56.88 260 ARG B N 1
ATOM 4054 C CA . ARG B 1 260 ? -8.837 -42.634 -7.677 1.00 55.77 260 ARG B CA 1
ATOM 4055 C C . ARG B 1 260 ? -8.273 -43.111 -6.359 1.00 54.32 260 ARG B C 1
ATOM 4056 O O . ARG B 1 260 ? -7.065 -43.060 -6.150 1.00 55.18 260 ARG B O 1
ATOM 4064 N N . PHE B 1 261 ? -9.135 -43.551 -5.458 1.00 51.83 261 PHE B N 1
ATOM 4065 C CA . PHE B 1 261 ? -8.654 -44.051 -4.182 1.00 49.64 261 PHE B CA 1
ATOM 4066 C C . PHE B 1 261 ? -8.938 -45.546 -4.153 1.00 49.06 261 PHE B C 1
ATOM 4067 O O . PHE B 1 261 ? -9.961 -46.001 -4.665 1.00 48.95 261 PHE B O 1
ATOM 4075 N N . PRO B 1 262 ? -8.025 -46.336 -3.576 1.00 48.72 262 PRO B N 1
ATOM 4076 C CA . PRO B 1 262 ? -8.243 -47.784 -3.515 1.00 48.78 262 PRO B CA 1
ATOM 4077 C C . PRO B 1 262 ? -9.601 -48.091 -2.896 1.00 49.14 262 PRO B C 1
ATOM 4078 O O . PRO B 1 262 ? -10.066 -47.354 -2.025 1.00 48.94 262 PRO B O 1
ATOM 4082 N N . ALA B 1 263 ? -10.249 -49.164 -3.343 1.00 48.46 263 ALA B N 1
ATOM 4083 C CA . ALA B 1 263 ? -11.542 -49.530 -2.772 1.00 46.49 263 ALA B CA 1
ATOM 4084 C C . ALA B 1 263 ? -11.263 -49.872 -1.315 1.00 45.62 263 ALA B C 1
ATOM 4085 O O . ALA B 1 263 ? -10.172 -50.343 -0.988 1.00 45.15 263 ALA B O 1
ATOM 4087 N N . PRO B 1 264 ? -12.236 -49.650 -0.416 1.00 44.48 264 PRO B N 1
ATOM 4088 C CA . PRO B 1 264 ? -13.589 -49.112 -0.580 1.00 44.08 264 PRO B CA 1
ATOM 4089 C C . PRO B 1 264 ? -13.685 -47.629 -0.228 1.00 42.78 264 PRO B C 1
ATOM 4090 O O . PRO B 1 264 ? -14.772 -47.117 0.048 1.00 43.52 264 PRO B O 1
ATOM 4094 N N . TRP B 1 265 ? -12.553 -46.934 -0.257 1.00 43.43 265 TRP B N 1
ATOM 4095 C CA . TRP B 1 265 ? -12.513 -45.522 0.118 1.00 42.56 265 TRP B CA 1
ATOM 4096 C C . TRP B 1 265 ? -13.411 -44.534 -0.604 1.00 42.67 265 TRP B C 1
ATOM 4097 O O . TRP B 1 265 ? -13.947 -43.619 0.022 1.00 39.49 265 TRP B O 1
ATOM 4108 N N . GLY B 1 266 ? -13.559 -44.691 -1.918 1.00 43.17 266 GLY B N 1
ATOM 4109 C CA . GLY B 1 266 ? -14.427 -43.798 -2.661 1.00 41.81 266 GLY B CA 1
ATOM 4110 C C . GLY B 1 266 ? -15.844 -43.930 -2.130 1.00 41.99 266 GLY B C 1
ATOM 4111 O O . GLY B 1 266 ? -16.444 -42.937 -1.728 1.00 42.49 266 GLY B O 1
ATOM 4112 N N . PRO B 1 267 ? -16.414 -45.147 -2.134 1.00 42.62 267 PRO B N 1
ATOM 4113 C CA . PRO B 1 267 ? -17.772 -45.395 -1.635 1.00 42.85 267 PRO B CA 1
ATOM 4114 C C . PRO B 1 267 ? -17.923 -44.942 -0.178 1.00 42.35 267 PRO B C 1
ATOM 4115 O O . PRO B 1 267 ? -18.948 -44.374 0.198 1.00 40.99 267 PRO B O 1
ATOM 4119 N N . LEU B 1 268 ? -16.903 -45.203 0.636 1.00 41.99 268 LEU B N 1
ATOM 4120 C CA . LEU B 1 268 ? -16.948 -44.801 2.040 1.00 41.85 268 LEU B CA 1
ATOM 4121 C C . LEU B 1 268 ? -17.044 -43.276 2.135 1.00 43.30 268 LEU B C 1
ATOM 4122 O O . LEU B 1 268 ? -17.910 -42.743 2.821 1.00 43.80 268 LEU B O 1
ATOM 4127 N N . ILE B 1 269 ? -16.175 -42.569 1.422 1.00 44.96 269 ILE B N 1
ATOM 4128 C CA . ILE B 1 269 ? -16.216 -41.109 1.454 1.00 46.90 269 ILE B CA 1
ATOM 4129 C C . ILE B 1 269 ? -17.579 -40.581 1.008 1.00 48.24 269 ILE B C 1
ATOM 4130 O O . ILE B 1 269 ? -18.150 -39.682 1.640 1.00 47.72 269 ILE B O 1
ATOM 4135 N N . GLU B 1 270 ? -18.105 -41.141 -0.076 1.00 48.02 270 GLU B N 1
ATOM 4136 C CA . GLU B 1 270 ? -19.406 -40.721 -0.584 1.00 49.10 270 GLU B CA 1
ATOM 4137 C C . GLU B 1 270 ? -20.501 -41.061 0.424 1.00 47.11 270 GLU B C 1
ATOM 4138 O O . GLU B 1 270 ? -21.443 -40.295 0.613 1.00 48.37 270 GLU B O 1
ATOM 4144 N N . ALA B 1 271 ? -20.371 -42.206 1.079 1.00 46.46 271 ALA B N 1
ATOM 4145 C CA . ALA B 1 271 ? -21.354 -42.620 2.072 1.00 46.03 271 ALA B CA 1
ATOM 4146 C C . ALA B 1 271 ? -21.412 -41.629 3.245 1.00 46.64 271 ALA B C 1
ATOM 4147 O O . ALA B 1 271 ? -22.493 -41.324 3.763 1.00 45.92 271 ALA B O 1
ATOM 4149 N N . MET B 1 272 ? -20.246 -41.133 3.660 1.00 47.14 272 MET B N 1
ATOM 4150 C CA . MET B 1 272 ? -20.166 -40.186 4.769 1.00 48.99 272 MET B CA 1
ATOM 4151 C C . MET B 1 272 ? -20.640 -38.810 4.352 1.00 51.14 272 MET B C 1
ATOM 4152 O O . MET B 1 272 ? -21.202 -38.067 5.152 1.00 51.45 272 MET B O 1
ATOM 4157 N N . ALA B 1 273 ? -20.406 -38.472 3.094 1.00 53.72 273 ALA B N 1
ATOM 4158 C CA . ALA B 1 273 ? -20.808 -37.180 2.566 1.00 56.91 273 ALA B CA 1
ATOM 4159 C C . ALA B 1 273 ? -22.319 -37.035 2.565 1.00 59.05 273 ALA B C 1
ATOM 4160 O O . ALA B 1 273 ? -22.861 -36.014 2.988 1.00 59.26 273 ALA B O 1
ATOM 4162 N N . ALA B 1 274 ? -22.990 -38.074 2.085 1.00 62.45 274 ALA B N 1
ATOM 4163 C CA . ALA B 1 274 ? -24.440 -38.077 1.992 1.00 65.38 274 ALA B CA 1
ATOM 4164 C C . ALA B 1 274 ? -25.102 -38.166 3.349 1.00 67.05 274 ALA B C 1
ATOM 4165 O O . ALA B 1 274 ? -25.788 -37.234 3.764 1.00 67.85 274 ALA B O 1
ATOM 4167 N N . ILE B 1 275 ? -24.898 -39.293 4.024 1.00 68.96 275 ILE B N 1
ATOM 4168 C CA . ILE B 1 275 ? -25.482 -39.526 5.340 1.00 70.83 275 ILE B CA 1
ATOM 4169 C C . ILE B 1 275 ? -25.892 -38.207 5.979 1.00 72.25 275 ILE B C 1
ATOM 4170 O O . ILE B 1 275 ? -25.070 -37.315 6.184 1.00 72.51 275 ILE B O 1
ATOM 4175 N N . ARG B 1 276 ? -27.186 -38.078 6.239 1.00 73.58 276 ARG B N 1
ATOM 4176 C CA . ARG B 1 276 ? -27.741 -36.881 6.845 1.00 75.50 276 ARG B CA 1
ATOM 4177 C C . ARG B 1 276 ? -28.076 -37.171 8.292 1.00 76.40 276 ARG B C 1
ATOM 4178 O O . ARG B 1 276 ? -28.794 -38.120 8.590 1.00 77.38 276 ARG B O 1
ATOM 4186 N N . VAL B 1 277 ? -27.560 -36.340 9.187 1.00 76.87 277 VAL B N 1
ATOM 4187 C CA . VAL B 1 277 ? -27.778 -36.494 10.617 1.00 77.05 277 VAL B CA 1
ATOM 4188 C C . VAL B 1 277 ? -29.190 -36.944 11.013 1.00 77.56 277 VAL B C 1
ATOM 4189 O O . VAL B 1 277 ? -29.371 -37.607 12.038 1.00 77.26 277 VAL B O 1
ATOM 4193 N N . GLN B 1 278 ? -30.185 -36.591 10.201 1.00 77.63 278 GLN B N 1
ATOM 4194 C CA . GLN B 1 278 ? -31.568 -36.967 10.484 1.00 77.53 278 GLN B CA 1
ATOM 4195 C C . GLN B 1 278 ? -31.719 -38.470 10.388 1.00 76.72 278 GLN B C 1
ATOM 4196 O O . GLN B 1 278 ? -32.799 -39.010 10.625 1.00 76.69 278 GLN B O 1
ATOM 4202 N N . TYR B 1 279 ? -30.645 -39.142 9.996 1.00 76.09 279 TYR B N 1
ATOM 4203 C CA . TYR B 1 279 ? -30.678 -40.590 9.908 1.00 75.68 279 TYR B CA 1
ATOM 4204 C C . TYR B 1 279 ? -29.976 -41.110 11.165 1.00 74.71 279 TYR B C 1
ATOM 4205 O O . TYR B 1 279 ? -30.095 -42.292 11.495 1.00 74.61 279 TYR B O 1
ATOM 4214 N N . TYR B 1 280 ? -29.256 -40.225 11.865 1.00 73.04 280 TYR B N 1
ATOM 4215 C CA . TYR B 1 280 ? -28.522 -40.627 13.067 1.00 71.74 280 TYR B CA 1
ATOM 4216 C C . TYR B 1 280 ? -28.636 -39.797 14.362 1.00 70.66 280 TYR B C 1
ATOM 4217 O O . TYR B 1 280 ? -29.728 -39.521 14.861 1.00 69.62 280 TYR B O 1
ATOM 4226 N N . ARG B 1 281 ? -27.472 -39.434 14.894 1.00 69.60 281 ARG B N 1
ATOM 4227 C CA . ARG B 1 281 ? -27.292 -38.699 16.148 1.00 68.78 281 ARG B CA 1
ATOM 4228 C C . ARG B 1 281 ? -28.090 -37.465 16.547 1.00 67.23 281 ARG B C 1
ATOM 4229 O O . ARG B 1 281 ? -28.264 -37.233 17.739 1.00 67.71 281 ARG B O 1
ATOM 4237 N N . THR B 1 282 ? -28.555 -36.652 15.605 1.00 65.07 282 THR B N 1
ATOM 4238 C CA . THR B 1 282 ? -29.281 -35.448 16.013 1.00 63.83 282 THR B CA 1
ATOM 4239 C C . THR B 1 282 ? -30.787 -35.608 16.227 1.00 61.83 282 THR B C 1
ATOM 4240 O O . THR B 1 282 ? -31.438 -34.680 16.707 1.00 61.38 282 THR B O 1
ATOM 4244 N N . SER B 1 283 ? -31.342 -36.768 15.881 1.00 59.58 283 SER B N 1
ATOM 4245 C CA . SER B 1 283 ? -32.779 -36.975 16.041 1.00 57.43 283 SER B CA 1
ATOM 4246 C C . SER B 1 283 ? -33.179 -38.260 16.763 1.00 55.87 283 SER B C 1
ATOM 4247 O O . SER B 1 283 ? -34.291 -38.760 16.567 1.00 55.82 283 SER B O 1
ATOM 4250 N N . THR B 1 284 ? -32.279 -38.785 17.595 1.00 53.39 284 THR B N 1
ATOM 4251 C CA . THR B 1 284 ? -32.532 -39.999 18.376 1.00 50.28 284 THR B CA 1
ATOM 4252 C C . THR B 1 284 ? -32.546 -39.621 19.869 1.00 49.96 284 THR B C 1
ATOM 4253 O O . THR B 1 284 ? -31.536 -39.134 20.392 1.00 48.50 284 THR B O 1
ATOM 4257 N N . SER B 1 285 ? -33.677 -39.845 20.547 1.00 47.16 285 SER B N 1
ATOM 4258 C CA . SER 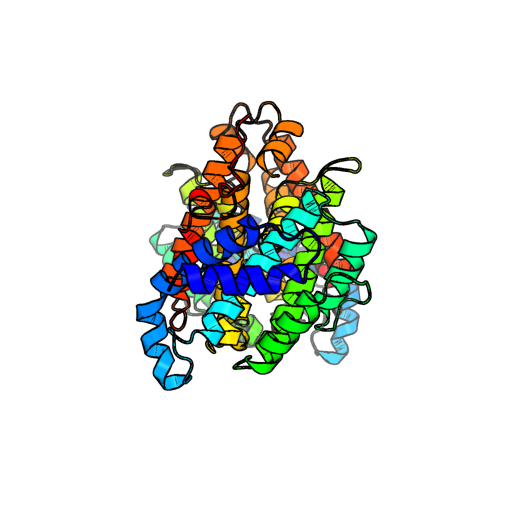B 1 285 ? -33.814 -39.515 21.975 1.00 44.94 285 SER B CA 1
ATOM 4259 C C . SER B 1 285 ? -34.848 -40.407 22.686 1.00 43.96 285 SER B C 1
ATOM 4260 O O . SER B 1 285 ? -35.653 -41.067 22.029 1.00 42.42 285 SER B O 1
ATOM 4263 N N . ARG B 1 286 ? -34.823 -40.425 24.021 1.00 41.38 286 ARG B N 1
ATOM 4264 C CA . ARG B 1 286 ? -35.760 -41.240 24.797 1.00 38.45 286 ARG B CA 1
ATOM 4265 C C . ARG B 1 286 ? -37.145 -40.597 24.853 1.00 35.86 286 ARG B C 1
ATOM 4266 O O . ARG B 1 286 ? -37.294 -39.423 25.161 1.00 33.44 286 ARG B O 1
ATOM 4274 N N . TYR B 1 287 ? -38.172 -41.375 24.557 1.00 34.64 287 TYR B N 1
ATOM 4275 C CA . TYR B 1 287 ? -39.531 -40.837 24.585 1.00 32.00 287 TYR B CA 1
ATOM 4276 C C . TYR B 1 287 ? -39.974 -40.415 25.982 1.00 32.49 287 TYR B C 1
ATOM 4277 O O . TYR B 1 287 ? -39.608 -41.033 26.985 1.00 29.39 287 TYR B O 1
ATOM 4286 N N . ARG B 1 288 ? -40.739 -39.336 26.057 1.00 33.26 288 ARG B N 1
ATOM 4287 C CA . ARG B 1 288 ? -41.301 -38.954 27.335 1.00 36.23 288 ARG B CA 1
ATOM 4288 C C . ARG B 1 288 ? -42.686 -38.389 27.062 1.00 36.46 288 ARG B C 1
ATOM 4289 O O . ARG B 1 288 ? -42.953 -37.846 25.988 1.00 34.95 288 ARG B O 1
ATOM 4297 N N . SER B 1 289 ? -43.579 -38.565 28.021 1.00 37.36 289 SER B N 1
ATOM 4298 C CA . SER B 1 289 ? -44.962 -38.131 27.855 1.00 39.93 289 SER B CA 1
ATOM 4299 C C . SER B 1 289 ? -45.187 -36.630 27.754 1.00 43.11 289 SER B C 1
ATOM 4300 O O . SER B 1 289 ? -45.895 -36.154 26.860 1.00 41.97 289 SER B O 1
ATOM 4303 N N . ASP B 1 290 ? -44.592 -35.892 28.682 1.00 46.43 290 ASP B N 1
ATOM 4304 C CA . ASP B 1 290 ? -44.769 -34.442 28.746 1.00 52.21 290 ASP B CA 1
ATOM 4305 C C . ASP B 1 290 ? -46.230 -34.114 29.055 1.00 53.89 290 ASP B C 1
ATOM 4306 O O . ASP B 1 290 ? -47.052 -35.061 29.109 1.00 56.14 290 ASP B O 1
#

Organism: Bradyrhizobium diazoefficiens (strain JCM 10833 / BCRC 13528 / IAM 13628 / NBRC 14792 / USDA 110) (NCBI:txid224911)

Foldseek 3Di:
DDDQVVLLVLLVVLQQLAQQQDSLLSQLLSLVLCLQLVLQVVQLVVCCVVQVFHSPPSLLSSLLSNVSSVLVRLLCCLQVVSDDPVQNVQLLVCLLVQHARPDGSGRSSNVSLVSLCVQFSDNVLSNVLSVLSNLLSVLSNVLNCQVPVDDDDDLVVLLVSQLSNLCPSNSVSSVCRRSVQPVVVVVVDPLSVLLSSLLSSLQSLQQLLCVGQQVRCCVVPVVDPRSVVSVVVNVVSVVVNVVSCVVDPDRPPVVSNSVSSSPDHSVSRD/DPPVLLVLLVVLCQLAQLQDSQLSVLLSLLLVLLLVLQVVLLVVCCVVQVQDSPPSLLSSLLSNLSSVLLSLLCCLVVVSDPPVQNVQLLVCLLVQHARPDGRRRSSNVSSVSLCVQFSDNVLSNVLSVLSNLLSVLSNVVSCQVPDPDHDDLVVNLVSQLSNLSLVNSVSSCCRNSVPPVVVVCVDPLSVVLSSLLSSLSSLLLVLLVQQCRCCVVPVVDPRSVVSVVVNVVSLVVSVVSLVVDDDRPPVSSSSVSSNPDGCCSGDPPGDDDDDD

Solvent-accessible surface area: 23128 Å² total; per-residue (Å²): 157,14,95,64,102,107,0,10,81,51,0,15,104,14,0,145,39,5,64,29,28,41,93,97,2,0,44,4,0,0,132,4,0,34,33,5,17,120,132,0,53,82,20,3,143,68,8,29,103,157,13,65,50,74,17,68,53,57,77,4,5,9,7,0,6,54,0,11,0,0,10,26,0,0,30,22,2,10,66,120,54,72,16,43,116,134,50,17,60,14,0,14,100,0,0,1,104,28,63,96,24,84,65,114,31,1,126,0,0,29,83,3,2,58,39,0,14,114,36,16,104,30,148,131,1,18,61,47,0,19,57,12,0,102,51,9,4,51,3,13,118,36,6,83,50,22,43,121,101,47,159,29,36,0,4,12,17,4,22,81,17,3,34,47,18,19,7,10,28,3,11,0,0,0,0,0,0,0,1,2,5,60,0,24,68,13,48,78,73,92,8,0,52,26,0,15,83,10,0,4,2,2,0,32,1,14,32,14,41,123,51,42,0,28,71,1,0,78,98,64,2,103,66,3,40,7,77,93,0,0,70,33,3,28,43,0,13,36,108,15,4,111,144,11,35,61,117,58,202,19,72,58,0,1,18,47,0,3,113,3,4,22,42,5,78,28,121,122,20,116,180,65,99,121,8,11,93,50,0,37,112,10,1,208,26,5,60,30,35,32,89,40,1,0,43,4,0,2,111,5,0,61,42,5,19,120,107,0,52,102,19,3,102,66,21,17,101,186,16,64,46,67,9,116,49,87,77,3,34,10,8,0,8,46,1,12,0,0,10,30,0,0,31,19,3,11,77,115,51,69,11,45,119,134,50,20,60,21,0,10,132,1,0,1,105,23,68,90,18,101,60,115,37,2,127,0,0,30,74,1,1,59,34,0,22,115,34,16,102,33,152,132,0,18,56,46,0,20,68,13,0,91,54,6,2,45,5,9,123,38,29,88,62,30,82,117,88,86,141,96,38,1,8,12,16,25,22,72,18,1,34,50,18,26,5,13,30,3,7,0,0,0,0,0,0,0,2,5,10,56,0,23,65,15,55,71,80,91,14,1,53,44,0,20,83,19,0,1,2,2,0,27,2,6,22,7,36,112,74,0,21,105,19,1,75,115,48,5,108,62,4,44,2,78,91,0,0,68,35,3,27,41,0,12,40,113,24,1,95,162,12,24,77,102,42,180,25,74,62,0,0,16,58,0,0,81,0,4,15,42,6,48,0,104,99,17,50,43,71,15,94,202,187,176,96,152

B-factor: mean 39.79, std 14.36, range [14.52, 86.58]

Sequence (546 aa):
MIQTERAVQQVLEWGRSLTGFADEHAVEAVRGGQYILQRIHPSLRGTSARTGRDPQDETLIVTFYRELALLFWLDDCNDLGLISPEQLAAVEQALGQGVPCALPGFEGCAVLRASLATLAYDRRDYAQLLDDTRCYSAALRAGHAQAVAAERWSYAEYLHNGIDSIAYANVFCCLSLLWGLDMATLRARPAFRQVLRLISAIGRLQNDLHDNAVILLLQRYPAMPVVEFLNDELAGHTRMLHRVMAEERFPAPWGPLIEAMAAIRVQYYRQTERAVQQVLEWGRSLTGFADEHAVEAVRGGQYILQRIHPSLRGTSARTGRDPQDETLIVTFYRELALLFWLDDCNDLGLISPEQLAAVEQALGQGVPCALPGFEGCAVLRASLATLAYDRRDYAQLLDDTRCYSAALRAGHAQAVAAERWSYAEYLHNGIDSIAYANVFCCLSLLWGLDMATLRARPAFRQVLRLISAIGRLQNDLHNAVILLLQRYPAMPVVEFLNDELAGHTRMLHRVMAEERFPAPWGPLIEAMAAIRVQYYRTSTSRYRSD

InterPro domains:
  IPR008949 Isoprenoid synthase domain superfamily [G3DSA:1.10.600.10] (3-287)
  IPR008949 Isoprenoid synthase domain superfamily [SSF48576] (63-293)